Protein 3QYJ (pdb70)

InterPro domains:
  IPR000073 Alpha/beta hydrolase fold-1 [PF00561] (27-275)
  IPR000073 Alpha/beta hydrolase fold-1 [PR00111] (51-66)
  IPR000073 Alpha/beta hydrolase fold-1 [PR00111] (100-113)
  IPR000073 Alpha/beta hydrolase fold-1 [PR00111] (114-127)
  IPR000639 Epoxide hydrolase-like [PR00412] (32-50)
  IPR000639 Epoxide hydrolase-like [PR00412] (100-113)
  IPR000639 Epoxide hydrolase-like [PR00412] (114-127)
  IPR000639 Epoxide hydrolase-like [PR00412] (265-287)
  IPR029058 Alpha/Beta hydrolase fold [G3DSA:3.40.50.1820] (1-290)
  IPR029058 Alpha/Beta hydrolase fold [SSF53474] (3-289)

Nearest PDB structures (foldseek):
  3qyj-assembly1_A  TM=1.003E+00  e=6.814E-66  Nostoc sp. PCC 7120 = FACHB-418
  4nvr-assembly2_D  TM=9.927E-01  e=3.197E-40  Salmonella enterica subsp. enterica serovar Typhimurium str. LT2
  5k3a-assembly1_B  TM=9.653E-01  e=7.085E-39  Rhodopseudomonas palustris CGA009
  5k3c-assembly1_A  TM=9.679E-01  e=4.658E-38  Rhodopseudomonas palustris CGA009
  5k3f-assembly1_B  TM=9.649E-01  e=2.865E-38  Rhodopseudomonas palustris CGA009

Radius of gyration: 27.89 Å; Cα contacts (8 Å, |Δi|>4): 1186; chains: 2; bounding box: 42×76×72 Å

Foldseek 3Di:
DLVPWDWDWPDFPPKTKTKTKAADEFEEEEAEAPLAALLLLVLQQVVVRPHHTYIRIGFALHFPMPQDAADPLLVCLALLNRLVVVCRVCVVVPAQAGAYEYAHLGLQSQLVNCVVRVVRHQEYEYEADFHLLCLVVVDDPVSCVLPVCLVVLQDDDCRQLVVCLVPVLVVRVVVCVSQWDDPVLQDPVRSVSSCVTSNDSSSSRRSSSNSNSSVTVNNVVCVVPLVDAREHAYEYEYAPVGCSVVPDVRQVSNVSRHVHYDYYYDHIGRSCCRGPVVVVNVVVCCRVPPD/DLVPWDWDWPDDPPKTKTKIWAADAFAEEEAEAPLAALCLLVLQQVVCRPHHTYIRIGFALHFPMDQDDADPLLVCLALLNRLVVVCRVCVVVPANAGAYEYAHLGLQSQLVNCVVRVVRHQEYEYEADFHLLVLVVVDDPVSCVLPVCLVVLQDDPCRQLVVCLVPVLVVRVVVCPSQWDDPVLQDVVRSVSSCVTRNDSSSSNSSSSNSNNSNGVNNVVCVVCQQDAREHAYEYEHAPPDCSVVVDVRQVSNVSRHVHYDYDYDHIGRSCCRGPVPVVSVVVVVVVVD

Solvent-accessible surface area: 21939 Å² total; per-residue (Å²): 77,20,109,156,30,100,108,38,65,15,85,18,121,114,7,132,0,6,0,10,45,16,21,160,47,43,21,0,0,0,0,0,0,1,3,3,4,15,4,0,0,20,66,0,0,50,68,0,18,113,75,12,7,0,0,0,0,0,0,4,0,2,1,52,3,30,62,45,76,57,58,111,49,40,60,22,0,0,9,89,27,0,0,67,4,0,5,39,0,0,42,151,45,61,44,95,90,0,27,0,0,0,0,17,3,0,0,16,0,0,11,7,0,4,6,42,21,63,114,42,3,97,15,0,0,0,0,13,4,0,1,11,30,52,2,23,131,59,60,63,157,89,0,33,86,20,34,80,8,7,65,39,0,43,74,95,142,75,75,0,21,93,103,2,37,93,76,20,68,124,24,0,79,94,6,1,84,101,32,6,106,62,70,103,7,7,73,101,10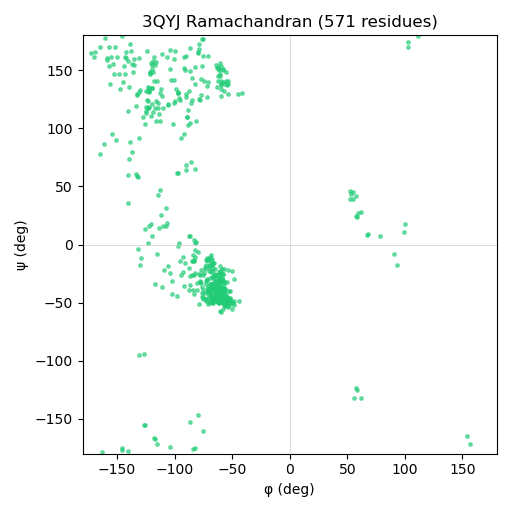7,0,16,61,45,1,30,103,3,4,45,57,107,49,3,3,37,0,1,1,4,0,3,18,0,2,26,42,2,7,11,9,20,15,30,38,23,52,111,74,74,2,67,13,39,1,14,0,0,34,0,100,91,10,35,5,31,164,56,29,95,3,25,36,11,0,136,96,12,4,126,69,23,56,26,95,42,7,78,2,0,21,0,0,0,1,23,4,37,138,64,0,43,107,11,0,62,65,22,8,56,123,135,83,21,106,120,13,22,91,4,54,0,30,11,106,114,8,126,0,4,0,5,42,15,20,186,34,42,24,0,0,0,0,0,0,2,4,3,4,10,5,0,0,21,64,0,0,48,71,1,17,120,77,11,4,0,0,0,0,0,0,4,0,2,1,47,3,35,64,39,84,50,64,104,137,44,72,22,0,0,9,87,31,0,0,71,4,0,5,42,0,0,41,42,27,60,45,96,90,0,26,1,0,0,1,15,3,0,0,14,0,0,17,8,0,4,23,44,21,82,118,43,4,101,11,0,0,0,0,9,5,0,5,11,30,59,1,28,137,62,56,62,158,84,0,32,88,23,39,82,7,8,63,38,0,44,74,97,147,80,76,0,17,84,102,2,35,96,80,22,67,122,24,0,73,92,5,1,80,96,28,7,104,64,75,100,6,10,70,106,105,0,15,61,46,0,29,105,3,4,44,60,106,50,4,2,58,3,1,0,7,0,2,19,0,2,25,64,20,5,11,112,32,23,90,159,40,40,194,104,81,6,75,19,41,1,12,0,0,32,0,103,97,19,42,2,30,164,62,22,95,2,35,47,7,0,114,94,21,1,114,69,11,53,25,91,37,4,77,2,0,18,0,0,0,1,26,3,37,111,58,0,36,82,14,0,69,86,26,6,62,181

Organism: Nostoc sp. (strain PCC 7120 / SAG 25.82 / UTEX 2576) (NCBI:txid103690)

B-factor: mean 21.87, std 7.67, range [3.48, 60.72]

Structure (mmCIF, N/CA/C/O backbone):
data_3QYJ
#
_entry.id   3QYJ
#
_cell.length_a   44.542
_cell.length_b   88.196
_cell.length_c   83.588
_cell.angle_alpha   90.00
_cell.angle_beta   93.09
_cell.angle_gamma   90.00
#
_symmetry.space_group_name_H-M   'P 1 21 1'
#
loop_
_entity.id
_entity.type
_entity.pdbx_description
1 polymer 'Alr0039 protein'
2 water water
#
loop_
_atom_site.group_PDB
_atom_site.id
_atom_site.type_symbol
_atom_site.label_atom_id
_atom_site.label_alt_id
_atom_site.label_comp_id
_atom_site.label_asym_id
_atom_site.label_entity_id
_atom_site.label_seq_id
_atom_site.pdbx_PDB_ins_code
_atom_site.Cartn_x
_atom_site.Cartn_y
_atom_site.Cartn_z
_atom_site.occupancy
_atom_site.B_iso_or_equiv
_atom_site.auth_seq_id
_atom_site.auth_comp_id
_atom_site.auth_asym_id
_atom_site.auth_atom_id
_atom_site.pdbx_PDB_model_num
ATOM 1 N N . MET A 1 1 ? 4.201 11.930 39.045 1.00 32.68 1 MET A N 1
ATOM 2 C CA . MET A 1 1 ? 4.943 10.613 39.246 1.00 31.28 1 MET A CA 1
ATOM 3 C C . MET A 1 1 ? 4.195 9.440 38.600 1.00 30.73 1 MET A C 1
ATOM 4 O O . MET A 1 1 ? 2.927 9.386 38.587 1.00 32.21 1 MET A O 1
ATOM 9 N N . PHE A 1 2 ? 4.980 8.494 38.102 1.00 29.65 2 PHE A N 1
ATOM 10 C CA . PHE A 1 2 ? 4.480 7.273 37.454 1.00 29.51 2 PHE A CA 1
ATOM 11 C C . PHE A 1 2 ? 3.471 7.566 36.323 1.00 31.50 2 PHE A C 1
ATOM 12 O O . PHE A 1 2 ? 2.420 6.898 36.160 1.00 29.07 2 PHE A O 1
ATOM 20 N N . THR A 1 3 ? 3.839 8.562 35.531 1.00 34.53 3 THR A N 1
ATOM 21 C CA . THR A 1 3 ? 3.004 8.993 34.409 1.00 36.71 3 THR A CA 1
ATOM 22 C C . THR A 1 3 ? 2.878 7.746 33.491 1.00 36.51 3 THR A C 1
ATOM 23 O O . THR A 1 3 ? 3.865 7.046 33.204 1.00 36.98 3 THR A O 1
ATOM 27 N N . ASN A 1 4 ? 1.638 7.389 33.150 1.00 36.76 4 ASN A N 1
ATOM 28 C CA . ASN A 1 4 ? 1.360 6.262 32.246 1.00 36.84 4 ASN A CA 1
ATOM 29 C C . ASN A 1 4 ? 1.466 4.872 32.879 1.00 34.66 4 ASN A C 1
ATOM 30 O O . ASN A 1 4 ? 1.381 3.837 32.188 1.00 32.75 4 ASN A O 1
ATOM 35 N N . PHE A 1 5 ? 1.649 4.851 34.198 1.00 32.32 5 PHE A N 1
ATOM 36 C CA . PHE A 1 5 ? 1.521 3.612 34.962 1.00 30.73 5 PHE A CA 1
ATOM 37 C C . PHE A 1 5 ? 0.064 3.368 35.316 1.00 31.70 5 PHE A C 1
ATOM 38 O O . PHE A 1 5 ? -0.683 4.298 35.618 1.00 31.69 5 PHE A O 1
ATOM 46 N N . GLU A 1 6 ? -0.318 2.108 35.300 1.00 32.09 6 GLU A N 1
ATOM 47 C CA . GLU A 1 6 ? -1.618 1.684 35.827 1.00 33.20 6 GLU A CA 1
ATOM 48 C C . GLU A 1 6 ? -1.515 1.381 37.336 1.00 32.80 6 GLU A C 1
ATOM 49 O O . GLU A 1 6 ? -0.608 0.665 37.762 1.00 29.79 6 GLU A O 1
ATOM 55 N N . GLN A 1 7 ? -2.448 1.923 38.118 1.00 32.57 7 GLN A N 1
ATOM 56 C CA . GLN A 1 7 ? -2.576 1.589 39.562 1.00 33.34 7 GLN A CA 1
ATOM 57 C C . GLN A 1 7 ? -3.671 0.551 39.747 1.00 32.93 7 GLN A C 1
ATOM 58 O O . GLN A 1 7 ? -4.790 0.654 39.188 1.00 30.54 7 GLN A O 1
ATOM 64 N N . THR A 1 8 ? -3.381 -0.461 40.538 1.00 31.34 8 THR A N 1
ATOM 65 C CA . THR A 1 8 ? -4.368 -1.439 40.788 1.00 32.15 8 THR A CA 1
ATOM 66 C C . THR A 1 8 ? -4.127 -2.014 42.171 1.00 30.58 8 THR A C 1
ATOM 67 O O . THR A 1 8 ? -3.034 -1.841 42.724 1.00 27.91 8 THR A O 1
ATOM 71 N N . ILE A 1 9 ? -5.156 -2.652 42.719 1.00 28.72 9 ILE A N 1
ATOM 72 C CA . ILE A 1 9 ? -5.027 -3.404 43.976 1.00 28.80 9 ILE A CA 1
ATOM 73 C C . ILE A 1 9 ? -5.334 -4.847 43.644 1.00 29.41 9 ILE A C 1
ATOM 74 O O . ILE A 1 9 ? -6.435 -5.158 43.163 1.00 30.71 9 ILE A O 1
ATOM 79 N N . VAL A 1 10 ? -4.344 -5.732 43.826 1.00 27.31 10 VAL A N 1
ATOM 80 C CA . VAL A 1 10 ? -4.517 -7.157 43.557 1.00 27.63 10 VAL A CA 1
ATOM 81 C C . VAL A 1 10 ? -4.883 -7.953 44.815 1.00 28.25 10 VAL A C 1
ATOM 82 O O . VAL A 1 10 ? -4.170 -7.934 45.806 1.00 25.17 10 VAL A O 1
ATOM 86 N N . ASP A 1 11 ? -6.009 -8.685 44.772 1.00 29.20 11 ASP A N 1
ATOM 87 C CA . ASP A 1 11 ? -6.466 -9.447 45.921 1.00 31.02 11 ASP A CA 1
ATOM 88 C C . ASP A 1 11 ? -5.809 -10.819 45.839 1.00 30.86 11 ASP A C 1
ATOM 89 O O . ASP A 1 11 ? -6.042 -11.540 44.879 1.00 34.63 11 ASP A O 1
ATOM 94 N N . THR A 1 12 ? -4.949 -11.176 46.801 1.00 29.68 12 THR A N 1
ATOM 95 C CA . THR A 1 12 ? -4.238 -12.471 46.824 1.00 28.71 12 THR A CA 1
ATOM 96 C C . THR A 1 12 ? -4.972 -13.287 47.900 1.00 29.26 12 THR A C 1
ATOM 97 O O . THR A 1 12 ? -5.984 -12.783 48.443 1.00 28.47 12 THR A O 1
ATOM 101 N N . THR A 1 13 ? -4.473 -14.478 48.224 1.00 29.28 13 THR A N 1
ATOM 102 C CA . THR A 1 13 ? -5.128 -15.389 49.164 1.00 30.72 13 THR A CA 1
ATOM 103 C C . THR A 1 13 ? -5.296 -14.739 50.549 1.00 30.85 13 THR A C 1
ATOM 104 O O . THR A 1 13 ? -6.381 -14.822 51.107 1.00 30.81 13 THR A O 1
ATOM 108 N N . GLU A 1 14 ? -4.259 -14.015 51.045 1.00 30.18 14 GLU A N 1
ATOM 109 C CA A GLU A 1 14 ? -4.240 -13.468 52.404 0.50 30.19 14 GLU A CA 1
ATOM 110 C CA B GLU A 1 14 ? -4.267 -13.474 52.413 0.50 30.43 14 GLU A CA 1
ATOM 111 C C . GLU A 1 14 ? -4.159 -11.955 52.502 1.00 30.22 14 GLU A C 1
ATOM 112 O O . GLU A 1 14 ? -4.235 -11.409 53.608 1.00 31.65 14 GLU A O 1
ATOM 123 N N . ALA A 1 15 ? -4.019 -11.259 51.368 1.00 29.02 15 ALA A N 1
ATOM 124 C CA . ALA A 1 15 ? -3.758 -9.834 51.395 1.00 27.48 15 ALA A CA 1
ATOM 125 C C . ALA A 1 15 ? -4.174 -9.152 50.133 1.00 26.90 15 ALA A C 1
ATOM 126 O O . ALA A 1 15 ? -4.218 -9.794 49.090 1.00 31.08 15 ALA A O 1
ATOM 128 N N . ARG A 1 16 ? -4.491 -7.865 50.243 1.00 24.32 16 ARG A N 1
ATOM 129 C CA . ARG A 1 16 ? -4.742 -7.000 49.103 1.00 23.41 16 ARG A CA 1
ATOM 130 C C . ARG A 1 16 ? -3.461 -6.217 48.901 1.00 21.88 16 ARG A C 1
ATOM 131 O O . ARG A 1 16 ? -3.015 -5.552 49.809 1.00 22.47 16 ARG A O 1
ATOM 139 N N . ILE A 1 17 ? -2.879 -6.295 47.710 1.00 20.72 17 ILE A N 1
ATOM 140 C CA . ILE A 1 17 ? -1.580 -5.600 47.443 1.00 18.68 17 ILE A CA 1
ATOM 141 C C . ILE A 1 17 ? -1.748 -4.493 46.396 1.00 18.78 17 ILE A C 1
ATOM 142 O O . ILE A 1 17 ? -2.092 -4.768 45.226 1.00 21.23 17 ILE A O 1
ATOM 147 N N . ASN A 1 18 ? -1.489 -3.268 46.818 1.00 18.93 18 ASN A N 1
ATOM 148 C CA . ASN A 1 18 ? -1.480 -2.123 45.985 1.00 21.08 18 ASN A CA 1
ATOM 149 C C . ASN A 1 18 ? -0.231 -2.090 45.102 1.00 21.25 18 ASN A C 1
ATOM 150 O O . ASN A 1 18 ? 0.827 -2.486 45.541 1.00 19.82 18 ASN A O 1
ATOM 155 N N . LEU A 1 19 ? -0.382 -1.670 43.827 1.00 20.55 19 LEU A N 1
ATOM 156 C CA . LEU A 1 19 ? 0.718 -1.650 42.925 1.00 20.24 19 LEU A CA 1
ATOM 157 C C . LEU A 1 19 ? 0.516 -0.631 41.794 1.00 21.95 19 LEU A C 1
ATOM 158 O O . LEU A 1 19 ? -0.623 -0.144 41.557 1.00 21.39 19 LEU A O 1
ATOM 163 N N . VAL A 1 20 ? 1.649 -0.297 41.165 1.00 21.95 20 VAL A N 1
ATOM 164 C CA . VAL A 1 20 ? 1.669 0.410 39.883 1.00 21.28 20 VAL A CA 1
ATOM 165 C C . VAL A 1 20 ? 2.419 -0.473 38.895 1.00 21.69 20 VAL A C 1
ATOM 166 O O . VAL A 1 20 ? 3.334 -1.245 39.272 1.00 20.94 20 VAL A O 1
ATOM 170 N N . LYS A 1 21 ? 2.025 -0.414 37.622 1.00 22.55 21 LYS A N 1
ATOM 171 C CA . LYS A 1 21 ? 2.623 -1.261 36.619 1.00 22.21 21 LYS A CA 1
ATOM 172 C C . LYS A 1 21 ? 2.710 -0.522 35.279 1.00 23.82 21 LYS A C 1
ATOM 173 O O . LYS A 1 21 ? 1.789 0.199 34.899 1.00 22.66 21 LYS A O 1
ATOM 179 N N . ALA A 1 22 ? 3.828 -0.711 34.596 1.00 22.01 22 ALA A N 1
ATOM 180 C CA . ALA A 1 22 ? 4.020 -0.152 33.264 1.00 23.30 22 ALA A CA 1
ATOM 181 C C . ALA A 1 22 ? 5.113 -0.932 32.505 1.00 25.18 22 ALA A C 1
ATOM 182 O O . ALA A 1 22 ? 5.950 -1.613 33.120 1.00 23.43 22 ALA A O 1
ATOM 184 N N . GLY A 1 23 ? 5.096 -0.830 31.164 1.00 24.76 23 GLY A N 1
ATOM 185 C CA . GLY A 1 23 ? 6.101 -1.464 30.379 1.00 26.55 23 GLY A CA 1
ATOM 186 C C . GLY A 1 23 ? 5.697 -2.759 29.689 1.00 28.19 23 GLY A C 1
ATOM 187 O O . GLY A 1 23 ? 4.612 -3.327 29.886 1.00 30.41 23 GLY A O 1
ATOM 188 N N . HIS A 1 24 ? 6.638 -3.234 28.889 1.00 30.67 24 HIS A N 1
ATOM 189 C CA . HIS A 1 24 ? 6.509 -4.469 28.111 1.00 33.60 24 HIS A CA 1
ATOM 190 C C . HIS A 1 24 ? 7.883 -5.090 28.215 1.00 32.47 24 HIS A C 1
ATOM 191 O O . HIS A 1 24 ? 8.892 -4.428 28.463 1.00 35.88 24 HIS A O 1
ATOM 198 N N . GLY A 1 25 ? 7.979 -6.353 28.025 1.00 31.01 25 GLY A N 1
ATOM 199 C CA . GLY A 1 25 ? 9.271 -6.936 28.261 1.00 29.73 25 GLY A CA 1
ATOM 200 C C . GLY A 1 25 ? 9.201 -7.817 29.494 1.00 27.06 25 GLY A C 1
ATOM 201 O O . GLY A 1 25 ? 8.126 -7.960 30.100 1.00 26.25 25 GLY A O 1
ATOM 202 N N . ALA A 1 26 ? 10.339 -8.419 29.793 1.00 25.97 26 ALA A N 1
ATOM 203 C CA . ALA A 1 26 ? 10.455 -9.419 30.846 1.00 24.34 26 ALA A CA 1
ATOM 204 C C . ALA A 1 26 ? 9.980 -8.765 32.169 1.00 22.54 26 ALA A C 1
ATOM 205 O O . ALA A 1 26 ? 10.139 -7.551 32.389 1.00 21.22 26 ALA A O 1
ATOM 207 N N . PRO A 1 27 ? 9.243 -9.536 32.983 1.00 21.02 27 PRO A N 1
ATOM 208 C CA . PRO A 1 27 ? 8.664 -8.999 34.211 1.00 20.47 27 PRO A CA 1
ATOM 209 C C . PRO A 1 27 ? 9.718 -8.735 35.312 1.00 19.37 27 PRO A C 1
ATOM 210 O O . PRO A 1 27 ? 10.623 -9.541 35.511 1.00 18.30 27 PRO A O 1
ATOM 214 N N . LEU A 1 28 ? 9.564 -7.566 35.966 1.00 19.84 28 LEU A N 1
ATOM 215 C CA . LEU A 1 28 ? 10.457 -7.091 37.030 1.00 18.56 28 LEU A CA 1
ATOM 216 C C . LEU A 1 28 ? 9.622 -6.584 38.182 1.00 18.65 28 LEU A C 1
ATOM 217 O O . LEU A 1 28 ? 8.862 -5.596 38.040 1.00 17.60 28 LEU A O 1
ATOM 222 N N . LEU A 1 29 ? 9.817 -7.237 39.340 1.00 17.92 29 LEU A N 1
ATOM 223 C CA . LEU A 1 29 ? 9.156 -6.867 40.584 1.00 17.43 29 LEU A CA 1
ATOM 224 C C . LEU A 1 29 ? 10.076 -5.962 41.437 1.00 16.30 29 LEU A C 1
ATOM 225 O O . LEU A 1 29 ? 11.222 -6.327 41.673 1.00 18.00 29 LEU A O 1
ATOM 230 N N . LEU A 1 30 ? 9.582 -4.797 41.836 1.00 15.99 30 LEU A N 1
ATOM 231 C CA . LEU A 1 30 ? 10.314 -3.827 42.647 1.00 15.60 30 LEU A CA 1
ATOM 232 C C . LEU A 1 30 ? 9.638 -3.795 44.038 1.00 15.23 30 LEU A C 1
ATOM 233 O O . LEU A 1 30 ? 8.468 -3.525 44.151 1.00 16.00 30 LEU A O 1
ATOM 238 N N . LEU A 1 31 ? 10.455 -3.967 45.080 1.00 15.16 31 LEU A N 1
ATOM 239 C CA . LEU A 1 31 ? 9.989 -4.055 46.474 1.00 15.27 31 LEU A CA 1
ATOM 240 C C . LEU A 1 31 ? 10.702 -3.006 47.336 1.00 16.00 31 LEU A C 1
ATOM 241 O O . LEU A 1 31 ? 11.921 -3.080 47.561 1.00 16.41 31 LEU A O 1
ATOM 246 N N . HIS A 1 32 ? 9.917 -2.057 47.834 1.00 16.08 32 HIS A N 1
ATOM 247 C CA . HIS A 1 32 ? 10.381 -0.936 48.664 1.00 16.28 32 HIS A CA 1
ATOM 248 C C . HIS A 1 32 ? 10.711 -1.368 50.113 1.00 15.76 32 HIS A C 1
ATOM 249 O O . HIS A 1 32 ? 10.502 -2.542 50.466 1.00 17.34 32 HIS A O 1
ATOM 256 N N . GLY A 1 33 ? 11.195 -0.401 50.905 1.00 14.47 33 GLY A N 1
ATOM 257 C CA . GLY A 1 33 ? 11.494 -0.626 52.309 1.00 16.13 33 GLY A CA 1
ATOM 258 C C . GLY A 1 33 ? 10.790 0.367 53.226 1.00 14.70 33 GLY A C 1
ATOM 259 O O . GLY A 1 33 ? 9.772 1.004 52.847 1.00 15.54 33 GLY A O 1
ATOM 260 N N . TYR A 1 34 ? 11.393 0.544 54.401 1.00 14.29 34 TYR A N 1
ATOM 261 C CA . TYR A 1 34 ? 10.796 1.268 55.531 1.00 15.30 34 TYR A CA 1
ATOM 262 C C . TYR A 1 34 ? 11.397 2.655 55.653 1.00 16.01 34 TYR A C 1
ATOM 263 O O . TYR A 1 34 ? 12.628 2.772 55.557 1.00 17.61 34 TYR A O 1
ATOM 272 N N . PRO A 1 35 ? 10.595 3.657 55.992 1.00 16.86 35 PRO A N 1
ATOM 273 C CA . PRO A 1 35 ? 9.145 3.710 56.134 1.00 16.23 35 PRO A CA 1
ATOM 274 C C . PRO A 1 35 ? 8.489 4.280 54.855 1.00 18.01 35 PRO A C 1
ATOM 275 O O . PRO A 1 35 ? 7.826 5.305 54.909 1.00 18.43 35 PRO A O 1
ATOM 279 N N . GLN A 1 36 ? 8.684 3.577 53.735 1.00 17.93 36 GLN A N 1
ATOM 280 C CA . GLN A 1 36 ? 8.318 4.064 52.419 1.00 18.25 36 GLN A CA 1
ATOM 281 C C . GLN A 1 36 ? 7.276 3.190 51.790 1.00 18.35 36 GLN A C 1
ATOM 282 O O . GLN A 1 36 ? 6.649 2.367 52.475 1.00 16.50 36 GLN A O 1
ATOM 288 N N . THR A 1 37 ? 7.055 3.394 50.482 1.00 17.28 37 THR A N 1
ATOM 289 C CA . THR A 1 37 ? 6.035 2.734 49.730 1.00 17.44 37 THR A CA 1
ATOM 290 C C . THR A 1 37 ? 6.610 2.523 48.318 1.00 18.08 37 THR A C 1
ATOM 291 O O . THR A 1 37 ? 7.745 2.943 48.039 1.00 18.61 37 THR A O 1
ATOM 295 N N . HIS A 1 38 ? 5.853 1.913 47.405 1.00 18.80 38 HIS A N 1
ATOM 296 C CA . HIS A 1 38 ? 6.266 1.815 46.005 1.00 18.98 38 HIS A CA 1
ATOM 297 C C . HIS A 1 38 ? 6.720 3.155 45.358 1.00 19.61 38 HIS A C 1
ATOM 298 O O . HIS A 1 38 ? 7.421 3.141 44.361 1.00 18.40 38 HIS A O 1
ATOM 305 N N . VAL A 1 39 ? 6.281 4.274 45.908 1.00 19.30 39 VAL A N 1
ATOM 306 C CA . VAL A 1 39 ? 6.617 5.617 45.376 1.00 21.17 39 VAL A CA 1
ATOM 307 C C . VAL A 1 39 ? 8.138 5.910 45.351 1.00 20.81 39 VAL A C 1
ATOM 308 O O . VAL A 1 39 ? 8.599 6.728 44.502 1.00 22.96 39 VAL A O 1
ATOM 312 N N . MET A 1 40 ? 8.936 5.237 46.204 1.00 19.16 40 MET A N 1
ATOM 313 C CA . MET A 1 40 ? 10.392 5.372 46.170 1.00 20.20 40 MET A CA 1
ATOM 314 C C . MET A 1 40 ? 11.016 5.024 44.828 1.00 19.70 40 MET A C 1
ATOM 315 O O . MET A 1 40 ? 12.186 5.393 44.588 1.00 21.58 40 MET A O 1
ATOM 320 N N . TRP A 1 41 ? 10.299 4.255 44.008 1.00 19.69 41 TRP A N 1
ATOM 321 C CA . TRP A 1 41 ? 10.821 3.840 42.699 1.00 19.10 41 TRP A CA 1
ATOM 322 C C . TRP A 1 41 ? 10.542 4.856 41.614 1.00 20.31 41 TRP A C 1
ATOM 323 O O . TRP A 1 41 ? 10.841 4.608 40.424 1.00 19.89 41 TRP A O 1
ATOM 334 N N . HIS A 1 42 ? 10.029 6.015 41.995 1.00 19.56 42 HIS A N 1
ATOM 335 C CA . HIS A 1 42 ? 9.415 6.918 40.985 1.00 21.22 42 HIS A CA 1
ATOM 336 C C . HIS A 1 42 ? 10.404 7.492 39.983 1.00 21.58 42 HIS A C 1
ATOM 337 O O . HIS A 1 42 ? 9.996 7.798 38.846 1.00 22.44 42 HIS A O 1
ATOM 344 N N . LYS A 1 43 ? 11.643 7.629 40.378 1.00 20.65 43 LYS A N 1
ATOM 345 C CA . LYS A 1 43 ? 12.669 8.140 39.459 1.00 22.48 43 LYS A CA 1
ATOM 346 C C . LYS A 1 43 ? 13.170 7.104 38.463 1.00 22.22 43 LYS A C 1
ATOM 347 O O . LYS A 1 43 ? 13.600 7.451 37.334 1.00 22.83 43 LYS A O 1
ATOM 353 N N . ILE A 1 44 ? 13.205 5.846 38.872 1.00 21.17 44 ILE A N 1
ATOM 354 C CA . ILE A 1 44 ? 13.821 4.795 38.038 1.00 20.79 44 ILE A CA 1
ATOM 355 C C . ILE A 1 44 ? 12.862 3.819 37.420 1.00 20.50 44 ILE A C 1
ATOM 356 O O . ILE A 1 44 ? 13.212 3.217 36.405 1.00 20.61 44 ILE A O 1
ATOM 361 N N . ALA A 1 45 ? 11.642 3.648 37.977 1.00 20.81 45 ALA A N 1
ATOM 362 C CA . ALA A 1 45 ? 10.668 2.727 37.387 1.00 21.05 45 ALA A CA 1
ATOM 363 C C . ALA A 1 45 ? 10.309 3.093 35.948 1.00 22.16 45 ALA A C 1
ATOM 364 O O . ALA A 1 45 ? 10.183 2.221 35.141 1.00 22.20 45 ALA A O 1
ATOM 366 N N . PRO A 1 46 ? 10.127 4.385 35.638 1.00 21.90 46 PRO A N 1
ATOM 367 C CA . PRO A 1 46 ? 9.823 4.737 34.245 1.00 21.89 46 PRO A CA 1
ATOM 368 C C . PRO A 1 46 ? 10.945 4.394 33.251 1.00 21.30 46 PRO A C 1
ATOM 369 O O . PRO A 1 46 ? 10.655 3.966 32.135 1.00 21.61 46 PRO A O 1
ATOM 373 N N . LEU A 1 47 ? 12.207 4.556 33.655 1.00 21.77 47 LEU A N 1
ATOM 374 C CA . LEU A 1 47 ? 13.366 4.114 32.850 1.00 21.40 47 LEU A CA 1
ATOM 375 C C . LEU A 1 47 ? 13.391 2.598 32.643 1.00 21.58 47 LEU A C 1
ATOM 376 O O . LEU A 1 47 ? 13.576 2.063 31.537 1.00 22.75 47 LEU A O 1
ATOM 381 N N . LEU A 1 48 ? 13.212 1.875 33.733 1.00 19.89 48 LEU A N 1
ATOM 382 C CA . LEU A 1 48 ? 13.086 0.457 33.654 1.00 19.66 48 LEU A CA 1
ATOM 383 C C . LEU A 1 48 ? 11.947 -0.028 32.763 1.00 20.09 48 LEU A C 1
ATOM 384 O O . LEU A 1 48 ? 12.134 -1.029 32.081 1.00 20.69 48 LEU A O 1
ATOM 389 N N . ALA A 1 49 ? 10.818 0.671 32.773 1.00 19.26 49 ALA A N 1
ATOM 390 C CA . ALA A 1 49 ? 9.627 0.336 31.990 1.00 20.83 49 ALA A CA 1
ATOM 391 C C . ALA A 1 49 ? 9.907 0.524 30.454 1.00 21.96 49 ALA A C 1
ATOM 392 O O . ALA A 1 49 ? 9.163 -0.009 29.674 1.00 22.03 49 ALA A O 1
ATOM 394 N N . ASN A 1 50 ? 11.015 1.172 30.093 1.00 22.31 50 ASN A N 1
ATOM 395 C CA . ASN A 1 50 ? 11.461 1.184 28.676 1.00 23.10 50 ASN A CA 1
ATOM 396 C C . ASN A 1 50 ? 11.922 -0.197 28.223 1.00 23.50 50 ASN A C 1
ATOM 397 O O . ASN A 1 50 ? 11.932 -0.510 27.010 1.00 22.13 50 ASN A O 1
ATOM 402 N N . ASN A 1 51 ? 12.335 -1.060 29.149 1.00 23.27 51 ASN A N 1
ATOM 403 C CA . ASN A 1 51 ? 12.808 -2.375 28.737 1.00 24.16 51 ASN A CA 1
ATOM 404 C C . ASN A 1 51 ? 12.237 -3.571 29.417 1.00 22.46 51 ASN A C 1
ATOM 405 O O . ASN A 1 51 ? 12.534 -4.665 28.994 1.00 23.13 51 ASN A O 1
ATOM 410 N N . PHE A 1 52 ? 11.506 -3.352 30.508 1.00 20.93 52 PHE A N 1
ATOM 411 C CA . PHE A 1 52 ? 10.924 -4.469 31.285 1.00 19.83 52 PHE A CA 1
ATOM 412 C C . PHE A 1 52 ? 9.502 -4.114 31.617 1.00 19.89 52 PHE A C 1
ATOM 413 O O . PHE A 1 52 ? 9.130 -2.921 31.613 1.00 22.28 52 PHE A O 1
ATOM 421 N N . THR A 1 53 ? 8.709 -5.143 31.925 1.00 21.13 53 THR A N 1
ATOM 422 C CA . THR A 1 53 ? 7.404 -4.943 32.534 1.00 21.18 53 THR A CA 1
ATOM 423 C C . THR A 1 53 ? 7.630 -4.734 34.043 1.00 20.61 53 THR A C 1
ATOM 424 O O . THR A 1 53 ? 7.950 -5.686 34.741 1.00 20.36 53 THR A O 1
ATOM 428 N N . VAL A 1 54 ? 7.481 -3.497 34.484 1.00 19.80 54 VAL A N 1
ATOM 429 C CA . VAL A 1 54 ? 7.745 -3.120 35.846 1.00 19.28 54 VAL A CA 1
ATOM 430 C C . VAL A 1 54 ? 6.468 -3.253 36.735 1.00 19.72 54 VAL A C 1
ATOM 431 O O . VAL A 1 54 ? 5.397 -2.695 36.398 1.00 20.64 54 VAL A O 1
ATOM 435 N N . VAL A 1 55 ? 6.608 -3.941 37.882 1.00 18.36 55 VAL A N 1
ATOM 436 C CA . VAL A 1 55 ? 5.506 -4.108 38.831 1.00 18.83 55 VAL A CA 1
ATOM 437 C C . VAL A 1 55 ? 6.097 -3.635 40.190 1.00 18.43 55 VAL A C 1
ATOM 438 O O . VAL A 1 55 ? 7.035 -4.285 40.742 1.00 18.62 55 VAL A O 1
ATOM 442 N N . ALA A 1 56 ? 5.610 -2.478 40.671 1.00 18.49 56 ALA A N 1
ATOM 443 C CA . ALA A 1 56 ? 6.075 -1.871 41.951 1.00 18.71 56 ALA A CA 1
ATOM 444 C C . ALA A 1 56 ? 4.927 -1.910 42.957 1.00 19.43 56 ALA A C 1
ATOM 445 O O . ALA A 1 56 ? 3.922 -1.161 42.838 1.00 18.63 56 ALA A O 1
ATOM 447 N N . THR A 1 57 ? 5.057 -2.815 43.934 1.00 18.01 57 THR A N 1
ATOM 448 C CA . THR A 1 57 ? 3.996 -3.070 44.905 1.00 17.88 57 THR A CA 1
ATOM 449 C C . THR A 1 57 ? 4.240 -2.336 46.258 1.00 18.56 57 THR A C 1
ATOM 450 O O . THR A 1 57 ? 5.346 -1.883 46.555 1.00 18.01 57 THR A O 1
ATOM 454 N N . ASP A 1 58 ? 3.204 -2.294 47.082 1.00 18.51 58 ASP A N 1
ATOM 455 C CA . ASP A 1 58 ? 3.381 -2.005 48.513 1.00 17.63 58 ASP A CA 1
ATOM 456 C C . ASP A 1 58 ? 3.411 -3.336 49.234 1.00 17.92 58 ASP A C 1
ATOM 457 O O . ASP A 1 58 ? 2.534 -4.220 49.033 1.00 17.72 58 ASP A O 1
ATOM 462 N N . LEU A 1 59 ? 4.408 -3.524 50.084 1.00 17.06 59 LEU A N 1
ATOM 463 C CA . LEU A 1 59 ? 4.451 -4.707 50.951 1.00 16.51 59 LEU A CA 1
ATOM 464 C C . LEU A 1 59 ? 3.227 -4.751 51.896 1.00 16.39 59 LEU A C 1
ATOM 465 O O . LEU A 1 59 ? 2.717 -3.721 52.267 1.00 14.38 59 LEU A O 1
ATOM 470 N N . ARG A 1 60 ? 2.761 -5.937 52.308 1.00 18.31 60 ARG A N 1
ATOM 471 C CA . ARG A 1 60 ? 1.748 -5.973 53.335 1.00 18.57 60 ARG A CA 1
ATOM 472 C C . ARG A 1 60 ? 2.250 -5.198 54.565 1.00 18.52 60 ARG A C 1
ATOM 473 O O . ARG A 1 60 ? 3.437 -5.302 54.935 1.00 17.35 60 ARG A O 1
ATOM 481 N N . GLY A 1 61 ? 1.344 -4.447 55.201 1.00 17.35 61 GLY A N 1
ATOM 482 C CA . GLY A 1 61 ? 1.682 -3.624 56.368 1.00 17.45 61 GLY A CA 1
ATOM 483 C C . GLY A 1 61 ? 2.040 -2.203 55.951 1.00 17.51 61 GLY A C 1
ATOM 484 O O . GLY A 1 61 ? 2.072 -1.318 56.786 1.00 17.48 61 GLY A O 1
ATOM 485 N N . TYR A 1 62 ? 2.362 -2.004 54.660 1.00 16.77 62 TYR A N 1
ATOM 486 C CA . TYR A 1 62 ? 2.911 -0.725 54.154 1.00 17.26 62 TYR A CA 1
ATOM 487 C C . TYR A 1 62 ? 2.003 -0.098 53.100 1.00 16.31 62 TYR A C 1
ATOM 488 O O . TYR A 1 62 ? 1.164 -0.747 52.486 1.00 17.46 62 TYR A O 1
ATOM 497 N N . GLY A 1 63 ? 2.151 1.186 52.926 1.00 18.61 63 GLY A N 1
ATOM 498 C CA . GLY A 1 63 ? 1.520 1.854 51.810 1.00 19.23 63 GLY A CA 1
ATOM 499 C C . GLY A 1 63 ? -0.005 1.722 51.914 1.00 18.17 63 GLY A C 1
ATOM 500 O O . GLY A 1 63 ? -0.593 1.953 52.981 1.00 18.48 63 GLY A O 1
ATOM 501 N N . ASP A 1 64 ? -0.601 1.330 50.787 1.00 18.54 64 ASP A N 1
ATOM 502 C CA . ASP A 1 64 ? -2.037 1.116 50.663 1.00 20.39 64 ASP A CA 1
ATOM 503 C C . ASP A 1 64 ? -2.413 -0.367 50.569 1.00 20.40 64 ASP A C 1
ATOM 504 O O . ASP A 1 64 ? -3.557 -0.752 50.198 1.00 21.82 64 ASP A O 1
ATOM 509 N N . SER A 1 65 ? -1.475 -1.245 50.939 1.00 18.25 65 SER A N 1
ATOM 510 C CA . SER A 1 65 ? -1.774 -2.635 51.052 1.00 18.73 65 SER A CA 1
ATOM 511 C C . SER A 1 65 ? -2.496 -3.011 52.346 1.00 19.21 65 SER A C 1
ATOM 512 O O . SER A 1 65 ? -2.598 -2.225 53.318 1.00 19.31 65 SER A O 1
ATOM 515 N N . SER A 1 66 ? -3.068 -4.214 52.355 1.00 19.63 66 SER A N 1
ATOM 516 C CA . SER A 1 66 ? -3.656 -4.730 53.584 1.00 20.57 66 SER A CA 1
ATOM 517 C C . SER A 1 66 ? -2.616 -4.813 54.744 1.00 21.21 66 SER A C 1
ATOM 518 O O . SER A 1 66 ? -1.378 -4.860 54.532 1.00 19.67 66 SER A O 1
ATOM 521 N N . ARG A 1 67 ? -3.121 -4.672 55.972 1.00 20.41 67 ARG A N 1
ATOM 522 C CA . ARG A 1 67 ? -2.239 -4.595 57.150 1.00 21.65 67 ARG A CA 1
ATOM 523 C C . ARG A 1 67 ? -2.934 -5.431 58.259 1.00 24.20 67 ARG A C 1
ATOM 524 O O . ARG A 1 67 ? -3.466 -4.874 59.230 1.00 25.34 67 ARG A O 1
ATOM 532 N N . PRO A 1 68 ? -2.911 -6.770 58.144 1.00 24.01 68 PRO A N 1
ATOM 533 C CA . PRO A 1 68 ? -3.534 -7.566 59.262 1.00 26.78 68 PRO A CA 1
ATOM 534 C C . PRO A 1 68 ? -2.963 -7.342 60.671 1.00 26.87 68 PRO A C 1
ATOM 535 O O . PRO A 1 68 ? -1.789 -7.092 60.758 1.00 25.69 68 PRO A O 1
ATOM 539 N N . ALA A 1 69 ? -3.738 -7.477 61.790 1.00 28.53 69 ALA A N 1
ATOM 540 C CA . ALA A 1 69 ? -3.117 -7.162 63.109 1.00 30.49 69 ALA A CA 1
ATOM 541 C C . ALA A 1 69 ? -2.229 -8.306 63.619 1.00 29.20 69 ALA A C 1
ATOM 542 O O . ALA A 1 69 ? -2.252 -9.392 63.020 1.00 30.09 69 ALA A O 1
ATOM 544 N N . SER A 1 70 ? -1.446 -8.015 64.669 1.00 30.16 70 SER A N 1
ATOM 545 C CA . SER A 1 70 ? -0.459 -8.940 65.139 1.00 29.17 70 SER A CA 1
ATOM 546 C C . SER A 1 70 ? -1.033 -10.341 65.482 1.00 27.80 70 SER A C 1
ATOM 547 O O . SER A 1 70 ? -2.219 -10.488 65.904 1.00 25.76 70 SER A O 1
ATOM 550 N N . VAL A 1 71 ? -0.191 -11.361 65.278 1.00 24.51 71 VAL A N 1
ATOM 551 C CA . VAL A 1 71 ? -0.465 -12.721 65.791 1.00 23.41 71 VAL A CA 1
ATOM 552 C C . VAL A 1 71 ? 0.708 -13.118 66.645 1.00 23.67 71 VAL A C 1
ATOM 553 O O . VAL A 1 71 ? 1.793 -12.513 66.573 1.00 20.79 71 VAL A O 1
ATOM 557 N N . PRO A 1 72 ? 0.556 -14.206 67.443 1.00 23.92 72 PRO A N 1
ATOM 558 C CA . PRO A 1 72 ? 1.680 -14.758 68.196 1.00 23.34 72 PRO A CA 1
ATOM 559 C C . PRO A 1 72 ? 2.891 -15.073 67.275 1.00 21.29 72 PRO A C 1
ATOM 560 O O . PRO A 1 72 ? 2.675 -15.562 66.158 1.00 20.24 72 PRO A O 1
ATOM 564 N N . HIS A 1 73 ? 4.096 -14.749 67.726 1.00 19.56 73 HIS A N 1
ATOM 565 C CA . HIS A 1 73 ? 5.364 -15.021 67.008 1.00 18.67 73 HIS A CA 1
ATOM 566 C C . HIS A 1 73 ? 5.471 -14.183 65.685 1.00 17.06 73 HIS A C 1
ATOM 567 O O . HIS A 1 73 ? 6.401 -14.412 64.888 1.00 18.75 73 HIS A O 1
ATOM 574 N N . HIS A 1 74 ? 4.550 -13.245 65.453 1.00 16.92 74 HIS A N 1
ATOM 575 C CA . HIS A 1 74 ? 4.680 -12.290 64.304 1.00 17.30 74 HIS A CA 1
ATOM 576 C C . HIS A 1 74 ? 4.673 -12.991 62.951 1.00 18.79 74 HIS A C 1
ATOM 577 O O . HIS A 1 74 ? 5.275 -12.532 61.957 1.00 18.36 74 HIS A O 1
ATOM 584 N N . ILE A 1 75 ? 4.002 -14.152 62.891 1.00 18.85 75 ILE A N 1
ATOM 585 C CA . ILE A 1 75 ? 4.175 -15.075 61.750 1.00 20.51 75 ILE A CA 1
ATOM 586 C C . ILE A 1 75 ? 3.685 -14.426 60.515 1.00 19.75 75 ILE A C 1
ATOM 587 O O . ILE A 1 75 ? 4.268 -14.621 59.449 1.00 20.20 75 ILE A O 1
ATOM 592 N N . ASN A 1 76 ? 2.671 -13.554 60.621 1.00 18.14 76 ASN A N 1
ATOM 593 C CA . A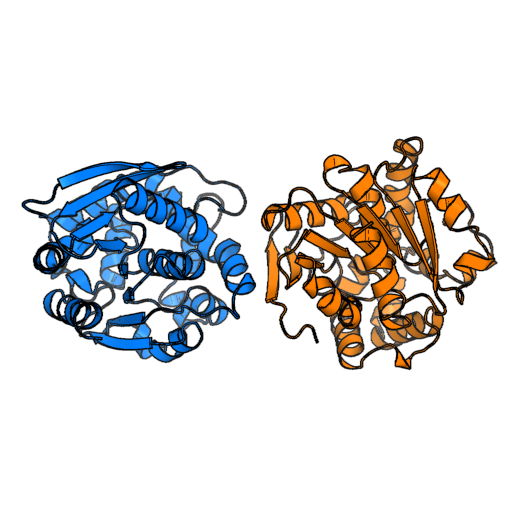SN A 1 76 ? 2.069 -12.957 59.401 1.00 19.42 76 ASN A CA 1
ATOM 594 C C . ASN A 1 76 ? 2.838 -11.724 58.837 1.00 17.64 76 ASN A C 1
ATOM 595 O O . ASN A 1 76 ? 2.415 -11.154 57.863 1.00 18.48 76 ASN A O 1
ATOM 600 N N . TYR A 1 77 ? 3.984 -11.395 59.465 1.00 17.40 77 TYR A N 1
ATOM 601 C CA . TYR A 1 77 ? 4.981 -10.425 58.918 1.00 17.24 77 TYR A CA 1
ATOM 602 C C . TYR A 1 77 ? 6.382 -11.050 58.759 1.00 17.04 77 TYR A C 1
ATOM 603 O O . TYR A 1 77 ? 7.368 -10.353 58.545 1.00 15.61 77 TYR A O 1
ATOM 612 N N . SER A 1 78 ? 6.422 -12.385 58.810 1.00 16.05 78 SER A N 1
ATOM 613 C CA . SER A 1 78 ? 7.604 -13.114 58.441 1.00 15.55 78 SER A CA 1
ATOM 614 C C . SER A 1 78 ? 7.870 -12.802 56.969 1.00 16.25 78 SER A C 1
ATOM 615 O O . SER A 1 78 ? 6.926 -12.550 56.145 1.00 14.50 78 SER A O 1
ATOM 618 N N . LYS A 1 79 ? 9.145 -12.834 56.621 1.00 15.28 79 LYS A N 1
ATOM 619 C CA . LYS A 1 79 ? 9.460 -12.611 55.203 1.00 15.65 79 LYS A CA 1
ATOM 620 C C . LYS A 1 79 ? 8.909 -13.698 54.318 1.00 15.30 79 LYS A C 1
ATOM 621 O O . LYS A 1 79 ? 8.598 -13.463 53.164 1.00 16.69 79 LYS A O 1
ATOM 627 N N . ARG A 1 80 ? 8.729 -14.901 54.855 1.00 15.39 80 ARG A N 1
ATOM 628 C CA . ARG A 1 80 ? 8.130 -15.974 54.115 1.00 16.44 80 ARG A CA 1
ATOM 629 C C . ARG A 1 80 ? 6.705 -15.587 53.658 1.00 16.77 80 ARG A C 1
ATOM 630 O O . ARG A 1 80 ? 6.406 -15.682 52.481 1.00 17.93 80 ARG A O 1
ATOM 638 N N . VAL A 1 81 ? 5.894 -15.081 54.579 1.00 15.63 81 VAL A N 1
ATOM 639 C CA . VAL A 1 81 ? 4.504 -14.688 54.277 1.00 16.98 81 VAL A CA 1
ATOM 640 C C . VAL A 1 81 ? 4.468 -13.447 53.422 1.00 16.44 81 VAL A C 1
ATOM 641 O O . VAL A 1 81 ? 3.717 -13.357 52.423 1.00 17.19 81 VAL A O 1
ATOM 645 N N . MET A 1 82 ? 5.326 -12.480 53.764 1.00 15.79 82 MET A N 1
ATOM 646 C CA . MET A 1 82 ? 5.366 -11.271 52.947 1.00 16.45 82 MET A CA 1
ATOM 647 C C . MET A 1 82 ? 5.777 -11.559 51.492 1.00 17.15 82 MET A C 1
ATOM 648 O O . MET A 1 82 ? 5.244 -10.912 50.562 1.00 19.80 82 MET A O 1
ATOM 653 N N . ALA A 1 83 ? 6.711 -12.485 51.284 1.00 16.44 83 ALA A N 1
ATOM 654 C CA . ALA A 1 83 ? 7.171 -12.870 49.967 1.00 17.83 83 ALA A CA 1
ATOM 655 C C . ALA A 1 83 ? 6.099 -13.652 49.233 1.00 17.69 83 ALA A C 1
ATOM 656 O O . ALA A 1 83 ? 5.903 -13.480 48.014 1.00 17.83 83 ALA A O 1
ATOM 658 N N . GLN A 1 84 ? 5.353 -14.470 49.971 1.00 18.00 84 GLN A N 1
ATOM 659 C CA . GLN A 1 84 ? 4.247 -15.216 49.340 1.00 17.87 84 GLN A CA 1
ATOM 660 C C . GLN A 1 84 ? 3.162 -14.331 48.739 1.00 18.53 84 GLN A C 1
ATOM 661 O O . GLN A 1 84 ? 2.678 -14.670 47.639 1.00 20.17 84 GLN A O 1
ATOM 667 N N . ASP A 1 85 ? 2.768 -13.235 49.378 1.00 17.10 85 ASP A N 1
ATOM 668 C CA . ASP A 1 85 ? 1.846 -12.284 48.778 1.00 18.98 85 ASP A CA 1
ATOM 669 C C . ASP A 1 85 ? 2.366 -11.879 47.388 1.00 18.76 85 ASP A C 1
ATOM 670 O O . AS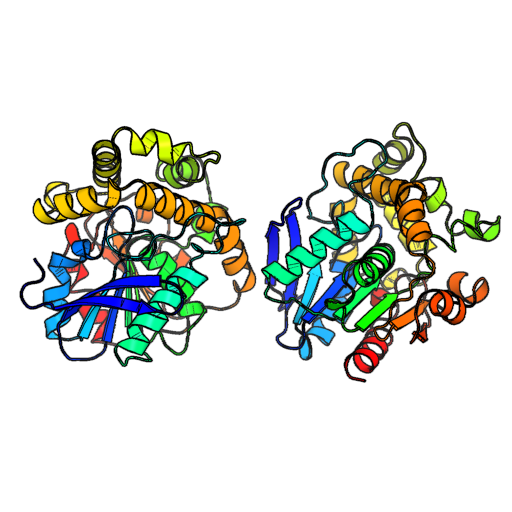P A 1 85 ? 1.616 -11.750 46.436 1.00 19.00 85 ASP A O 1
ATOM 675 N N . GLN A 1 86 ? 3.668 -11.582 47.317 1.00 18.11 86 GLN A N 1
ATOM 676 C CA . GLN A 1 86 ? 4.260 -11.020 46.088 1.00 17.98 86 GLN A CA 1
ATOM 677 C C . GLN A 1 86 ? 4.316 -12.024 44.961 1.00 17.58 86 GLN A C 1
ATOM 678 O O . GLN A 1 86 ? 4.033 -11.647 43.787 1.00 17.87 86 GLN A O 1
ATOM 684 N N . VAL A 1 87 ? 4.655 -13.269 45.288 1.00 18.87 87 VAL A N 1
ATOM 685 C CA . VAL A 1 87 ? 4.551 -14.390 44.347 1.00 19.92 87 VAL A CA 1
ATOM 686 C C . VAL A 1 87 ? 3.117 -14.456 43.776 1.00 20.29 87 VAL A C 1
ATOM 687 O O . VAL A 1 87 ? 2.905 -14.570 42.546 1.00 19.70 87 VAL A O 1
ATOM 691 N N . GLU A 1 88 ? 2.133 -14.373 44.646 1.00 19.45 88 GLU A N 1
ATOM 692 C CA . GLU A 1 88 ? 0.731 -14.450 44.160 1.00 20.58 88 GLU A CA 1
ATOM 693 C C . GLU A 1 88 ? 0.331 -13.278 43.292 1.00 21.12 88 GLU A C 1
ATOM 694 O O . GLU A 1 88 ? -0.385 -13.445 42.280 1.00 21.94 88 GLU A O 1
ATOM 700 N N . VAL A 1 89 ? 0.794 -12.075 43.619 1.00 20.03 89 VAL A N 1
ATOM 701 C CA . VAL A 1 89 ? 0.580 -10.941 42.740 1.00 19.36 89 VAL A CA 1
ATOM 702 C C . VAL A 1 89 ? 1.131 -11.222 41.346 1.00 19.63 89 VAL A C 1
ATOM 703 O O . VAL A 1 89 ? 0.428 -11.010 40.322 1.00 19.94 89 VAL A O 1
ATOM 707 N N . MET A 1 90 ? 2.397 -11.645 41.267 1.00 19.34 90 MET A N 1
ATOM 708 C CA . MET A 1 90 ? 3.014 -11.816 39.967 1.00 21.03 90 MET A CA 1
ATOM 709 C C . MET A 1 90 ? 2.247 -12.930 39.216 1.00 21.71 90 MET A C 1
ATOM 710 O O . MET A 1 90 ? 1.976 -12.773 38.019 1.00 22.43 90 MET A O 1
ATOM 715 N N . SER A 1 91 ? 1.846 -13.980 39.915 1.00 22.49 91 SER A N 1
ATOM 716 C CA . SER A 1 91 ? 1.019 -15.067 39.248 1.00 23.14 91 SER A CA 1
ATOM 717 C C . SER A 1 91 ? -0.282 -14.514 38.669 1.00 24.89 91 SER A C 1
ATOM 718 O O . SER A 1 91 ? -0.653 -14.846 37.510 1.00 24.26 91 SER A O 1
ATOM 721 N N . LYS A 1 92 ? -1.000 -13.720 39.471 1.00 24.98 92 LYS A N 1
ATOM 722 C CA . LYS A 1 92 ? -2.258 -13.098 39.026 1.00 27.73 92 LYS A CA 1
ATOM 723 C C . LYS A 1 92 ? -2.061 -12.239 37.755 1.00 27.84 92 LYS A C 1
ATOM 724 O O . LYS A 1 92 ? -2.972 -12.135 36.919 1.00 27.22 92 LYS A O 1
ATOM 730 N N . LEU A 1 93 ? -0.887 -11.613 37.649 1.00 25.55 93 LEU A N 1
ATOM 731 C CA . LEU A 1 93 ? -0.496 -10.812 36.512 1.00 26.25 93 LEU A CA 1
ATOM 732 C C . LEU A 1 93 ? 0.063 -11.593 35.310 1.00 26.34 93 LEU A C 1
ATOM 733 O O . LEU A 1 93 ? 0.406 -10.973 34.292 1.00 26.84 93 LEU A O 1
ATOM 738 N N . GLY A 1 94 ? 0.234 -12.907 35.461 1.00 26.90 94 GLY A N 1
ATOM 739 C CA . GLY A 1 94 ? 0.604 -13.826 34.396 1.00 27.93 94 GLY A CA 1
ATOM 740 C C . GLY A 1 94 ? 2.061 -14.198 34.376 1.00 27.44 94 GLY A C 1
ATOM 741 O O . GLY A 1 94 ? 2.560 -14.641 33.368 1.00 27.25 94 GLY A O 1
ATOM 742 N N . TYR A 1 95 ? 2.766 -13.972 35.489 1.00 24.57 95 TYR A N 1
ATOM 743 C CA . TYR A 1 95 ? 4.201 -14.197 35.547 1.00 24.47 95 TYR A CA 1
ATOM 744 C C . TYR A 1 95 ? 4.576 -15.208 36.605 1.00 24.34 95 TYR A C 1
ATOM 745 O O . TYR A 1 95 ? 4.497 -14.902 37.841 1.00 24.22 95 TYR A O 1
ATOM 754 N N . GLU A 1 96 ? 5.020 -16.370 36.142 1.00 23.79 96 GLU A N 1
ATOM 755 C CA . GLU A 1 96 ? 5.454 -17.448 37.019 1.00 24.53 96 GLU A CA 1
ATOM 756 C C . GLU A 1 96 ? 6.940 -17.442 37.306 1.00 24.50 96 GLU A C 1
ATOM 757 O O . GLU A 1 96 ? 7.392 -18.185 38.176 1.00 23.59 96 GLU A O 1
ATOM 763 N N . GLN A 1 97 ? 7.678 -16.606 36.566 1.00 24.53 97 GLN A N 1
ATOM 764 C CA . GLN A 1 97 ? 9.114 -16.369 36.749 1.00 24.77 97 GLN A CA 1
ATOM 765 C C . GLN A 1 97 ? 9.314 -14.851 36.464 1.00 23.54 97 GLN A C 1
ATOM 766 O O . GLN A 1 97 ? 8.581 -14.233 35.634 1.00 22.42 97 GLN A O 1
ATOM 772 N N . PHE A 1 98 ? 10.268 -14.249 37.176 1.00 22.51 98 PHE A N 1
ATOM 773 C CA . PHE A 1 98 ? 10.485 -12.835 37.062 1.00 20.94 98 PHE A CA 1
ATOM 774 C C . PHE A 1 98 ? 11.789 -12.454 37.773 1.00 19.91 98 PHE A C 1
ATOM 775 O O . PHE A 1 98 ? 12.402 -13.262 38.475 1.00 19.12 98 PHE A O 1
ATOM 783 N N . TYR A 1 99 ? 12.224 -11.237 37.470 1.00 19.27 99 TYR A N 1
ATOM 784 C CA . TYR A 1 99 ? 13.338 -10.584 38.120 1.00 19.08 99 TYR A CA 1
ATOM 785 C C . TYR A 1 99 ? 12.771 -9.876 39.370 1.00 18.42 99 TYR A C 1
ATOM 786 O O . TYR A 1 99 ? 11.622 -9.384 39.371 1.00 18.07 99 TYR A O 1
ATOM 795 N N . VAL A 1 100 ? 13.595 -9.778 40.399 1.00 17.62 100 VAL A N 1
ATOM 796 C CA . VAL A 1 100 ? 13.226 -9.030 41.620 1.00 17.83 100 VAL A CA 1
ATOM 797 C C . VAL A 1 100 ? 14.339 -8.039 42.021 1.00 17.80 100 VAL A C 1
ATOM 798 O O . VAL A 1 100 ? 15.512 -8.420 42.107 1.00 17.37 100 VAL A O 1
ATOM 802 N N . VAL A 1 101 ? 13.941 -6.802 42.325 1.00 16.77 101 VAL A N 1
ATOM 803 C CA . VAL A 1 101 ? 14.840 -5.844 42.943 1.00 16.57 101 VAL A CA 1
ATOM 804 C C . VAL A 1 101 ? 14.168 -5.376 44.224 1.00 16.62 101 VAL A C 1
ATOM 805 O O . VAL A 1 101 ? 13.016 -4.908 44.232 1.00 17.39 101 VAL A O 1
ATOM 809 N N . GLY A 1 102 ? 14.874 -5.523 45.315 1.00 17.07 102 GLY A N 1
ATOM 810 C CA . GLY A 1 102 ? 14.400 -5.042 46.610 1.00 17.50 102 GLY A CA 1
ATOM 811 C C . GLY A 1 102 ? 15.364 -4.042 47.247 1.00 16.19 102 GLY A C 1
ATOM 812 O O . GLY A 1 102 ? 16.593 -4.112 47.060 1.00 15.16 102 GLY A O 1
ATOM 813 N N . HIS A 1 103 ? 14.787 -3.106 48.001 1.00 16.08 103 HIS A N 1
ATOM 814 C CA . HIS A 1 103 ? 15.504 -2.121 48.806 1.00 15.92 103 HIS A CA 1
ATOM 815 C C . HIS A 1 103 ? 15.071 -2.247 50.276 1.00 16.12 103 HIS A C 1
ATOM 816 O O . HIS A 1 103 ? 13.870 -2.282 50.567 1.00 14.74 103 HIS A O 1
ATOM 823 N N . ASP A 1 104 ? 16.052 -2.309 51.184 1.00 16.21 104 ASP A N 1
ATOM 824 C CA . ASP A 1 104 ? 15.767 -2.274 52.650 1.00 15.81 104 ASP A CA 1
ATOM 825 C C . ASP A 1 104 ? 14.807 -3.432 52.996 1.00 15.26 104 ASP A C 1
ATOM 826 O O . ASP A 1 104 ? 15.097 -4.565 52.627 1.00 15.98 104 ASP A O 1
ATOM 831 N N . ARG A 1 105 ? 13.633 -3.195 53.593 1.00 14.67 105 ARG A N 1
ATOM 832 C CA . ARG A 1 105 ? 12.774 -4.352 53.965 1.00 15.56 105 ARG A CA 1
ATOM 833 C C . ARG A 1 105 ? 12.462 -5.224 52.757 1.00 15.84 105 ARG A C 1
ATOM 834 O O . ARG A 1 105 ? 12.354 -6.430 52.869 1.00 14.61 105 ARG A O 1
ATOM 842 N N . GLY A 1 106 ? 12.246 -4.586 51.610 1.00 15.10 106 GLY A N 1
ATOM 843 C CA . GLY A 1 106 ? 11.976 -5.251 50.358 1.00 15.06 106 GLY A CA 1
ATOM 844 C C . GLY A 1 106 ? 13.023 -6.196 49.900 1.00 14.57 106 GLY A C 1
ATOM 845 O O . GLY A 1 106 ? 12.703 -7.247 49.274 1.00 14.85 106 GLY A O 1
ATOM 846 N N . ALA A 1 107 ? 14.275 -5.832 50.145 1.00 14.39 107 ALA A N 1
ATOM 847 C CA . ALA A 1 107 ? 15.377 -6.724 49.932 1.00 13.59 107 ALA A CA 1
ATOM 848 C C . ALA A 1 107 ? 15.351 -7.950 50.833 1.00 14.84 107 ALA A C 1
ATOM 849 O O . ALA A 1 107 ? 15.775 -9.029 50.390 1.00 15.10 107 ALA A O 1
ATOM 851 N N . ARG A 1 108 ? 14.914 -7.757 52.082 1.00 13.86 108 ARG A N 1
ATOM 852 C CA . ARG A 1 108 ? 14.814 -8.866 53.030 1.00 15.35 108 ARG A CA 1
ATOM 853 C C . ARG A 1 108 ? 13.692 -9.823 52.594 1.00 14.56 108 ARG A C 1
ATOM 854 O O . ARG A 1 108 ? 13.862 -11.060 52.669 1.00 13.86 108 ARG A O 1
ATOM 862 N N . VAL A 1 109 ? 12.567 -9.227 52.146 1.00 14.17 109 VAL A N 1
ATOM 863 C CA . VAL A 1 109 ? 11.480 -9.988 51.520 1.00 15.82 109 VAL A CA 1
ATOM 864 C C . VAL A 1 109 ? 12.013 -10.748 50.317 1.00 16.61 109 VAL A C 1
ATOM 865 O O . VAL A 1 109 ? 11.826 -11.949 50.178 1.00 14.69 109 VAL A O 1
ATOM 869 N N . ALA A 1 110 ? 12.744 -10.044 49.455 1.00 15.09 110 ALA A N 1
ATOM 870 C CA . ALA A 1 110 ? 13.302 -10.641 48.228 1.00 16.20 110 ALA A CA 1
ATOM 871 C C . ALA A 1 110 ? 14.242 -11.804 48.430 1.00 15.15 110 ALA A C 1
ATOM 872 O O . ALA A 1 110 ? 14.197 -12.778 47.664 1.00 15.38 110 ALA A O 1
ATOM 874 N N . HIS A 1 111 ? 15.132 -11.689 49.426 1.00 14.55 111 HIS A N 1
ATOM 875 C CA . HIS A 1 111 ? 16.028 -12.750 49.818 1.00 14.09 111 HIS A CA 1
ATOM 876 C C . HIS A 1 111 ? 15.265 -14.029 50.158 1.00 16.13 111 HIS A C 1
ATOM 877 O O . HIS A 1 111 ? 15.531 -15.098 49.555 1.00 14.44 111 HIS A O 1
ATOM 884 N N . ARG A 1 112 ? 14.253 -13.913 51.017 1.00 16.18 112 ARG A N 1
ATOM 885 C CA . ARG A 1 112 ? 13.446 -15.102 51.405 1.00 16.35 112 ARG A CA 1
ATOM 886 C C . ARG A 1 112 ? 12.617 -15.597 50.185 1.00 16.94 112 ARG A C 1
ATOM 887 O O . ARG A 1 112 ? 12.463 -16.826 49.974 1.00 17.83 112 ARG A O 1
ATOM 895 N N . LEU A 1 113 ? 12.121 -14.669 49.366 1.00 16.41 113 LEU A N 1
ATOM 896 C CA . LEU A 1 113 ? 11.379 -14.994 48.158 1.00 16.70 113 LEU A CA 1
ATOM 897 C C . LEU A 1 113 ? 12.210 -15.911 47.277 1.00 16.61 113 LEU A C 1
ATOM 898 O O . LEU A 1 113 ? 11.749 -16.994 46.819 1.00 18.29 113 LEU A O 1
ATOM 903 N N . ALA A 1 114 ? 13.458 -15.503 47.016 1.00 16.89 114 ALA A N 1
ATOM 904 C CA . ALA A 1 114 ? 14.393 -16.310 46.232 1.00 17.91 114 ALA A CA 1
ATOM 905 C C . ALA A 1 114 ? 14.695 -17.703 46.840 1.00 18.99 114 ALA A C 1
ATOM 906 O O . ALA A 1 114 ? 14.804 -18.673 46.110 1.00 20.27 114 ALA A O 1
ATOM 908 N N . LEU A 1 115 ? 14.797 -17.788 48.163 1.00 18.40 115 LEU A N 1
ATOM 909 C CA . LEU A 1 115 ? 15.018 -19.086 48.807 1.00 18.27 115 LEU A CA 1
ATOM 910 C C . LEU A 1 115 ? 13.798 -19.980 48.770 1.00 19.13 115 LEU A C 1
ATOM 911 O O . LEU A 1 115 ? 13.922 -21.191 48.597 1.00 20.22 115 LEU A O 1
ATOM 916 N N . ASP A 1 116 ? 12.642 -19.388 48.997 1.00 19.82 116 ASP A N 1
ATOM 917 C CA . ASP A 1 116 ? 11.397 -20.161 49.018 1.00 19.19 116 ASP A CA 1
ATOM 918 C C . ASP A 1 116 ? 10.860 -20.502 47.628 1.00 19.95 116 ASP A C 1
ATOM 919 O O . ASP A 1 116 ? 10.041 -21.448 47.480 1.00 18.76 116 ASP A O 1
ATOM 924 N N . HIS A 1 117 ? 11.204 -19.692 46.615 1.00 19.57 117 HIS A N 1
ATOM 925 C CA . HIS A 1 117 ? 10.654 -19.875 45.231 1.00 19.59 117 HIS A CA 1
ATOM 926 C C . HIS A 1 117 ? 11.809 -19.837 44.205 1.00 19.36 117 HIS A C 1
ATOM 927 O O . HIS A 1 117 ? 11.867 -18.936 43.354 1.00 20.01 117 HIS A O 1
ATOM 934 N N . PRO A 1 118 ? 12.802 -20.732 44.338 1.00 21.34 118 PRO A N 1
ATOM 935 C CA . PRO A 1 118 ? 14.043 -20.594 43.552 1.00 23.25 118 PRO A CA 1
ATOM 936 C C . PRO A 1 118 ? 13.810 -20.693 42.009 1.00 24.86 118 PRO A C 1
ATOM 937 O O . PRO A 1 118 ? 14.587 -20.141 41.212 1.00 24.47 118 PRO A O 1
ATOM 941 N N . HIS A 1 119 ? 12.741 -21.387 41.633 1.00 24.84 119 HIS A N 1
ATOM 942 C CA A HIS A 1 119 ? 12.318 -21.548 40.240 0.50 25.20 119 HIS A CA 1
ATOM 943 C CA B HIS A 1 119 ? 12.474 -21.495 40.199 0.50 26.17 119 HIS A CA 1
ATOM 944 C C . HIS A 1 119 ? 11.718 -20.279 39.650 1.00 25.81 119 HIS A C 1
ATOM 945 O O . HIS A 1 119 ? 11.644 -20.115 38.429 1.00 27.41 119 HIS A O 1
ATOM 958 N N . ARG A 1 120 ? 11.216 -19.387 40.506 1.00 23.15 120 ARG A N 1
ATOM 959 C CA . ARG A 1 120 ? 10.531 -18.218 40.045 1.00 21.86 120 ARG A CA 1
ATOM 960 C C . ARG A 1 120 ? 11.481 -17.025 39.889 1.00 22.39 120 ARG A C 1
ATOM 961 O O . ARG A 1 120 ? 11.253 -16.167 39.045 1.00 23.80 120 ARG A O 1
ATOM 969 N N . VAL A 1 121 ? 12.472 -16.917 40.768 1.00 21.76 121 VAL A N 1
ATOM 970 C CA . VAL A 1 121 ? 13.352 -15.740 40.753 1.00 19.21 121 VAL A CA 1
ATOM 971 C C . VAL A 1 121 ? 14.495 -15.951 39.782 1.00 19.79 121 VAL A C 1
ATOM 972 O O . VAL A 1 121 ? 15.429 -16.712 40.060 1.00 20.05 121 VAL A O 1
ATOM 976 N N . LYS A 1 122 ? 14.417 -15.292 38.622 1.00 20.16 122 LYS A N 1
ATOM 977 C CA . LYS A 1 122 ? 15.481 -15.462 37.614 1.00 20.64 122 LYS A CA 1
ATOM 978 C C . LYS A 1 122 ? 16.747 -14.648 37.831 1.00 19.43 122 LYS A C 1
ATOM 979 O O . LYS A 1 122 ? 17.847 -15.123 37.515 1.00 18.06 122 LYS A O 1
ATOM 985 N N . LYS A 1 123 ? 16.593 -13.452 38.396 1.00 18.37 123 LYS A N 1
ATOM 986 C CA . LYS A 1 123 ? 17.712 -12.568 38.791 1.00 18.35 123 LYS A CA 1
ATOM 987 C C . LYS A 1 123 ? 17.248 -11.791 40.011 1.00 17.11 123 LYS A C 1
ATOM 988 O O . LYS A 1 123 ? 16.034 -11.494 40.158 1.00 16.30 123 LYS A O 1
ATOM 994 N N . LEU A 1 124 ? 18.191 -11.503 40.904 1.00 16.80 124 LEU A N 1
ATOM 995 C CA . LEU A 1 124 ? 17.886 -10.825 42.163 1.00 16.48 124 LEU A CA 1
ATOM 996 C C . LEU A 1 124 ? 18.856 -9.698 42.417 1.00 16.46 124 LEU A C 1
ATOM 997 O O . LEU A 1 124 ? 20.060 -9.950 42.448 1.00 16.40 124 LEU A O 1
ATOM 1002 N N . ALA A 1 125 ? 18.311 -8.522 42.701 1.00 16.34 125 ALA A N 1
ATOM 1003 C CA . ALA A 1 125 ? 19.123 -7.338 43.117 1.00 16.59 125 ALA A CA 1
ATOM 1004 C C . ALA A 1 125 ? 18.657 -6.917 44.510 1.00 15.69 125 ALA A C 1
ATOM 1005 O O . ALA A 1 125 ? 17.454 -6.812 44.776 1.00 15.79 125 ALA A O 1
ATOM 1007 N N . LEU A 1 126 ? 19.635 -6.659 45.388 1.00 16.04 126 LEU A N 1
ATOM 1008 C CA . LEU A 1 126 ? 19.431 -6.305 46.790 1.00 15.32 126 LEU A CA 1
ATOM 1009 C C . LEU A 1 126 ? 20.125 -4.968 47.023 1.00 16.34 126 LEU A C 1
ATOM 1010 O O . LEU A 1 126 ? 21.372 -4.881 46.846 1.00 16.20 126 LEU A O 1
ATOM 1015 N N . LEU A 1 127 ? 19.338 -3.963 47.389 1.00 16.65 127 LEU A N 1
ATOM 1016 C CA . LEU A 1 127 ? 19.850 -2.615 47.581 1.00 16.59 127 LEU A CA 1
ATOM 1017 C C . LEU A 1 127 ? 19.968 -2.215 49.071 1.00 17.30 127 LEU A C 1
ATOM 1018 O O . LEU A 1 127 ? 18.946 -2.187 49.826 1.00 17.16 127 LEU A O 1
ATOM 1023 N N . ASP A 1 128 ? 21.208 -1.905 49.449 1.00 16.59 128 ASP A N 1
ATOM 1024 C CA . ASP A 1 128 ? 21.609 -1.367 50.746 1.00 17.21 128 ASP A CA 1
ATOM 1025 C C . ASP A 1 128 ? 21.249 -2.193 51.932 1.00 17.74 128 ASP A C 1
ATOM 1026 O O . ASP A 1 128 ? 20.841 -1.625 52.949 1.00 17.99 128 ASP A O 1
ATOM 1031 N N . ILE A 1 129 ? 21.429 -3.512 51.801 1.00 15.22 129 ILE A N 1
ATOM 1032 C CA . ILE A 1 129 ? 21.309 -4.395 52.950 1.00 15.99 129 ILE A CA 1
ATOM 1033 C C . ILE A 1 129 ? 22.445 -5.410 52.971 1.00 16.50 129 ILE A C 1
ATOM 1034 O O . ILE A 1 129 ? 22.960 -5.815 51.908 1.00 16.62 129 ILE A O 1
ATOM 1039 N N . ALA A 1 130 ? 22.708 -5.865 54.199 1.00 15.80 130 ALA A N 1
ATOM 1040 C CA . ALA A 1 130 ? 23.345 -7.128 54.558 1.00 15.53 130 ALA A CA 1
ATOM 1041 C C . ALA A 1 130 ? 22.251 -8.078 55.114 1.00 15.00 130 ALA A C 1
ATOM 1042 O O . ALA A 1 130 ? 21.165 -7.647 55.508 1.00 15.61 130 ALA A O 1
ATOM 1044 N N . PRO A 1 131 ? 22.543 -9.372 55.136 1.00 16.02 131 PRO A N 1
ATOM 1045 C CA . PRO A 1 131 ? 21.482 -10.272 55.540 1.00 15.39 131 PRO A CA 1
ATOM 1046 C C . PRO A 1 131 ? 21.010 -10.034 56.968 1.00 15.04 131 PRO A C 1
ATOM 1047 O O . PRO A 1 131 ? 21.788 -9.695 57.836 1.00 13.64 131 PRO A O 1
ATOM 1051 N N . THR A 1 132 ? 19.718 -10.210 57.226 1.00 14.64 132 THR A N 1
ATOM 1052 C CA . THR A 1 132 ? 19.171 -9.973 58.563 1.00 15.06 132 THR A CA 1
ATOM 1053 C C . THR A 1 132 ? 19.921 -10.791 59.649 1.00 15.23 132 THR A C 1
ATOM 1054 O O . THR A 1 132 ? 20.272 -10.275 60.707 1.00 13.93 132 THR A O 1
ATOM 1058 N N . HIS A 1 133 ? 20.155 -12.077 59.367 1.00 15.18 133 HIS A N 1
ATOM 1059 C CA . HIS A 1 133 ? 20.754 -12.981 60.315 1.00 15.96 133 HIS A CA 1
ATOM 1060 C C . HIS A 1 133 ? 22.167 -12.533 60.675 1.00 16.28 133 HIS A C 1
ATOM 1061 O O . HIS A 1 133 ? 22.516 -12.447 61.868 1.00 16.85 133 HIS A O 1
ATOM 1068 N N . LYS A 1 134 ? 22.945 -12.128 59.682 1.00 15.87 134 LYS A N 1
ATOM 1069 C CA . LYS A 1 134 ? 24.309 -11.615 59.910 1.00 16.77 134 LYS A CA 1
ATOM 1070 C C . LYS A 1 134 ? 24.278 -10.340 60.764 1.00 16.55 134 LYS A C 1
ATOM 1071 O O . LYS A 1 134 ? 25.073 -10.163 61.734 1.00 17.40 134 LYS A O 1
ATOM 1077 N N . MET A 1 135 ? 23.345 -9.457 60.419 1.00 15.95 135 MET A N 1
ATOM 1078 C CA . MET A 1 135 ? 23.244 -8.187 61.142 1.00 17.51 135 MET A CA 1
ATOM 1079 C C . MET A 1 135 ? 22.929 -8.407 62.621 1.00 15.59 135 MET A C 1
ATOM 1080 O O . MET A 1 135 ? 23.588 -7.848 63.485 1.00 16.16 135 MET A O 1
ATOM 1085 N N . TYR A 1 136 ? 21.921 -9.198 62.955 1.00 15.20 136 TYR A N 1
ATOM 1086 C CA . TYR A 1 136 ? 21.628 -9.442 64.372 1.00 15.43 136 TYR A CA 1
ATOM 1087 C C . TYR A 1 136 ? 22.715 -10.231 65.036 1.00 15.85 136 TYR A C 1
ATOM 1088 O O . TYR A 1 136 ? 23.062 -9.923 66.166 1.00 16.53 136 TYR A O 1
ATOM 1097 N N . ARG A 1 137 ? 23.186 -11.290 64.394 1.00 16.80 137 ARG A N 1
ATOM 1098 C CA . ARG A 1 137 ? 24.175 -12.178 65.015 1.00 19.50 137 ARG A CA 1
ATOM 1099 C C . ARG A 1 137 ? 25.529 -11.520 65.255 1.00 18.69 137 ARG A C 1
ATOM 1100 O O . ARG A 1 137 ? 26.277 -12.021 66.124 1.00 19.25 137 ARG A O 1
ATOM 1108 N N . THR A 1 138 ? 25.785 -10.395 64.619 1.00 18.23 138 THR A N 1
ATOM 1109 C CA . THR A 1 138 ? 27.047 -9.673 64.779 1.00 18.00 138 THR A CA 1
ATOM 1110 C C . THR A 1 138 ? 26.868 -8.317 65.469 1.00 19.02 138 THR A C 1
ATOM 1111 O O . THR A 1 138 ? 27.773 -7.471 65.456 1.00 17.45 138 THR A O 1
ATOM 1115 N N . THR A 1 139 ? 25.680 -8.137 66.077 1.00 17.95 139 THR A N 1
ATOM 1116 C CA . THR A 1 139 ? 25.362 -6.942 66.899 1.00 18.81 139 THR A CA 1
ATOM 1117 C C . THR A 1 139 ? 26.551 -6.554 67.779 1.00 18.28 139 THR A C 1
ATOM 1118 O O . THR A 1 139 ? 27.082 -7.392 68.478 1.00 19.51 139 THR A O 1
ATOM 1122 N N . ASP A 1 140 ? 26.903 -5.280 67.739 1.00 18.18 140 ASP A N 1
ATOM 1123 C CA . ASP A 1 140 ? 27.822 -4.696 68.703 1.00 19.41 140 ASP A CA 1
ATOM 1124 C C . ASP A 1 140 ? 27.390 -3.247 68.966 1.00 18.14 140 ASP A C 1
ATOM 1125 O O . ASP A 1 140 ? 26.301 -2.820 68.521 1.00 18.25 140 ASP A O 1
ATOM 1130 N N . GLN A 1 141 ? 28.166 -2.530 69.778 1.00 17.36 141 GLN A N 1
ATOM 1131 C CA . GLN A 1 141 ? 27.764 -1.169 70.138 1.00 16.54 141 GLN A CA 1
ATOM 1132 C C . GLN A 1 141 ? 27.480 -0.296 68.904 1.00 17.69 141 GLN A C 1
ATOM 1133 O O . GLN A 1 141 ? 26.448 0.469 68.864 1.00 16.62 141 GLN A O 1
ATOM 1139 N N . GLU A 1 142 ? 28.398 -0.335 67.909 1.00 18.00 142 GLU A N 1
ATOM 1140 C CA . GLU A 1 142 ? 28.284 0.545 66.741 1.00 19.38 142 GLU A CA 1
ATOM 1141 C C . GLU A 1 142 ? 27.034 0.182 65.939 1.00 17.73 142 GLU A C 1
ATOM 1142 O O . GLU A 1 142 ? 26.311 1.065 65.553 1.00 16.05 142 GLU A O 1
ATOM 1148 N N . PHE A 1 143 ? 26.752 -1.117 65.746 1.00 17.29 143 PHE A N 1
ATOM 1149 C CA . PHE A 1 143 ? 25.569 -1.505 65.024 1.00 17.86 143 PHE A CA 1
ATOM 1150 C C . PHE A 1 143 ? 24.298 -1.110 65.746 1.00 18.79 143 PHE A C 1
ATOM 1151 O O . PHE A 1 143 ? 23.380 -0.527 65.136 1.00 17.40 143 PHE A O 1
ATOM 1159 N N . ALA A 1 144 ? 24.234 -1.409 67.045 1.00 17.31 144 ALA A N 1
ATOM 1160 C CA . ALA A 1 144 ? 23.048 -1.112 67.806 1.00 17.50 144 ALA A CA 1
ATOM 1161 C C . ALA A 1 144 ? 22.791 0.409 67.903 1.00 17.93 144 ALA A C 1
ATOM 1162 O O . ALA A 1 144 ? 21.652 0.843 68.065 1.00 16.51 144 ALA A O 1
ATOM 1164 N N . THR A 1 145 ? 23.842 1.196 67.776 1.00 16.49 145 THR A N 1
ATOM 1165 C CA . THR A 1 145 ? 23.687 2.637 67.787 1.00 17.19 145 THR A CA 1
ATOM 1166 C C . THR A 1 145 ? 23.187 3.126 66.431 1.00 16.75 145 THR A C 1
ATOM 1167 O O . THR A 1 145 ? 22.215 3.894 66.323 1.00 15.91 145 THR A O 1
ATOM 1171 N N . ALA A 1 146 ? 23.870 2.697 65.379 1.00 16.03 146 ALA A N 1
ATOM 1172 C CA . ALA A 1 146 ? 23.534 3.153 64.023 1.00 16.42 146 ALA A CA 1
ATOM 1173 C C . ALA A 1 146 ? 22.158 2.616 63.553 1.00 16.01 146 ALA A C 1
ATOM 1174 O O . ALA A 1 146 ? 21.470 3.255 62.789 1.00 17.78 146 ALA A O 1
ATOM 1176 N N . TYR A 1 147 ? 21.831 1.416 63.977 1.00 16.24 147 TYR A N 1
ATOM 1177 C CA . TYR A 1 147 ? 20.602 0.714 63.625 1.00 16.43 147 TYR A CA 1
ATOM 1178 C C . TYR A 1 147 ? 19.738 0.542 64.889 1.00 16.06 147 TYR A C 1
ATOM 1179 O O . TYR A 1 147 ? 19.180 -0.531 65.125 1.00 14.68 147 TYR A O 1
ATOM 1188 N N . TYR A 1 148 ? 19.649 1.602 65.727 1.00 14.88 148 TYR A N 1
ATOM 1189 C CA . TYR A 1 148 ? 19.011 1.433 67.016 1.00 13.31 148 TYR A CA 1
ATOM 1190 C C . TYR A 1 148 ? 17.555 1.004 66.840 1.00 13.63 148 TYR A C 1
ATOM 1191 O O . TYR A 1 148 ? 16.954 0.423 67.753 1.00 14.80 148 TYR A O 1
ATOM 1200 N N . HIS A 1 149 ? 16.965 1.290 65.688 1.00 14.85 149 HIS A N 1
ATOM 1201 C CA . HIS A 1 149 ? 15.543 0.947 65.444 1.00 14.05 149 HIS A CA 1
ATOM 1202 C C . HIS A 1 149 ? 15.277 -0.546 65.352 1.00 12.62 149 HIS A C 1
ATOM 1203 O O . HIS A 1 149 ? 14.167 -0.984 65.545 1.00 14.97 149 HIS A O 1
ATOM 1210 N N . TRP A 1 150 ? 16.334 -1.322 65.140 1.00 13.75 150 TRP A N 1
ATOM 1211 C CA . TRP A 1 150 ? 16.257 -2.789 65.164 1.00 12.90 150 TRP A CA 1
ATOM 1212 C C . TRP A 1 150 ? 16.056 -3.306 66.618 1.00 13.88 150 TRP A C 1
ATOM 1213 O O . TRP A 1 150 ? 15.735 -4.498 66.809 1.00 12.26 150 TRP A O 1
ATOM 1224 N N . PHE A 1 151 ? 16.231 -2.404 67.590 1.00 13.65 151 PHE A N 1
ATOM 1225 C CA . PHE A 1 151 ? 15.986 -2.687 69.013 1.00 12.85 151 PHE A CA 1
ATOM 1226 C C . PHE A 1 151 ? 14.769 -1.945 69.575 1.00 14.18 151 PHE A C 1
ATOM 1227 O O . PHE A 1 151 ? 14.110 -2.471 70.502 1.00 16.07 151 PHE A O 1
ATOM 1235 N N . PHE A 1 152 ? 14.564 -0.727 69.117 1.00 14.09 152 PHE A N 1
ATOM 1236 C CA . PHE A 1 152 ? 13.430 0.110 69.502 1.00 13.68 152 PHE A CA 1
ATOM 1237 C C . PHE A 1 152 ? 12.118 -0.391 68.932 1.00 13.79 152 PHE A C 1
ATOM 1238 O O . PHE A 1 152 ? 11.114 -0.505 69.662 1.00 13.96 152 PHE A O 1
ATOM 1246 N N . LEU A 1 153 ? 12.088 -0.630 67.613 1.00 14.23 153 LEU A N 1
ATOM 1247 C CA . LEU A 1 153 ? 10.842 -1.004 66.947 1.00 13.46 153 LEU A CA 1
ATOM 1248 C C . LEU A 1 153 ? 10.337 -2.370 67.349 1.00 14.84 153 LEU A C 1
ATOM 1249 O O . LEU A 1 153 ? 9.130 -2.650 67.138 1.00 16.69 153 LEU A O 1
ATOM 1254 N N . ILE A 1 154 ? 11.186 -3.195 67.967 1.00 14.69 154 ILE A N 1
ATOM 1255 C CA . ILE A 1 154 ? 10.783 -4.540 68.403 1.00 14.18 154 ILE A CA 1
ATOM 1256 C C . ILE A 1 154 ? 10.376 -4.591 69.862 1.00 13.70 154 ILE A C 1
ATOM 1257 O O . ILE A 1 154 ? 9.999 -5.658 70.386 1.00 15.83 154 ILE A O 1
ATOM 1262 N N . GLN A 1 155 ? 10.409 -3.451 70.549 1.00 13.86 155 GLN A N 1
ATOM 1263 C CA . GLN A 1 155 ? 9.962 -3.427 71.964 1.00 14.63 155 GLN A CA 1
ATOM 1264 C C . GLN A 1 155 ? 8.474 -3.845 72.100 1.00 17.08 155 GLN A C 1
ATOM 1265 O O . GLN A 1 155 ? 7.661 -3.552 71.200 1.00 16.27 155 GLN A O 1
ATOM 1271 N N . PRO A 1 156 ? 8.149 -4.533 73.187 1.00 17.58 156 PRO A N 1
ATOM 1272 C CA . PRO A 1 156 ? 6.764 -5.021 73.339 1.00 19.53 156 PRO A CA 1
ATOM 1273 C C . PRO A 1 156 ? 5.796 -3.979 73.919 1.00 20.92 156 PRO A C 1
ATOM 1274 O O . PRO A 1 156 ? 6.109 -2.784 74.171 1.00 20.67 156 PRO A O 1
ATOM 1278 N N . ASP A 1 157 ? 4.571 -4.461 74.128 1.00 20.35 157 ASP A N 1
ATOM 1279 C CA . ASP A 1 157 ? 3.524 -3.666 74.730 1.00 21.00 157 ASP A CA 1
ATOM 1280 C C . ASP A 1 157 ? 3.229 -2.333 74.058 1.00 19.70 157 ASP A C 1
ATOM 1281 O O . ASP A 1 157 ? 2.981 -1.344 74.722 1.00 19.99 157 ASP A O 1
ATOM 1286 N N . ASN A 1 158 ? 3.262 -2.302 72.735 1.00 19.93 158 ASN A N 1
ATOM 1287 C CA . ASN A 1 158 ? 2.975 -1.097 71.990 1.00 20.06 158 ASN A CA 1
ATOM 1288 C C . ASN A 1 158 ? 3.826 0.119 72.261 1.00 18.21 158 ASN A C 1
ATOM 1289 O O . ASN A 1 158 ? 3.450 1.241 71.934 1.00 17.38 158 ASN A O 1
ATOM 1294 N N . LEU A 1 159 ? 5.051 -0.098 72.763 1.00 16.88 159 LEU A N 1
ATOM 1295 C CA . LEU A 1 159 ? 5.931 1.043 73.034 1.00 16.69 159 LEU A CA 1
ATOM 1296 C C . LEU A 1 159 ? 6.231 1.893 71.745 1.00 15.83 159 LEU A C 1
ATOM 1297 O O . LEU A 1 159 ? 6.000 3.116 71.708 1.00 16.07 159 LEU A O 1
ATOM 1302 N N . PRO A 1 160 ? 6.806 1.279 70.688 1.00 14.66 160 PRO A N 1
ATOM 1303 C CA . PRO A 1 160 ? 7.073 2.086 69.508 1.00 14.71 160 PRO A CA 1
ATOM 1304 C C . PRO A 1 160 ? 5.815 2.637 68.840 1.00 15.16 160 PRO A C 1
ATOM 1305 O O . PRO A 1 160 ? 5.877 3.770 68.375 1.00 15.37 160 PRO A O 1
ATOM 1309 N N . GLU A 1 161 ? 4.730 1.854 68.805 1.00 15.29 161 GLU A N 1
ATOM 1310 C CA . GLU A 1 161 ? 3.489 2.317 68.228 1.00 16.44 161 GLU A CA 1
ATOM 1311 C C . GLU A 1 161 ? 3.077 3.624 68.921 1.00 16.33 161 GLU A C 1
ATOM 1312 O O . GLU A 1 161 ? 2.719 4.563 68.231 1.00 16.40 161 GLU A O 1
ATOM 1318 N N . THR A 1 162 ? 3.212 3.698 70.250 1.00 16.27 162 THR A N 1
ATOM 1319 C CA . THR A 1 162 ? 2.775 4.895 70.986 1.00 16.88 162 THR A CA 1
ATOM 1320 C C . THR A 1 162 ? 3.714 6.041 70.744 1.00 16.53 162 THR A C 1
ATOM 1321 O O . THR A 1 162 ? 3.280 7.158 70.492 1.00 16.88 162 THR A O 1
ATOM 1325 N N . LEU A 1 163 ? 5.039 5.809 70.848 1.00 15.87 163 LEU A N 1
ATOM 1326 C CA . LEU A 1 163 ? 5.962 6.927 70.655 1.00 16.67 163 LEU A CA 1
ATOM 1327 C C . LEU A 1 163 ? 5.961 7.501 69.255 1.00 15.91 163 LEU A C 1
ATOM 1328 O O . LEU A 1 163 ? 6.079 8.687 69.079 1.00 16.57 163 LEU A O 1
ATOM 1333 N N . ILE A 1 164 ? 5.863 6.624 68.240 1.00 14.97 164 ILE A N 1
ATOM 1334 C CA . ILE A 1 164 ? 5.820 7.036 66.851 1.00 16.28 164 ILE A CA 1
ATOM 1335 C C . ILE A 1 164 ? 4.504 7.714 66.575 1.00 17.22 164 ILE A C 1
ATOM 1336 O O . ILE A 1 164 ? 4.463 8.799 65.951 1.00 18.39 164 ILE A O 1
ATOM 1341 N N . GLY A 1 165 ? 3.432 7.083 67.063 1.00 18.12 165 GLY A N 1
ATOM 1342 C CA . GLY A 1 165 ? 2.050 7.545 66.839 1.00 19.42 165 GLY A CA 1
ATOM 1343 C C . GLY A 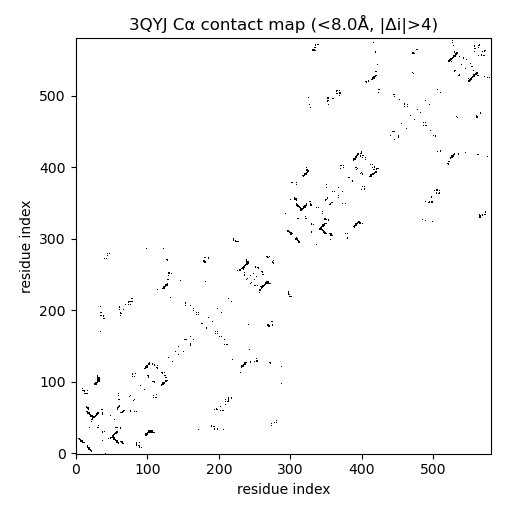1 165 ? 1.723 8.939 67.350 1.00 19.34 165 GLY A C 1
ATOM 1344 O O . GLY A 1 165 ? 0.861 9.637 66.748 1.00 19.57 165 GLY A O 1
ATOM 1345 N N . ALA A 1 166 ? 2.456 9.404 68.365 1.00 21.11 166 ALA A N 1
ATOM 1346 C CA . ALA A 1 166 ? 2.385 10.793 68.821 1.00 21.52 166 ALA A CA 1
ATOM 1347 C C . ALA A 1 166 ? 2.703 11.814 67.746 1.00 21.14 166 ALA A C 1
ATOM 1348 O O . ALA A 1 166 ? 2.109 12.913 67.742 1.00 20.81 166 ALA A O 1
ATOM 1350 N N . ASN A 1 167 ? 3.591 11.473 66.809 1.00 20.02 167 ASN A N 1
ATOM 1351 C CA . ASN A 1 167 ? 3.993 12.368 65.723 1.00 20.70 167 ASN A CA 1
ATOM 1352 C C . ASN A 1 167 ? 4.712 11.561 64.647 1.00 19.29 167 ASN A C 1
ATOM 1353 O O . ASN A 1 167 ? 5.948 11.567 64.571 1.00 18.36 167 ASN A O 1
ATOM 1358 N N . PRO A 1 168 ? 3.936 10.843 63.829 1.00 19.80 168 PRO A N 1
ATOM 1359 C CA . PRO A 1 168 ? 4.566 9.921 62.824 1.00 20.13 168 PRO A CA 1
ATOM 1360 C C . PRO A 1 168 ? 5.420 10.639 61.834 1.00 20.18 168 PRO A C 1
ATOM 1361 O O . PRO A 1 168 ? 6.470 10.121 61.471 1.00 18.79 168 PRO A O 1
ATOM 1365 N N . GLU A 1 169 ? 5.037 11.876 61.438 1.00 18.94 169 GLU A N 1
ATOM 1366 C CA . GLU A 1 169 ? 5.807 12.569 60.417 1.00 19.31 169 GLU A CA 1
ATOM 1367 C C . GLU A 1 169 ? 7.197 12.947 61.014 1.00 18.82 169 GLU A C 1
ATOM 1368 O O . GLU A 1 169 ? 8.225 12.828 60.347 1.00 20.19 169 GLU A O 1
ATOM 1374 N N . TYR A 1 170 ? 7.228 13.384 62.279 1.00 18.11 170 TYR A N 1
ATOM 1375 C CA . TYR A 1 170 ? 8.490 13.737 62.875 1.00 19.08 170 TYR A CA 1
ATOM 1376 C C . TYR A 1 170 ? 9.485 12.536 62.796 1.00 18.82 170 TYR A C 1
ATOM 1377 O O . TYR A 1 170 ? 10.712 12.672 62.490 1.00 18.71 170 TYR A O 1
ATOM 1386 N N . TYR A 1 171 ? 8.948 11.374 63.162 1.00 19.16 171 TYR A N 1
ATOM 1387 C CA . TYR A 1 171 ? 9.759 10.137 63.277 1.00 18.51 171 TYR A CA 1
ATOM 1388 C C . TYR A 1 171 ? 10.250 9.742 61.886 1.00 17.72 171 TYR A C 1
ATOM 1389 O O . TYR A 1 171 ? 11.406 9.417 61.686 1.00 18.14 171 TYR A O 1
ATOM 1398 N N . LEU A 1 172 ? 9.318 9.735 60.931 1.00 18.51 172 LEU A N 1
ATOM 1399 C CA . LEU A 1 172 ? 9.660 9.390 59.545 1.00 18.94 172 LEU A CA 1
ATOM 1400 C C . LEU A 1 172 ? 10.791 10.276 59.019 1.00 20.21 172 LEU A C 1
ATOM 1401 O O . LEU A 1 172 ? 11.768 9.825 58.417 1.00 18.20 172 LEU A O 1
ATOM 1406 N N . ARG A 1 173 ? 10.612 11.573 59.213 1.00 20.37 173 ARG A N 1
ATOM 1407 C CA . ARG A 1 173 ? 11.627 12.513 58.757 1.00 20.46 173 ARG A CA 1
ATOM 1408 C C . ARG A 1 173 ? 12.981 12.246 59.408 1.00 20.26 173 ARG A C 1
ATOM 1409 O O . ARG A 1 173 ? 13.996 12.290 58.723 1.00 19.69 173 ARG A O 1
ATOM 1417 N N . LYS A 1 174 ? 13.014 11.946 60.720 1.00 21.77 174 LYS A N 1
ATOM 1418 C CA . LYS A 1 174 ? 14.261 11.646 61.421 1.00 21.09 174 LYS A CA 1
ATOM 1419 C C . LYS A 1 174 ? 14.949 10.434 60.844 1.00 20.68 174 LYS A C 1
ATOM 1420 O O . LYS A 1 174 ? 16.195 10.376 60.760 1.00 20.50 174 LYS A O 1
ATOM 1426 N N . CYS A 1 175 ? 14.158 9.431 60.501 1.00 22.12 175 CYS A N 1
ATOM 1427 C CA . CYS A 1 175 ? 14.715 8.224 59.842 1.00 21.27 175 CYS A CA 1
ATOM 1428 C C . CYS A 1 175 ? 15.362 8.574 58.509 1.00 21.10 175 CYS A C 1
ATOM 1429 O O . CYS A 1 175 ? 16.507 8.169 58.207 1.00 19.64 175 CYS A O 1
ATOM 1432 N N . LEU A 1 176 ? 14.625 9.325 57.692 1.00 19.02 176 LEU A N 1
ATOM 1433 C CA . LEU A 1 176 ? 15.137 9.670 56.341 1.00 20.83 176 LEU A CA 1
ATOM 1434 C C . LEU A 1 176 ? 16.400 10.531 56.441 1.00 21.00 176 LEU A C 1
ATOM 1435 O O . LEU A 1 176 ? 17.379 10.371 55.675 1.00 19.76 176 LEU A O 1
ATOM 1440 N N . GLU A 1 177 ? 16.372 11.472 57.382 1.00 21.37 177 GLU A N 1
ATOM 1441 C CA . GLU A 1 177 ? 17.545 12.291 57.643 1.00 22.24 177 GLU A CA 1
ATOM 1442 C C . GLU A 1 177 ? 18.723 11.495 58.086 1.00 22.11 177 GLU A C 1
ATOM 1443 O O . GLU A 1 177 ? 19.852 11.789 57.675 1.00 22.20 177 GLU A O 1
ATOM 1449 N N . LYS A 1 178 ? 18.523 10.529 58.996 1.00 21.10 178 LYS A N 1
ATOM 1450 C CA . LYS A 1 178 ? 19.640 9.803 59.522 1.00 21.57 178 LYS A CA 1
ATOM 1451 C C . LYS A 1 178 ? 20.266 8.906 58.445 1.00 21.10 178 LYS A C 1
ATOM 1452 O O . LYS A 1 178 ? 21.488 8.871 58.298 1.00 18.92 178 LYS A O 1
ATOM 1458 N N . TRP A 1 179 ? 19.433 8.177 57.700 1.00 18.59 179 TRP A N 1
ATOM 1459 C CA . TRP A 1 179 ? 19.984 7.143 56.837 1.00 18.58 179 TRP A CA 1
ATOM 1460 C C . TRP A 1 179 ? 20.414 7.614 55.475 1.00 18.53 179 TRP A C 1
ATOM 1461 O O . TRP A 1 179 ? 21.280 6.996 54.845 1.00 18.91 179 TRP A O 1
ATOM 1472 N N . GLY A 1 180 ? 19.786 8.680 55.012 1.00 19.97 180 GLY A N 1
ATOM 1473 C CA . GLY A 1 180 ? 20.082 9.297 53.726 1.00 20.84 180 GLY A CA 1
ATOM 1474 C C . GLY A 1 180 ? 21.167 10.372 53.902 1.00 22.78 180 GLY A C 1
ATOM 1475 O O . GLY A 1 180 ? 21.432 10.870 55.032 1.00 21.64 180 GLY A O 1
ATOM 1476 N N . LYS A 1 181 ? 21.772 10.736 52.780 1.00 23.45 181 LYS A N 1
ATOM 1477 C CA . LYS A 1 181 ? 22.803 11.780 52.797 1.00 25.30 181 LYS A CA 1
ATOM 1478 C C . LYS A 1 181 ? 22.522 12.917 51.832 1.00 26.40 181 LYS A C 1
ATOM 1479 O O . LYS A 1 181 ? 23.442 13.733 51.537 1.00 26.21 181 LYS A O 1
ATOM 1485 N N . ASP A 1 182 ? 21.305 12.973 51.323 1.00 26.07 182 ASP A N 1
ATOM 1486 C CA . ASP A 1 182 ? 20.853 14.099 50.513 1.00 27.59 182 ASP A CA 1
ATOM 1487 C C . ASP A 1 182 ? 19.366 14.279 50.649 1.00 26.80 182 ASP A C 1
ATOM 1488 O O . ASP A 1 182 ? 18.617 13.718 49.852 1.00 25.34 182 ASP A O 1
ATOM 1493 N N . PHE A 1 183 ? 18.898 15.076 51.625 1.00 27.03 183 PHE A N 1
ATOM 1494 C CA . PHE A 1 183 ? 17.444 15.184 51.839 1.00 27.31 183 PHE A CA 1
ATOM 1495 C C . PHE A 1 183 ? 16.730 15.774 50.577 1.00 27.80 183 PHE A C 1
ATOM 1496 O O . PHE A 1 183 ? 15.582 15.452 50.339 1.00 25.62 183 PHE A O 1
ATOM 1504 N N . SER A 1 184 ? 17.429 16.615 49.783 1.00 29.16 184 SER A N 1
ATOM 1505 C CA . SER A 1 184 ? 16.918 17.068 48.463 1.00 31.98 184 SER A CA 1
ATOM 1506 C C . SER A 1 184 ? 16.401 15.968 47.585 1.00 32.34 184 SER A C 1
ATOM 1507 O O . SER A 1 184 ? 15.517 16.206 46.742 1.00 33.51 184 SER A O 1
ATOM 1510 N N . ALA A 1 185 ? 16.981 14.769 47.751 1.00 31.89 185 ALA A N 1
ATOM 1511 C CA . ALA A 1 185 ? 16.621 13.602 46.940 1.00 31.28 185 ALA A CA 1
ATOM 1512 C C . ALA A 1 185 ? 15.159 13.241 47.017 1.00 30.10 185 ALA A C 1
ATOM 1513 O O . ALA A 1 185 ? 14.642 12.537 46.138 1.00 32.08 185 ALA A O 1
ATOM 1515 N N . PHE A 1 186 ? 14.503 13.610 48.108 1.00 27.81 186 PHE A N 1
ATOM 1516 C CA . PHE A 1 186 ? 13.133 13.223 48.298 1.00 26.96 186 PHE A CA 1
ATOM 1517 C C . PHE A 1 186 ? 12.222 14.250 47.688 1.00 27.91 186 PHE A C 1
ATOM 1518 O O . PHE A 1 186 ? 12.087 15.375 48.224 1.00 28.13 186 PHE A O 1
ATOM 1526 N N . HIS A 1 187 ? 11.590 13.849 46.588 1.00 27.87 187 HIS A N 1
ATOM 1527 C CA . HIS A 1 187 ? 10.575 14.667 45.927 1.00 29.02 187 HIS A CA 1
ATOM 1528 C C . HIS A 1 187 ? 9.469 15.001 46.900 1.00 29.02 187 HIS A C 1
ATOM 1529 O O . HIS A 1 187 ? 8.942 14.108 47.586 1.00 27.74 187 HIS A O 1
ATOM 1536 N N . PRO A 1 188 ? 9.075 16.289 46.970 1.00 28.13 188 PRO A N 1
ATOM 1537 C CA . PRO A 1 188 ? 7.997 16.624 47.906 1.00 28.29 188 PRO A CA 1
ATOM 1538 C C . PRO A 1 188 ? 6.751 15.782 47.789 1.00 25.61 188 PRO A C 1
ATOM 1539 O O . PRO A 1 188 ? 6.155 15.485 48.823 1.00 25.83 188 PRO A O 1
ATOM 1543 N N . GLN A 1 189 ? 6.301 15.430 46.581 1.00 25.40 189 GLN A N 1
ATOM 1544 C CA . GLN A 1 189 ? 5.119 14.566 46.436 1.00 24.60 189 GLN A CA 1
ATOM 1545 C C . GLN A 1 189 ? 5.388 13.124 46.990 1.00 24.03 189 GLN A C 1
ATOM 1546 O O . GLN A 1 189 ? 4.454 12.418 47.464 1.00 22.91 189 GLN A O 1
ATOM 1552 N N . ALA A 1 190 ? 6.625 12.683 46.855 1.00 23.41 190 ALA A N 1
ATOM 1553 C CA . ALA A 1 190 ? 7.023 11.339 47.378 1.00 23.08 190 ALA A CA 1
ATOM 1554 C C . ALA A 1 190 ? 6.979 11.367 48.920 1.00 22.38 190 ALA A C 1
ATOM 1555 O O . ALA A 1 190 ? 6.384 10.457 49.546 1.00 23.26 190 ALA A O 1
ATOM 1557 N N . LEU A 1 191 ? 7.557 12.409 49.517 1.00 21.25 191 LEU A N 1
ATOM 1558 C CA . LEU A 1 191 ? 7.521 12.625 50.979 1.00 22.50 191 LEU A CA 1
ATOM 1559 C C . LEU A 1 191 ? 6.069 12.668 51.467 1.00 22.19 191 LEU A C 1
ATOM 1560 O O . LEU A 1 191 ? 5.735 12.040 52.480 1.00 20.39 191 LEU A O 1
ATOM 1565 N N . ALA A 1 192 ? 5.187 13.380 50.746 1.00 21.72 192 ALA A N 1
ATOM 1566 C CA . ALA A 1 192 ? 3.785 13.451 51.136 1.00 21.52 192 ALA A CA 1
ATOM 1567 C C . ALA A 1 192 ? 3.146 12.077 51.178 1.00 21.92 192 ALA A C 1
ATOM 1568 O O . ALA A 1 192 ? 2.355 11.785 52.085 1.00 23.24 192 ALA A O 1
ATOM 1570 N N . GLU A 1 193 ? 3.456 11.225 50.193 1.00 20.83 193 GLU A N 1
ATOM 1571 C CA . GLU A 1 193 ? 2.899 9.892 50.101 1.00 20.22 193 GLU A CA 1
ATOM 1572 C C . GLU A 1 193 ? 3.424 9.036 51.283 1.00 19.48 193 GLU A C 1
ATOM 1573 O O . GLU A 1 193 ? 2.648 8.330 51.926 1.00 20.08 193 GLU A O 1
ATOM 1579 N N . TYR A 1 194 ? 4.725 9.049 51.478 1.00 19.86 194 TYR A N 1
ATOM 1580 C CA . TYR A 1 194 ? 5.287 8.290 52.660 1.00 19.39 194 TYR A CA 1
ATOM 1581 C C . TYR A 1 194 ? 4.568 8.688 53.980 1.00 18.90 194 TYR A C 1
ATOM 1582 O O . TYR A 1 194 ? 4.172 7.817 54.775 1.00 17.78 194 TYR A O 1
ATOM 1591 N N . ILE A 1 195 ? 4.412 9.995 54.202 1.00 19.30 195 ILE A N 1
ATOM 1592 C CA . ILE A 1 195 ? 3.764 10.544 55.391 1.00 18.62 195 ILE A CA 1
ATOM 1593 C C . ILE A 1 195 ? 2.315 10.146 55.474 1.00 19.09 195 ILE A C 1
ATOM 1594 O O . ILE A 1 195 ? 1.828 9.747 56.546 1.00 19.07 195 ILE A O 1
ATOM 1599 N N . ARG A 1 196 ? 1.606 10.210 54.348 1.00 20.28 196 ARG A N 1
ATOM 1600 C CA . ARG A 1 196 ? 0.196 9.777 54.324 1.00 19.74 196 ARG A CA 1
ATOM 1601 C C . ARG A 1 196 ? 0.006 8.345 54.793 1.00 19.81 196 ARG A C 1
ATOM 1602 O O . ARG A 1 196 ? -0.821 8.075 55.655 1.00 20.23 196 ARG A O 1
ATOM 1610 N N . CYS A 1 197 ? 0.795 7.439 54.265 1.00 19.63 197 CYS A N 1
ATOM 1611 C CA . CYS A 1 197 ? 0.627 6.034 54.622 1.00 19.57 197 CYS A CA 1
ATOM 1612 C C . CYS A 1 197 ? 1.152 5.740 56.023 1.00 19.89 197 CYS A C 1
ATOM 1613 O O . CYS A 1 197 ? 0.478 5.043 56.769 1.00 17.82 197 CYS A O 1
ATOM 1616 N N . PHE A 1 198 ? 2.320 6.313 56.380 1.00 18.70 198 PHE A N 1
ATOM 1617 C CA . PHE A 1 198 ? 2.964 5.968 57.707 1.00 19.53 198 PHE A CA 1
ATOM 1618 C C . PHE A 1 198 ? 2.218 6.616 58.882 1.00 21.09 198 PHE A C 1
ATOM 1619 O O . PHE A 1 198 ? 2.328 6.189 60.045 1.00 20.23 198 PHE A O 1
ATOM 1627 N N . SER A 1 199 ? 1.444 7.679 58.585 1.00 21.19 199 SER A N 1
ATOM 1628 C CA . SER A 1 199 ? 0.648 8.308 59.640 1.00 21.68 199 SER A CA 1
ATOM 1629 C C . SER A 1 199 ? -0.549 7.437 60.117 1.00 22.48 199 SER A C 1
ATOM 1630 O O . SER A 1 199 ? -1.115 7.661 61.170 1.00 24.98 199 SER A O 1
ATOM 1633 N N . GLN A 1 200 ? -0.897 6.398 59.379 1.00 21.69 200 GLN A N 1
ATOM 1634 C CA . GLN A 1 200 ? -2.021 5.551 59.765 1.00 22.26 200 GLN A CA 1
ATOM 1635 C C . GLN A 1 200 ? -1.573 4.584 60.866 1.00 22.11 200 GLN A C 1
ATOM 1636 O O . GLN A 1 200 ? -0.583 3.829 60.656 1.00 21.14 200 GLN A O 1
ATOM 1642 N N . PRO A 1 201 ? -2.286 4.567 62.015 1.00 19.84 201 PRO A N 1
ATOM 1643 C CA . PRO A 1 201 ? -1.827 3.647 63.096 1.00 20.47 201 PRO A CA 1
ATOM 1644 C C . PRO A 1 201 ? -1.725 2.137 62.714 1.00 20.58 201 PRO A C 1
ATOM 1645 O O . PRO A 1 201 ? -0.803 1.453 63.220 1.00 20.40 201 PRO A O 1
ATOM 1649 N N . ALA A 1 202 ? -2.582 1.634 61.826 1.00 18.56 202 ALA A N 1
ATOM 1650 C CA . ALA A 1 202 ? -2.457 0.229 61.387 1.00 18.57 202 ALA A CA 1
ATOM 1651 C C . ALA A 1 202 ? -1.109 0.011 60.691 1.00 17.00 202 ALA A C 1
ATOM 1652 O O . ALA A 1 202 ? -0.590 -1.093 60.755 1.00 16.71 202 ALA A O 1
ATOM 1654 N N . VAL A 1 203 ? -0.543 1.025 60.045 1.00 16.78 203 VAL A N 1
ATOM 1655 C CA . VAL A 1 203 ? 0.730 0.858 59.279 1.00 17.85 203 VAL A CA 1
ATOM 1656 C C . VAL A 1 203 ? 1.865 0.965 60.288 1.00 15.87 203 VAL A C 1
ATOM 1657 O O . VAL A 1 203 ? 2.806 0.196 60.243 1.00 16.85 203 VAL A O 1
ATOM 1661 N N . ILE A 1 204 ? 1.773 1.905 61.212 1.00 16.75 204 ILE A N 1
ATOM 1662 C CA . ILE A 1 204 ? 2.780 1.995 62.302 1.00 17.51 204 ILE A CA 1
ATOM 1663 C C . ILE A 1 204 ? 2.894 0.632 62.992 1.00 16.63 204 ILE A C 1
ATOM 1664 O O . ILE A 1 204 ? 3.967 0.075 63.139 1.00 16.29 204 ILE A O 1
ATOM 1669 N N . HIS A 1 205 ? 1.768 0.039 63.381 1.00 16.87 205 HIS A N 1
ATOM 1670 C CA . HIS A 1 205 ? 1.779 -1.286 64.009 1.00 17.10 205 HIS A CA 1
ATOM 1671 C C . HIS A 1 205 ? 2.332 -2.413 63.134 1.00 16.74 205 HIS A C 1
ATOM 1672 O O . HIS A 1 205 ? 3.201 -3.214 63.571 1.00 17.27 205 HIS A O 1
ATOM 1679 N N . ALA A 1 206 ? 1.850 -2.517 61.892 1.00 16.47 206 ALA A N 1
ATOM 1680 C CA . ALA A 1 206 ? 2.260 -3.551 61.013 1.00 15.73 206 ALA A CA 1
ATOM 1681 C C . ALA A 1 206 ? 3.768 -3.489 60.670 1.00 14.68 206 ALA A C 1
ATOM 1682 O O . ALA A 1 206 ? 4.469 -4.498 60.631 1.00 15.72 206 ALA A O 1
ATOM 1684 N N . THR A 1 207 ? 4.277 -2.288 60.480 1.00 14.86 207 THR A N 1
ATOM 1685 C CA . THR A 1 207 ? 5.703 -2.128 60.168 1.00 15.33 207 THR A CA 1
ATOM 1686 C C . THR A 1 207 ? 6.517 -2.479 61.414 1.00 15.84 207 THR A C 1
ATOM 1687 O O . THR A 1 207 ? 7.552 -3.121 61.269 1.00 16.23 207 THR A O 1
ATOM 1691 N N . CYS A 1 208 ? 6.064 -2.144 62.648 1.00 15.20 208 CYS A N 1
ATOM 1692 C CA . CYS A 1 208 ? 6.770 -2.652 63.817 1.00 15.97 208 CYS A CA 1
ATOM 1693 C C . CYS A 1 208 ? 6.761 -4.224 63.832 1.00 15.19 208 CYS A C 1
ATOM 1694 O O . CYS A 1 208 ? 7.713 -4.849 64.223 1.00 14.92 208 CYS A O 1
ATOM 1697 N N . GLU A 1 209 ? 5.632 -4.809 63.430 1.00 14.89 209 GLU A N 1
ATOM 1698 C CA . GLU A 1 209 ? 5.537 -6.266 63.348 1.00 14.66 209 GLU A CA 1
ATOM 1699 C C . GLU A 1 209 ? 6.557 -6.890 62.398 1.00 14.43 209 GLU A C 1
ATOM 1700 O O . GLU A 1 209 ? 7.117 -7.954 62.672 1.00 15.52 209 GLU A O 1
ATOM 1706 N N . ASP A 1 210 ? 6.786 -6.253 61.247 1.00 14.21 210 ASP A N 1
ATOM 1707 C CA . ASP A 1 210 ? 7.842 -6.674 60.342 1.00 14.71 210 ASP A CA 1
ATOM 1708 C C . ASP A 1 210 ? 9.191 -6.745 61.081 1.00 14.11 210 ASP A C 1
ATOM 1709 O O . ASP A 1 210 ? 9.877 -7.767 61.065 1.00 14.35 210 ASP A O 1
ATOM 1714 N N . TYR A 1 211 ? 9.554 -5.658 61.748 1.00 15.35 211 TYR A N 1
ATOM 1715 C CA . TYR A 1 211 ? 10.781 -5.635 62.558 1.00 14.30 211 TYR A CA 1
ATOM 1716 C C . TYR A 1 211 ? 10.761 -6.721 63.649 1.00 14.46 211 TYR A C 1
ATOM 1717 O O . TYR A 1 211 ? 11.749 -7.408 63.857 1.00 14.67 211 TYR A O 1
ATOM 1726 N N . ARG A 1 212 ? 9.626 -6.909 64.306 1.00 13.03 212 ARG A N 1
ATOM 1727 C CA . ARG A 1 212 ? 9.512 -7.953 65.334 1.00 14.42 212 ARG A CA 1
ATOM 1728 C C . ARG A 1 212 ? 9.752 -9.347 64.811 1.00 14.09 212 ARG A C 1
ATOM 1729 O O . ARG A 1 212 ? 10.491 -10.115 65.416 1.00 13.70 212 ARG A O 1
ATOM 1737 N N . ALA A 1 213 ? 9.175 -9.629 63.647 1.00 14.61 213 ALA A N 1
ATOM 1738 C CA . ALA A 1 213 ? 9.360 -10.892 62.928 1.00 14.02 213 ALA A CA 1
ATOM 1739 C C . ALA A 1 213 ? 10.828 -11.073 62.541 1.00 14.95 213 ALA A C 1
ATOM 1740 O O . ALA A 1 213 ? 11.374 -12.169 62.641 1.00 14.74 213 ALA A O 1
ATOM 1742 N N . ALA A 1 214 ? 11.483 -10.000 62.079 1.00 14.55 214 ALA A N 1
ATOM 1743 C CA . ALA A 1 214 ? 12.902 -10.086 61.702 1.00 14.25 214 ALA A CA 1
ATOM 1744 C C . ALA A 1 214 ? 13.861 -10.472 62.815 1.00 14.70 214 ALA A C 1
ATOM 1745 O O . ALA A 1 214 ? 14.912 -11.026 62.540 1.00 16.57 214 ALA A O 1
ATOM 1747 N N . ALA A 1 215 ? 13.522 -10.133 64.059 1.00 14.08 215 ALA A N 1
ATOM 1748 C CA . ALA A 1 215 ? 14.291 -10.512 65.238 1.00 13.74 215 ALA A CA 1
ATOM 1749 C C . ALA A 1 215 ? 13.996 -11.894 65.791 1.00 14.62 215 ALA A C 1
ATOM 1750 O O . ALA A 1 215 ? 14.669 -12.323 66.729 1.00 15.59 215 ALA A O 1
ATOM 1752 N N . THR A 1 216 ? 12.934 -12.552 65.273 1.00 15.25 216 THR A N 1
ATOM 1753 C CA . THR A 1 216 ? 12.398 -13.782 65.847 1.00 15.05 216 THR A CA 1
ATOM 1754 C C . THR A 1 216 ? 12.207 -14.856 64.775 1.00 13.34 216 THR A C 1
ATOM 1755 O O . THR A 1 216 ? 13.155 -15.578 64.387 1.00 13.24 216 THR A O 1
ATOM 1759 N N . ILE A 1 217 ? 10.979 -14.934 64.245 1.00 15.60 217 ILE A N 1
ATOM 1760 C CA . ILE A 1 217 ? 10.609 -15.971 63.283 1.00 14.87 217 ILE A CA 1
ATOM 1761 C C . ILE A 1 217 ? 11.466 -15.981 62.026 1.00 14.66 217 ILE A C 1
ATOM 1762 O O . ILE A 1 217 ? 11.857 -17.040 61.535 1.00 14.31 217 ILE A O 1
ATOM 1767 N N . ASP A 1 218 ? 11.832 -14.795 61.515 1.00 13.30 218 ASP A N 1
ATOM 1768 C CA . ASP A 1 218 ? 12.705 -14.774 60.344 1.00 14.67 218 ASP A CA 1
ATOM 1769 C C . ASP A 1 218 ? 14.043 -15.470 60.582 1.00 14.61 218 ASP A C 1
ATOM 1770 O O . ASP A 1 218 ? 14.625 -16.081 59.646 1.00 15.36 218 ASP A O 1
ATOM 1775 N N . LEU A 1 219 ? 14.599 -15.329 61.790 1.00 15.10 219 LEU A N 1
ATOM 1776 C CA . LEU A 1 219 ? 15.888 -15.893 62.111 1.00 14.76 219 LEU A CA 1
ATOM 1777 C C . LEU A 1 219 ? 15.795 -17.426 62.247 1.00 14.32 219 LEU A C 1
ATOM 1778 O O . LEU A 1 219 ? 16.702 -18.158 61.849 1.00 16.35 219 LEU A O 1
ATOM 1783 N N . GLU A 1 220 ? 14.664 -17.900 62.747 1.00 15.21 220 GLU A N 1
ATOM 1784 C CA . GLU A 1 220 ? 14.338 -19.353 62.703 1.00 15.28 220 GLU A CA 1
ATOM 1785 C C . GLU A 1 220 ? 14.334 -19.865 61.273 1.00 15.20 220 GLU A C 1
ATOM 1786 O O . GLU A 1 220 ? 14.993 -20.885 60.943 1.00 16.81 220 GLU A O 1
ATOM 1792 N N . HIS A 1 221 ? 13.617 -19.156 60.402 1.00 15.34 221 HIS A N 1
ATOM 1793 C CA . HIS A 1 221 ? 13.545 -19.544 59.011 1.00 15.43 221 HIS A CA 1
ATOM 1794 C C . HIS A 1 221 ? 14.932 -19.568 58.360 1.00 15.29 221 HIS A C 1
ATOM 1795 O O . HIS A 1 221 ? 15.280 -20.494 57.632 1.00 17.14 221 HIS A O 1
ATOM 1802 N N . ASP A 1 222 ? 15.701 -18.505 58.572 1.00 14.83 222 ASP A N 1
ATOM 1803 C CA . ASP A 1 222 ? 17.033 -18.410 57.986 1.00 14.42 222 ASP A CA 1
ATOM 1804 C C . ASP A 1 222 ? 17.960 -19.518 58.487 1.00 17.21 222 ASP A C 1
ATOM 1805 O O . ASP A 1 222 ? 18.762 -20.051 57.712 1.00 16.73 222 ASP A O 1
ATOM 1810 N N . GLU A 1 223 ? 17.880 -19.851 59.789 1.00 16.53 223 GLU A N 1
ATOM 1811 C CA . GLU A 1 223 ? 18.708 -20.890 60.325 1.00 16.53 223 GLU A CA 1
ATOM 1812 C C . GLU A 1 223 ? 18.305 -22.265 59.795 1.00 16.82 223 GLU A C 1
ATOM 1813 O O . GLU A 1 223 ? 19.166 -23.102 59.585 1.00 18.10 223 GLU A O 1
ATOM 1819 N N . LEU A 1 224 ? 17.030 -22.436 59.468 1.00 16.43 224 LEU A N 1
ATOM 1820 C CA . LEU A 1 224 ? 16.516 -23.732 59.014 1.00 17.66 224 LEU A CA 1
ATOM 1821 C C . LEU A 1 224 ? 16.829 -24.005 57.548 1.00 18.93 224 LEU A C 1
ATOM 1822 O O . LEU A 1 224 ? 16.576 -25.100 57.046 1.00 18.44 224 LEU A O 1
ATOM 1827 N N . ASP A 1 225 ? 17.390 -23.038 56.828 1.00 18.55 225 ASP A N 1
ATOM 1828 C CA . ASP A 1 225 ? 17.936 -23.326 55.476 1.00 19.09 225 ASP A CA 1
ATOM 1829 C C . ASP A 1 225 ? 19.265 -22.602 55.180 1.00 19.49 225 ASP A C 1
ATOM 1830 O O . ASP A 1 225 ? 19.566 -22.311 54.019 1.00 20.95 225 ASP A O 1
ATOM 1835 N N . MET A 1 226 ? 20.101 -22.470 56.199 1.00 19.90 226 MET A N 1
ATOM 1836 C CA . MET A 1 226 ? 21.388 -21.754 56.094 1.00 21.53 226 MET A CA 1
ATOM 1837 C C . MET A 1 226 ? 22.317 -22.429 55.047 1.00 22.36 226 MET A C 1
ATOM 1838 O O . MET A 1 226 ? 23.091 -21.732 54.375 1.00 22.17 226 MET A O 1
ATOM 1843 N N . LYS A 1 227 ? 22.223 -23.758 54.874 1.00 21.96 227 LYS A N 1
ATOM 1844 C CA . LYS A 1 227 ? 22.969 -24.466 53.856 1.00 23.00 227 LYS A CA 1
ATOM 1845 C C . LYS A 1 227 ? 22.539 -24.229 52.423 1.00 23.56 227 LYS A C 1
ATOM 1846 O O . LYS A 1 227 ? 23.340 -24.481 51.518 1.00 24.99 227 LYS A O 1
ATOM 1852 N N . GLN A 1 228 ? 21.304 -23.745 52.183 1.00 21.84 228 GLN A N 1
ATOM 1853 C CA . GLN A 1 228 ? 20.756 -23.478 50.883 1.00 23.57 228 GLN A CA 1
ATOM 1854 C C . GLN A 1 228 ? 21.304 -22.091 50.495 1.00 24.66 228 GLN A C 1
ATOM 1855 O O . GLN A 1 228 ? 21.413 -21.149 51.342 1.00 25.45 228 GLN A O 1
ATOM 1861 N N . LYS A 1 229 ? 21.697 -21.969 49.237 1.00 23.69 229 LYS A N 1
ATOM 1862 C CA . LYS A 1 229 ? 22.158 -20.655 48.741 1.00 24.05 229 LYS A CA 1
ATOM 1863 C C . LYS A 1 229 ? 21.266 -20.214 47.635 1.00 23.59 229 LYS A C 1
ATOM 1864 O O . LYS A 1 229 ? 20.777 -21.056 46.834 1.00 21.71 229 LYS A O 1
ATOM 1870 N N . ILE A 1 230 ? 21.100 -18.883 47.519 1.00 23.08 230 ILE A N 1
ATOM 1871 C CA . ILE A 1 230 ? 20.430 -18.294 46.371 1.00 21.89 230 ILE A CA 1
ATOM 1872 C C . ILE A 1 230 ? 21.168 -18.844 45.146 1.00 23.08 230 ILE A C 1
ATOM 1873 O O . ILE A 1 230 ? 22.405 -18.740 45.055 1.00 22.49 230 ILE A O 1
ATOM 1878 N N . SER A 1 231 ? 20.391 -19.384 44.197 1.00 24.97 231 SER A N 1
ATOM 1879 C CA . SER A 1 231 ? 20.923 -20.059 42.991 1.00 27.31 231 SER A CA 1
ATOM 1880 C C . SER A 1 231 ? 21.045 -19.147 41.749 1.00 26.68 231 SER A C 1
ATOM 1881 O O . SER A 1 231 ? 21.873 -19.427 40.864 1.00 28.30 231 SER A O 1
ATOM 1884 N N . CYS A 1 232 ? 20.233 -18.083 41.665 1.00 22.81 232 CYS A N 1
ATOM 1885 C CA . CYS A 1 232 ? 20.245 -17.210 40.490 1.00 22.02 232 CYS A CA 1
ATOM 1886 C C . CYS A 1 232 ? 21.308 -16.131 40.661 1.00 20.50 232 CYS A C 1
ATOM 1887 O O . CYS A 1 232 ? 21.774 -15.908 41.760 1.00 19.71 232 CYS A O 1
ATOM 1890 N N . PRO A 1 233 ? 21.614 -15.389 39.583 1.00 20.15 233 PRO A N 1
ATOM 1891 C CA . PRO A 1 233 ? 22.557 -14.303 39.764 1.00 20.12 233 PRO A CA 1
ATOM 1892 C C . PRO A 1 233 ? 22.001 -13.262 40.749 1.00 17.94 233 PRO A C 1
ATOM 1893 O O . PRO A 1 233 ? 20.788 -12.915 40.721 1.00 17.29 233 PRO A O 1
ATOM 1897 N N . VAL A 1 234 ? 22.895 -12.751 41.576 1.00 18.66 234 VAL A N 1
ATOM 1898 C CA . VAL A 1 234 ? 22.561 -11.751 42.597 1.00 17.82 234 VAL A CA 1
ATOM 1899 C C . VAL A 1 234 ? 23.453 -10.538 42.407 1.00 17.88 234 VAL A C 1
ATOM 1900 O O . VAL A 1 234 ? 24.702 -10.657 42.238 1.00 19.32 234 VAL A O 1
ATOM 1904 N N . LEU A 1 235 ? 22.809 -9.370 42.416 1.00 16.58 235 LEU A N 1
ATOM 1905 C CA . LEU A 1 235 ? 23.525 -8.070 42.403 1.00 16.92 235 LEU A CA 1
ATOM 1906 C C . LEU A 1 235 ? 23.290 -7.435 43.739 1.00 17.84 235 LEU A C 1
ATOM 1907 O O . LEU A 1 235 ? 22.152 -7.367 44.168 1.00 17.46 235 LEU A O 1
ATOM 1912 N N . VAL A 1 236 ? 24.338 -6.910 44.356 1.00 16.74 236 VAL A N 1
ATOM 1913 C CA . VAL A 1 236 ? 24.211 -6.194 45.634 1.00 16.64 236 VAL A CA 1
ATOM 1914 C C . VAL A 1 236 ? 24.771 -4.792 45.427 1.00 16.84 236 VAL A C 1
ATOM 1915 O O . VAL A 1 236 ? 25.949 -4.660 45.038 1.00 16.54 236 VAL A O 1
ATOM 1919 N N . LEU A 1 237 ? 23.923 -3.791 45.607 1.00 15.69 237 LEU A N 1
ATOM 1920 C CA . LEU A 1 237 ? 24.347 -2.380 45.532 1.00 17.02 237 LEU A CA 1
ATOM 1921 C C . LEU A 1 237 ? 24.175 -1.713 46.897 1.00 18.76 237 LEU A C 1
ATOM 1922 O O . LEU A 1 237 ? 23.153 -1.972 47.587 1.00 19.60 237 LEU A O 1
ATOM 1927 N N . TRP A 1 238 ? 25.128 -0.862 47.279 1.00 17.50 238 TRP A N 1
ATOM 1928 C CA . TRP A 1 238 ? 24.978 -0.179 48.546 1.00 19.01 238 TRP A CA 1
ATOM 1929 C C . TRP A 1 238 ? 25.472 1.231 48.463 1.00 20.01 238 TRP A C 1
ATOM 1930 O O . TRP A 1 238 ? 26.199 1.574 47.534 1.00 20.86 238 TRP A O 1
ATOM 1941 N N . GLY A 1 239 ? 25.109 2.026 49.456 1.00 20.28 239 GLY A N 1
ATOM 1942 C CA . GLY A 1 239 ? 25.504 3.412 49.507 1.00 20.74 239 GLY A CA 1
ATOM 1943 C C . GLY A 1 239 ? 26.869 3.559 50.143 1.00 21.48 239 GLY A C 1
ATOM 1944 O O . GLY A 1 239 ? 27.107 3.147 51.262 1.00 20.17 239 GLY A O 1
ATOM 1945 N N . GLU A 1 240 ? 27.808 4.148 49.404 1.00 23.93 240 GLU A N 1
ATOM 1946 C CA . GLU A 1 240 ? 29.181 4.344 49.919 1.00 25.65 240 GLU A CA 1
ATOM 1947 C C . GLU A 1 240 ? 29.256 5.296 51.121 1.00 25.28 240 GLU A C 1
ATOM 1948 O O . GLU A 1 240 ? 30.172 5.152 51.962 1.00 26.21 240 GLU A O 1
ATOM 1954 N N . LYS A 1 241 ? 28.357 6.274 51.164 1.00 26.21 241 LYS A N 1
ATOM 1955 C CA . LYS A 1 241 ? 28.375 7.350 52.191 1.00 27.32 241 LYS A CA 1
ATOM 1956 C C . LYS A 1 241 ? 27.850 6.873 53.537 1.00 29.04 241 LYS A C 1
ATOM 1957 O O . LYS A 1 241 ? 28.149 7.464 54.581 1.00 30.64 241 LYS A O 1
ATOM 1963 N N . GLY A 1 242 ? 27.056 5.803 53.512 1.00 30.06 242 GLY A N 1
ATOM 1964 C CA . GLY A 1 242 ? 26.535 5.197 54.722 1.00 30.77 242 GLY A CA 1
ATOM 1965 C C . GLY A 1 242 ? 27.506 4.318 55.472 1.00 31.09 242 GLY A C 1
ATOM 1966 O O . GLY A 1 242 ? 28.650 3.999 55.035 1.00 31.05 242 GLY A O 1
ATOM 1967 N N . ILE A 1 243 ? 27.060 3.912 56.652 1.00 31.54 243 ILE A N 1
ATOM 1968 C CA . ILE A 1 243 ? 27.889 3.113 57.546 1.00 31.31 243 ILE A CA 1
ATOM 1969 C C . ILE A 1 243 ? 28.044 1.659 56.983 1.00 29.48 243 ILE A C 1
ATOM 1970 O O . ILE A 1 243 ? 29.073 0.973 57.172 1.00 27.62 243 ILE A O 1
ATOM 1975 N N . ILE A 1 244 ? 27.026 1.221 56.266 1.00 28.60 244 ILE A N 1
ATOM 1976 C CA . ILE A 1 244 ? 26.978 -0.199 55.829 1.00 28.08 244 ILE A CA 1
ATOM 1977 C C . ILE A 1 244 ? 28.281 -0.696 55.203 1.00 28.14 244 ILE A C 1
ATOM 1978 O O . ILE A 1 244 ? 28.791 -1.726 55.598 1.00 26.52 244 ILE A O 1
ATOM 1983 N N . GLY A 1 245 ? 28.844 0.063 54.263 1.00 28.49 245 GLY A N 1
ATOM 1984 C CA . GLY A 1 245 ? 30.051 -0.343 53.538 1.00 30.67 245 GLY A CA 1
ATOM 1985 C C . GLY A 1 245 ? 31.363 -0.051 54.266 1.00 31.39 245 GLY A C 1
ATOM 1986 O O . GLY A 1 245 ? 32.438 -0.549 53.876 1.00 32.30 245 GLY A O 1
ATOM 1987 N N . ARG A 1 246 ? 31.277 0.771 55.313 1.00 31.91 246 ARG A N 1
ATOM 1988 C CA . ARG A 1 246 ? 32.435 1.095 56.169 1.00 33.07 246 ARG A CA 1
ATOM 1989 C C . ARG A 1 246 ? 32.573 -0.018 57.212 1.00 32.41 246 ARG A C 1
ATOM 1990 O O . ARG A 1 246 ? 33.689 -0.476 57.564 1.00 33.44 246 ARG A O 1
ATOM 1998 N N . LYS A 1 247 ? 31.432 -0.487 57.709 1.00 30.84 247 LYS A N 1
ATOM 1999 C CA . LYS A 1 247 ? 31.444 -1.450 58.786 1.00 29.85 247 LYS A CA 1
ATOM 2000 C C . LYS A 1 247 ? 31.544 -2.865 58.296 1.00 28.73 247 LYS A C 1
ATOM 2001 O O . LYS A 1 247 ? 32.170 -3.717 58.950 1.00 28.70 247 LYS A O 1
ATOM 2007 N N . TYR A 1 248 ? 30.924 -3.137 57.139 1.00 27.16 248 TYR A N 1
ATOM 2008 C CA . TYR A 1 248 ? 30.801 -4.489 56.661 1.00 26.30 248 TYR A CA 1
ATOM 2009 C C . TYR A 1 248 ? 31.472 -4.640 55.272 1.00 24.96 248 TYR A C 1
ATOM 2010 O O . TYR A 1 248 ? 31.580 -3.668 54.494 1.00 24.60 248 TYR A O 1
ATOM 2019 N N . ASP A 1 249 ? 31.851 -5.877 54.985 1.00 22.22 249 ASP A N 1
ATOM 2020 C CA . ASP A 1 249 ? 32.287 -6.284 53.635 1.00 23.13 249 ASP A CA 1
ATOM 2021 C C . ASP A 1 249 ? 31.024 -6.840 53.016 1.00 20.97 249 ASP A C 1
ATOM 2022 O O . ASP A 1 249 ? 30.727 -8.047 53.141 1.00 19.79 249 ASP A O 1
ATOM 2027 N N . VAL A 1 250 ? 30.315 -5.936 52.343 1.00 22.48 250 VAL A N 1
ATOM 2028 C CA . VAL A 1 250 ? 28.923 -6.231 51.842 1.00 21.45 250 VAL A CA 1
ATOM 2029 C C . VAL A 1 250 ? 28.902 -7.451 50.934 1.00 22.03 250 VAL A C 1
ATOM 2030 O O . VAL A 1 250 ? 28.140 -8.410 51.170 1.00 20.32 250 VAL A O 1
ATOM 2034 N N . LEU A 1 251 ? 29.757 -7.495 49.914 1.00 22.30 251 LEU A N 1
ATOM 2035 C CA . LEU A 1 251 ? 29.699 -8.644 49.052 1.00 23.38 251 LEU A CA 1
ATOM 2036 C C . LEU A 1 251 ? 30.096 -9.958 49.748 1.00 25.01 251 LEU A C 1
ATOM 2037 O O . LEU A 1 251 ? 29.520 -11.031 49.426 1.00 24.27 251 LEU A O 1
ATOM 2042 N N . ALA A 1 252 ? 31.100 -9.906 50.651 1.00 24.71 252 ALA A N 1
ATOM 2043 C CA . ALA A 1 252 ? 31.450 -11.083 51.432 1.00 24.83 252 ALA A CA 1
ATOM 2044 C C . ALA A 1 252 ? 30.255 -11.615 52.236 1.00 23.15 252 ALA A C 1
ATOM 2045 O O . ALA A 1 252 ? 30.077 -12.833 52.263 1.00 24.99 252 ALA A O 1
ATOM 2047 N N . THR A 1 253 ? 29.451 -10.740 52.820 1.00 22.70 253 THR A N 1
ATOM 2048 C CA . THR A 1 253 ? 28.260 -11.172 53.572 1.00 23.48 253 THR A CA 1
ATOM 2049 C C . THR A 1 253 ? 27.325 -11.949 52.623 1.00 23.19 253 THR A C 1
ATOM 2050 O O . THR A 1 253 ? 26.706 -12.973 53.027 1.00 25.53 253 THR A O 1
ATOM 2054 N N . TRP A 1 254 ? 27.200 -11.500 51.389 1.00 20.39 254 TRP A N 1
ATOM 2055 C CA . TRP A 1 254 ? 26.242 -12.159 50.480 1.00 19.35 254 TRP A CA 1
ATOM 2056 C C . TRP A 1 254 ? 26.819 -13.425 49.844 1.00 20.05 254 TRP A C 1
ATOM 2057 O O . TRP A 1 254 ? 26.095 -14.366 49.506 1.00 20.76 254 TRP A O 1
ATOM 2068 N N . ARG A 1 255 ? 28.147 -13.512 49.751 1.00 21.40 255 ARG A N 1
ATOM 2069 C CA . ARG A 1 255 ? 28.716 -14.712 49.167 1.00 22.93 255 ARG A CA 1
ATOM 2070 C C . ARG A 1 255 ? 28.514 -15.911 50.115 1.00 23.37 255 ARG A C 1
ATOM 2071 O O . ARG A 1 255 ? 28.571 -17.029 49.645 1.00 24.24 255 ARG A O 1
ATOM 2079 N N . GLU A 1 256 ? 28.318 -15.660 51.413 1.00 24.75 256 GLU A N 1
ATOM 2080 C CA . GLU A 1 256 ? 27.955 -16.712 52.399 1.00 25.91 256 GLU A CA 1
ATOM 2081 C C . GLU A 1 256 ? 26.535 -17.288 52.153 1.00 24.55 256 GLU A C 1
ATOM 2082 O O . GLU A 1 256 ? 26.174 -18.378 52.655 1.00 25.74 256 GLU A O 1
ATOM 2088 N N . ARG A 1 257 ? 25.732 -16.545 51.381 1.00 22.14 257 ARG A N 1
ATOM 2089 C CA A ARG A 1 257 ? 24.287 -16.849 51.208 0.50 21.39 257 ARG A CA 1
ATOM 2090 C CA B ARG A 1 257 ? 24.280 -16.784 51.174 0.50 21.38 257 ARG A CA 1
ATOM 2091 C C . ARG A 1 257 ? 23.871 -17.057 49.744 1.00 21.10 257 ARG A C 1
ATOM 2092 O O . ARG A 1 257 ? 22.691 -17.399 49.434 1.00 20.14 257 ARG A O 1
ATOM 2107 N N . ALA A 1 258 ? 24.812 -16.895 48.822 1.00 21.86 258 ALA A N 1
ATOM 2108 C CA . ALA A 1 258 ? 24.525 -16.956 47.389 1.00 21.92 258 ALA A CA 1
ATOM 2109 C C . ALA A 1 258 ? 25.764 -17.420 46.611 1.00 23.98 258 ALA A C 1
ATOM 2110 O O . ALA A 1 258 ? 26.896 -17.041 46.998 1.00 23.97 258 ALA A O 1
ATOM 2112 N N . ILE A 1 259 ? 25.528 -18.161 45.519 1.00 24.60 259 ILE A N 1
ATOM 2113 C CA . ILE A 1 259 ? 26.616 -18.773 44.735 1.00 27.54 259 ILE A CA 1
ATOM 2114 C C . ILE A 1 259 ? 27.179 -17.840 43.660 1.00 27.54 259 ILE A C 1
ATOM 2115 O O . ILE A 1 259 ? 28.302 -18.041 43.223 1.00 28.75 259 ILE A O 1
ATOM 2120 N N . ASP A 1 260 ? 26.435 -16.818 43.262 1.00 26.45 260 ASP A N 1
ATOM 2121 C CA . ASP A 1 260 ? 26.797 -15.973 42.096 1.00 25.48 260 ASP A CA 1
ATOM 2122 C C . ASP A 1 260 ? 26.500 -14.496 42.453 1.00 24.23 260 ASP A C 1
ATOM 2123 O O . ASP A 1 260 ? 25.404 -14.025 42.239 1.00 24.67 260 ASP A O 1
ATOM 2128 N N . VAL A 1 261 ? 27.472 -13.806 43.059 1.00 22.69 261 VAL A N 1
ATOM 2129 C CA . VAL A 1 261 ? 27.244 -12.464 43.601 1.00 22.44 261 VAL A CA 1
ATOM 2130 C C . VAL A 1 261 ? 28.148 -11.486 42.918 1.00 22.33 261 VAL A C 1
ATOM 2131 O O . VAL A 1 261 ? 29.383 -11.774 42.787 1.00 20.96 261 VAL A O 1
ATOM 2135 N N . SER A 1 262 ? 27.574 -10.349 42.524 1.00 21.14 262 SER A N 1
ATOM 2136 C CA . SER A 1 262 ? 28.394 -9.225 42.085 1.00 22.18 262 SER A CA 1
ATOM 2137 C C . SER A 1 262 ? 27.795 -7.960 42.644 1.00 21.82 262 SER A C 1
ATOM 2138 O O . SER A 1 262 ? 26.708 -7.961 43.198 1.00 19.74 262 SER A O 1
ATOM 2141 N N . GLY A 1 263 ? 28.502 -6.857 42.468 1.00 21.78 263 GLY A N 1
ATOM 2142 C CA . GLY A 1 263 ? 27.897 -5.570 42.818 1.00 21.33 263 GLY A CA 1
ATOM 2143 C C . GLY A 1 263 ? 28.950 -4.553 43.166 1.00 21.86 263 GLY A C 1
ATOM 2144 O O . GLY A 1 263 ? 30.137 -4.797 42.975 1.00 19.45 263 GLY A O 1
ATOM 2145 N N . GLN A 1 264 ? 28.506 -3.457 43.791 1.00 21.22 264 GLN A N 1
ATOM 2146 C CA . GLN A 1 264 ? 29.380 -2.294 44.000 1.00 21.29 264 GLN A CA 1
ATOM 2147 C C . GLN A 1 264 ? 28.691 -1.254 44.885 1.00 20.52 264 GLN A C 1
ATOM 2148 O O . GLN A 1 264 ? 27.431 -1.188 44.994 1.00 19.92 264 GLN A O 1
ATOM 2154 N N . SER A 1 265 ? 29.492 -0.342 45.383 1.00 20.86 265 SER A N 1
ATOM 2155 C CA . SER A 1 265 ? 28.939 0.825 46.051 1.00 21.22 265 SER A CA 1
ATOM 2156 C C . SER A 1 265 ? 28.531 1.883 45.026 1.00 21.83 265 SER A C 1
ATOM 2157 O O . SER A 1 265 ? 29.105 1.982 43.885 1.00 20.71 265 SER A O 1
ATOM 2160 N N . LEU A 1 266 ? 27.552 2.682 45.436 1.00 21.77 266 LEU A N 1
ATOM 2161 C CA . LEU A 1 266 ? 27.139 3.903 44.764 1.00 21.75 266 LEU A CA 1
ATOM 2162 C C . LEU A 1 266 ? 27.360 5.149 45.616 1.00 22.76 266 LEU A C 1
ATOM 2163 O O . LEU A 1 266 ? 27.371 5.075 46.845 1.00 20.86 266 LEU A O 1
ATOM 2168 N N . PRO A 1 267 ? 27.472 6.332 44.962 1.00 24.53 267 PRO A N 1
ATOM 2169 C CA . PRO A 1 267 ? 27.898 7.493 45.718 1.00 25.63 267 PRO A CA 1
ATOM 2170 C C . PRO A 1 267 ? 26.718 8.193 46.418 1.00 25.73 267 PRO A C 1
ATOM 2171 O O . PRO A 1 267 ? 26.261 9.274 45.986 1.00 27.43 267 PRO A O 1
ATOM 2175 N N . CYS A 1 268 ? 26.173 7.535 47.460 1.00 23.29 268 CYS A N 1
ATOM 2176 C CA . CYS A 1 268 ? 25.049 8.087 48.184 1.00 21.74 268 CYS A CA 1
ATOM 2177 C C . CYS A 1 268 ? 24.953 7.334 49.518 1.00 20.91 268 CYS A C 1
ATOM 2178 O O . CYS A 1 268 ? 25.775 6.454 49.832 1.00 21.80 268 CYS A O 1
ATOM 2181 N N . GLY A 1 269 ? 23.952 7.724 50.268 1.00 21.24 269 GLY A N 1
ATOM 2182 C CA . GLY A 1 269 ? 23.537 7.056 51.477 1.00 19.85 269 GLY A CA 1
ATOM 2183 C C . GLY A 1 269 ? 22.542 5.926 51.180 1.00 19.84 269 GLY A C 1
ATOM 2184 O O . GLY A 1 269 ? 22.584 5.258 50.122 1.00 19.29 269 GLY A O 1
ATOM 2185 N N . HIS A 1 270 ? 21.702 5.658 52.165 1.00 18.51 270 HIS A N 1
ATOM 2186 C CA . HIS A 1 270 ? 20.795 4.461 52.098 1.00 18.78 270 HIS A CA 1
ATOM 2187 C C . HIS A 1 270 ? 19.848 4.403 50.931 1.00 18.76 270 HIS A C 1
ATOM 2188 O O . HIS A 1 270 ? 19.545 3.291 50.430 1.00 16.36 270 HIS A O 1
ATOM 2195 N N . PHE A 1 271 ? 19.288 5.566 50.526 1.00 18.22 271 PHE A N 1
ATOM 2196 C CA . PHE A 1 271 ? 18.139 5.563 49.619 1.00 18.30 271 PHE A CA 1
ATOM 2197 C C . PHE A 1 271 ? 18.555 5.611 48.122 1.00 17.70 271 PHE A C 1
ATOM 2198 O O . PHE A 1 271 ? 18.300 6.588 47.401 1.00 18.76 271 PHE A O 1
ATOM 2206 N N . LEU A 1 272 ? 19.150 4.522 47.665 1.00 17.73 272 LEU A N 1
ATOM 2207 C CA . LEU A 1 272 ? 19.816 4.478 46.377 1.00 18.65 272 LEU A CA 1
ATOM 2208 C C . LEU A 1 272 ? 18.956 5.007 45.247 1.00 19.87 272 LEU A C 1
ATOM 2209 O O . LEU A 1 272 ? 19.443 5.872 44.504 1.00 19.14 272 LEU A O 1
ATOM 2214 N N . PRO A 1 273 ? 17.691 4.534 45.121 1.00 19.15 273 PRO A N 1
ATOM 2215 C CA . PRO A 1 273 ? 16.929 4.921 43.906 1.00 19.34 273 PRO A CA 1
ATOM 2216 C C . PRO A 1 273 ? 16.464 6.383 43.867 1.00 20.07 273 PRO A C 1
ATOM 2217 O O . PRO A 1 273 ? 16.077 6.855 42.788 1.00 20.43 273 PRO A O 1
ATOM 2221 N N . GLU A 1 274 ? 16.547 7.052 45.019 1.00 19.91 274 GLU A N 1
ATOM 2222 C CA . GLU A 1 274 ? 16.190 8.443 45.177 1.00 20.74 274 GLU A CA 1
ATOM 2223 C C . GLU A 1 274 ? 17.417 9.320 45.216 1.00 20.06 274 GLU A C 1
ATOM 2224 O O . GLU A 1 274 ? 17.450 10.362 44.558 1.00 21.04 274 GLU A O 1
ATOM 2230 N N . GLU A 1 275 ? 18.433 8.896 45.930 1.00 18.68 275 GLU A N 1
ATOM 2231 C CA . GLU A 1 275 ? 19.674 9.694 46.043 1.00 19.72 275 GLU A CA 1
ATOM 2232 C C . GLU A 1 275 ? 20.579 9.599 44.800 1.00 21.20 275 GLU A C 1
ATOM 2233 O O . GLU A 1 275 ? 21.337 10.562 44.477 1.00 22.17 275 GLU A O 1
ATOM 2239 N N . ALA A 1 276 ? 20.575 8.443 44.141 1.00 21.29 276 ALA A N 1
ATOM 2240 C CA . ALA A 1 276 ? 21.486 8.196 43.014 1.00 22.22 276 ALA A CA 1
ATOM 2241 C C . ALA A 1 276 ? 20.757 7.438 41.926 1.00 21.50 276 ALA A C 1
ATOM 2242 O O . ALA A 1 276 ? 21.108 6.292 41.596 1.00 21.03 276 ALA A O 1
ATOM 2244 N N . PRO A 1 277 ? 19.670 8.040 41.392 1.00 22.67 277 PRO A N 1
ATOM 2245 C CA . PRO A 1 277 ? 18.759 7.331 40.468 1.00 22.08 277 PRO A CA 1
ATOM 2246 C C . PRO A 1 277 ? 19.456 6.862 39.185 1.00 22.67 277 PRO A C 1
ATOM 2247 O O . PRO A 1 277 ? 19.317 5.692 38.791 1.00 19.12 277 PRO A O 1
ATOM 2251 N N . GLU A 1 278 ? 20.272 7.737 38.585 1.00 22.95 278 GLU A N 1
ATOM 2252 C CA . GLU A 1 278 ? 20.910 7.371 37.305 1.00 25.32 278 GLU A CA 1
ATOM 2253 C C . GLU A 1 278 ? 21.882 6.175 37.465 1.00 22.72 278 GLU A C 1
ATOM 2254 O O . GLU A 1 278 ? 21.897 5.241 36.622 1.00 23.41 278 GLU A O 1
ATOM 2260 N N . GLU A 1 279 ? 22.683 6.188 38.536 1.00 22.00 279 GLU A N 1
ATOM 2261 C CA . GLU A 1 279 ? 23.679 5.174 38.781 1.00 22.72 279 GLU A CA 1
ATOM 2262 C C . GLU A 1 279 ? 22.993 3.871 39.163 1.00 21.24 279 GLU A C 1
ATOM 2263 O O . GLU A 1 279 ? 23.450 2.776 38.794 1.00 21.01 279 GLU A O 1
ATOM 2269 N N . THR A 1 280 ? 21.926 4.004 39.945 1.00 21.72 280 THR A N 1
ATOM 2270 C CA . THR A 1 280 ? 21.147 2.812 40.342 1.00 20.85 280 THR A CA 1
ATOM 2271 C C . THR A 1 280 ? 20.485 2.171 39.114 1.00 20.26 280 THR A C 1
ATOM 2272 O O . THR A 1 280 ? 20.542 0.940 38.927 1.00 20.11 280 T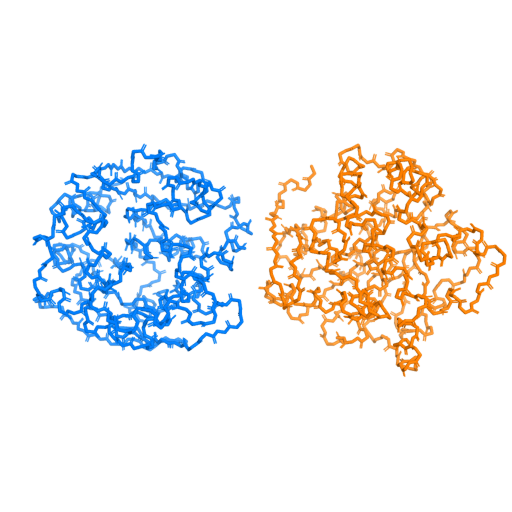HR A O 1
ATOM 2276 N N . TYR A 1 281 ? 19.828 2.984 38.286 1.00 20.53 281 TYR A N 1
ATOM 2277 C CA . TYR A 1 281 ? 19.216 2.483 37.066 1.00 20.52 281 TYR A CA 1
ATOM 2278 C C . TYR A 1 281 ? 20.254 1.772 36.160 1.00 20.19 281 TYR A C 1
ATOM 2279 O O . TYR A 1 281 ? 20.012 0.610 35.688 1.00 18.09 281 TYR A O 1
ATOM 2288 N N . GLN A 1 282 ? 21.407 2.427 35.920 1.00 19.33 282 GLN A N 1
ATOM 2289 C CA A GLN A 1 282 ? 22.482 1.864 35.064 0.50 18.84 282 GLN A CA 1
ATOM 2290 C CA B GLN A 1 282 ? 22.400 1.831 35.014 0.50 19.25 282 GLN A CA 1
ATOM 2291 C C . GLN A 1 282 ? 22.902 0.480 35.535 1.00 20.03 282 GLN A C 1
ATOM 2292 O O . GLN A 1 282 ? 22.998 -0.496 34.767 1.00 18.09 282 GLN A O 1
ATOM 2303 N N . ALA A 1 283 ? 23.173 0.395 36.836 1.00 19.18 283 ALA A N 1
ATOM 2304 C CA . ALA A 1 283 ? 23.582 -0.877 37.411 1.00 17.76 283 ALA A CA 1
ATOM 2305 C C . ALA A 1 283 ? 22.566 -1.960 37.283 1.00 16.40 283 ALA A C 1
ATOM 2306 O O . ALA A 1 283 ? 22.953 -3.125 36.924 1.00 18.94 283 ALA A O 1
ATOM 2308 N N . ILE A 1 284 ? 21.297 -1.654 37.548 1.00 17.37 284 ILE A N 1
ATOM 2309 C CA . ILE A 1 284 ? 20.231 -2.623 37.442 1.00 17.08 284 ILE A CA 1
ATOM 2310 C C . ILE A 1 284 ? 20.032 -3.013 35.963 1.00 16.69 284 ILE A C 1
ATOM 2311 O O . ILE A 1 284 ? 19.954 -4.163 35.608 1.00 15.36 284 ILE A O 1
ATOM 2316 N N . TYR A 1 285 ? 20.015 -2.025 35.096 1.00 16.94 285 TYR A N 1
ATOM 2317 C CA . TYR A 1 285 ? 19.879 -2.283 33.673 1.00 17.31 285 TYR A CA 1
ATOM 2318 C C . TYR A 1 285 ? 20.937 -3.265 33.144 1.00 16.01 285 TYR A C 1
ATOM 2319 O O . TYR A 1 285 ? 20.628 -4.254 32.501 1.00 17.46 285 TYR A O 1
ATOM 2328 N N . ASN A 1 286 ? 22.214 -3.003 33.457 1.00 18.16 286 ASN A N 1
ATOM 2329 C CA . ASN A 1 286 ? 23.270 -3.854 33.003 1.00 18.54 286 ASN A CA 1
ATOM 2330 C C . ASN A 1 286 ? 23.138 -5.241 33.560 1.00 18.56 286 ASN A C 1
ATOM 2331 O O . ASN A 1 286 ? 23.428 -6.223 32.875 1.00 17.97 286 ASN A O 1
ATOM 2336 N N . PHE A 1 287 ? 22.779 -5.309 34.829 1.00 17.21 287 PHE A N 1
ATOM 2337 C CA . PHE A 1 287 ? 22.657 -6.660 35.478 1.00 18.28 287 PHE A CA 1
ATOM 2338 C C . PHE A 1 287 ? 21.565 -7.531 34.862 1.00 18.00 287 PHE A C 1
ATOM 2339 O O . PHE A 1 287 ? 21.755 -8.742 34.613 1.00 19.78 287 PHE A O 1
ATOM 2347 N N . LEU A 1 288 ? 20.430 -6.925 34.604 1.00 19.40 288 LEU A N 1
ATOM 2348 C CA . LEU A 1 288 ? 19.300 -7.595 33.987 1.00 19.23 288 LEU A CA 1
ATOM 2349 C C . LEU A 1 288 ? 19.485 -7.841 32.466 1.00 21.32 288 LEU A C 1
ATOM 2350 O O . LEU A 1 288 ? 18.891 -8.773 31.902 1.00 22.56 288 LEU A O 1
ATOM 2355 N N . THR A 1 289 ? 20.295 -7.005 31.822 1.00 21.13 289 THR A N 1
ATOM 2356 C CA . THR A 1 289 ? 20.365 -7.014 30.345 1.00 20.58 289 THR A CA 1
ATOM 2357 C C . THR A 1 289 ? 21.589 -7.735 29.828 1.00 22.10 289 THR A C 1
ATOM 2358 O O . THR A 1 289 ? 21.537 -8.306 28.735 1.00 24.14 289 THR A O 1
ATOM 2362 N N . HIS A 1 290 ? 22.686 -7.704 30.569 1.00 21.99 290 HIS A N 1
ATOM 2363 C CA . HIS A 1 290 ? 23.964 -8.201 30.107 1.00 25.38 290 HIS A CA 1
ATOM 2364 C C . HIS A 1 290 ? 24.495 -9.241 31.135 1.00 29.83 290 HIS A C 1
ATOM 2365 O O . HIS A 1 290 ? 24.920 -8.886 32.195 1.00 30.85 290 HIS A O 1
ATOM 2372 N N . CYS A 1 291 ? 24.393 -10.525 30.794 1.00 35.63 291 CYS A N 1
ATOM 2373 C CA . CYS A 1 291 ? 24.775 -11.663 31.702 1.00 40.74 291 CYS A CA 1
ATOM 2374 C C . CYS A 1 291 ? 25.087 -12.960 30.934 1.00 41.52 291 CYS A C 1
ATOM 2375 O O . CYS A 1 291 ? 25.755 -12.915 29.891 1.00 44.23 291 CYS A O 1
ATOM 2378 N N . MET B 1 1 ? 29.310 -34.581 63.482 1.00 25.04 1 MET B N 1
ATOM 2379 C CA . MET B 1 1 ? 27.941 -35.078 63.845 1.00 22.62 1 MET B CA 1
ATOM 2380 C C . MET B 1 1 ? 26.876 -34.260 63.107 1.00 23.12 1 MET B C 1
ATOM 2381 O O . MET B 1 1 ? 26.992 -33.002 62.883 1.00 22.31 1 MET B O 1
ATOM 2386 N N . PHE B 1 2 ? 25.793 -34.944 62.732 1.00 20.81 2 PHE B N 1
ATOM 2387 C CA . PHE B 1 2 ? 24.647 -34.287 62.055 1.00 20.24 2 PHE B CA 1
ATOM 2388 C C . PHE B 1 2 ? 25.029 -33.447 60.823 1.00 21.47 2 PHE B C 1
ATOM 2389 O O . PHE B 1 2 ? 24.615 -32.280 60.682 1.00 19.65 2 PHE B O 1
ATOM 2397 N N . THR B 1 3 ? 25.880 -34.049 59.986 1.00 23.11 3 THR B N 1
ATOM 2398 C CA . THR B 1 3 ? 26.479 -33.365 58.851 1.00 25.17 3 THR B CA 1
ATOM 2399 C C . THR B 1 3 ? 25.518 -32.483 57.994 1.00 25.55 3 THR B C 1
ATOM 2400 O O . THR B 1 3 ? 25.794 -31.307 57.712 1.00 28.27 3 THR B O 1
ATOM 2404 N N . ASN B 1 4 ? 24.394 -33.016 57.611 1.00 26.16 4 ASN B N 1
ATOM 2405 C CA . ASN B 1 4 ? 23.620 -32.244 56.692 1.00 26.32 4 ASN B CA 1
ATOM 2406 C C . ASN B 1 4 ? 22.331 -31.736 57.354 1.00 23.32 4 ASN B C 1
ATOM 2407 O O . ASN B 1 4 ? 21.346 -31.426 56.678 1.00 25.01 4 ASN B O 1
ATOM 2412 N N . PHE B 1 5 ? 22.379 -31.603 58.683 1.00 20.01 5 PHE B N 1
ATOM 2413 C CA . PHE B 1 5 ? 21.251 -31.051 59.461 1.00 18.28 5 PHE B CA 1
ATOM 2414 C C . PHE B 1 5 ? 21.425 -29.542 59.626 1.00 18.57 5 PHE B C 1
ATOM 2415 O O . PHE B 1 5 ? 22.580 -29.018 59.698 1.00 20.54 5 PHE B O 1
ATOM 2423 N N . GLU B 1 6 ? 20.304 -28.863 59.752 1.00 16.78 6 GLU B N 1
ATOM 2424 C CA . GLU B 1 6 ? 20.240 -27.451 60.122 1.00 16.71 6 GLU B CA 1
ATOM 2425 C C . GLU B 1 6 ? 19.897 -27.405 61.614 1.00 17.50 6 GLU B C 1
ATOM 2426 O O . GLU B 1 6 ? 19.383 -28.412 62.176 1.00 18.79 6 GLU B O 1
ATOM 2432 N N . GLN B 1 7 ? 20.181 -26.287 62.251 1.00 16.89 7 GLN B N 1
ATOM 2433 C CA . GLN B 1 7 ? 20.033 -26.142 63.725 1.00 17.04 7 GLN B CA 1
ATOM 2434 C C . GLN B 1 7 ? 19.454 -24.758 64.005 1.00 18.22 7 GLN B C 1
ATOM 2435 O O . GLN B 1 7 ? 19.800 -23.765 63.341 1.00 16.36 7 GLN B O 1
ATOM 2441 N N . THR B 1 8 ? 18.475 -24.719 64.903 1.00 16.13 8 THR B N 1
ATOM 2442 C CA . THR B 1 8 ? 17.867 -23.449 65.280 1.00 17.40 8 THR B CA 1
ATOM 2443 C C . THR B 1 8 ? 17.243 -23.633 66.678 1.00 16.95 8 THR B C 1
ATOM 2444 O O . THR B 1 8 ? 17.226 -24.727 67.231 1.00 16.98 8 THR B O 1
ATOM 2448 N N . ILE B 1 9 ? 16.833 -22.509 67.238 1.00 16.50 9 ILE B N 1
ATOM 2449 C CA . ILE B 1 9 ? 16.054 -22.455 68.489 1.00 18.25 9 ILE B CA 1
ATOM 2450 C C . ILE B 1 9 ? 14.705 -21.898 68.111 1.00 18.51 9 ILE B C 1
ATOM 2451 O O . ILE B 1 9 ? 14.621 -20.804 67.553 1.00 18.26 9 ILE B O 1
ATOM 2456 N N . VAL B 1 10 ? 13.650 -22.657 68.398 1.00 15.97 10 VAL B N 1
ATOM 2457 C CA . VAL B 1 10 ? 12.273 -22.290 68.081 1.00 16.37 10 VAL B CA 1
ATOM 2458 C C . VAL B 1 10 ? 11.562 -21.742 69.297 1.00 17.06 10 VAL B C 1
ATOM 2459 O O . VAL B 1 10 ? 11.469 -22.405 70.337 1.00 16.39 10 VAL B O 1
ATOM 2463 N N . ASP B 1 11 ? 11.082 -20.510 69.179 1.00 16.84 11 ASP B N 1
ATOM 2464 C CA . ASP B 1 11 ? 10.257 -19.864 70.237 1.00 17.94 11 ASP B CA 1
ATOM 2465 C C . ASP B 1 11 ? 8.880 -20.534 70.234 1.00 17.31 11 ASP B C 1
ATOM 2466 O O . ASP B 1 11 ? 8.222 -20.630 69.199 1.00 17.89 11 ASP B O 1
ATOM 2471 N N . THR B 1 12 ? 8.464 -20.997 71.402 1.00 16.46 12 THR B N 1
ATOM 2472 C CA . THR B 1 12 ? 7.077 -21.381 71.610 1.00 16.79 12 THR B CA 1
ATOM 2473 C C . THR B 1 12 ? 6.430 -20.468 72.652 1.00 17.81 12 THR B C 1
ATOM 2474 O O . THR B 1 12 ? 6.987 -19.444 73.031 1.00 18.32 12 THR B O 1
ATOM 2478 N N . THR B 1 13 ? 5.207 -20.815 73.066 1.00 18.55 13 THR B N 1
ATOM 2479 C CA . THR B 1 13 ? 4.479 -19.951 73.970 1.00 19.92 13 THR B CA 1
ATOM 2480 C C . THR B 1 13 ? 5.227 -19.704 75.285 1.00 19.52 13 THR B C 1
ATOM 2481 O O . THR B 1 13 ? 5.311 -18.542 75.790 1.00 19.20 13 THR B O 1
ATOM 2485 N N . GLU B 1 14 ? 5.817 -20.762 75.814 1.00 18.06 14 GLU B N 1
ATOM 2486 C CA . GLU B 1 14 ? 6.401 -20.761 77.131 1.00 19.67 14 GLU B CA 1
ATOM 2487 C C . GLU B 1 14 ? 7.853 -21.153 77.134 1.00 20.26 14 GLU B C 1
ATOM 2488 O O . GLU B 1 14 ? 8.461 -21.165 78.217 1.00 20.23 14 GLU B O 1
ATOM 2494 N N . ALA B 1 15 ? 8.457 -21.435 75.948 1.00 18.98 15 ALA B N 1
ATOM 2495 C CA . ALA B 1 15 ? 9.794 -21.966 75.980 1.00 18.26 15 ALA B CA 1
ATOM 2496 C C . ALA B 1 15 ? 10.537 -21.593 74.721 1.00 18.99 15 ALA B C 1
ATOM 2497 O O . ALA B 1 15 ? 9.965 -21.020 73.786 1.00 21.39 15 ALA B O 1
ATOM 2499 N N . ARG B 1 16 ? 11.832 -21.854 74.738 1.00 16.78 16 ARG B N 1
ATOM 2500 C CA . ARG B 1 16 ? 12.659 -21.745 73.516 1.00 18.03 16 ARG B CA 1
ATOM 2501 C C . ARG B 1 16 ? 13.313 -23.092 73.387 1.00 16.96 16 ARG B C 1
ATOM 2502 O O . ARG B 1 16 ? 14.045 -23.545 74.317 1.00 17.53 16 ARG B O 1
ATOM 2510 N N . ILE B 1 17 ? 13.024 -23.767 72.290 1.00 15.80 17 ILE B N 1
ATOM 2511 C CA . ILE B 1 17 ? 13.421 -25.176 72.100 1.00 13.99 17 ILE B CA 1
ATOM 2512 C C . ILE B 1 17 ? 14.533 -25.305 71.007 1.00 14.04 17 ILE B C 1
ATOM 2513 O O . ILE B 1 17 ? 14.329 -25.030 69.827 1.00 15.72 17 ILE B O 1
ATOM 2518 N N . ASN B 1 18 ? 15.668 -25.776 71.416 1.00 13.76 18 ASN B N 1
ATOM 2519 C CA . ASN B 1 18 ? 16.780 -25.998 70.544 1.00 15.02 18 ASN B CA 1
ATOM 2520 C C . ASN B 1 18 ? 16.533 -27.273 69.758 1.00 14.96 18 ASN B C 1
ATOM 2521 O O . ASN B 1 18 ? 16.069 -28.280 70.315 1.00 15.86 18 ASN B O 1
ATOM 2526 N N . LEU B 1 19 ? 16.915 -27.296 68.487 1.00 14.17 19 LEU B N 1
ATOM 2527 C CA . LEU B 1 19 ? 16.678 -28.519 67.670 1.00 14.00 19 LEU B CA 1
ATOM 2528 C C . LEU B 1 19 ? 17.607 -28.576 66.474 1.00 15.36 19 LEU B C 1
ATOM 2529 O O . LEU B 1 19 ? 18.211 -27.574 66.056 1.00 13.87 19 LEU B O 1
ATOM 2534 N N . VAL B 1 20 ? 17.745 -29.767 65.964 1.00 14.03 20 VAL B N 1
ATOM 2535 C CA . VAL B 1 20 ? 18.356 -30.006 64.637 1.00 15.14 20 VAL B CA 1
ATOM 2536 C C . VAL B 1 20 ? 17.283 -30.700 63.731 1.00 14.37 20 VAL B C 1
ATOM 2537 O O . VAL B 1 20 ? 16.380 -31.414 64.203 1.00 15.64 20 VAL B O 1
ATOM 2541 N N . LYS B 1 21 ? 17.377 -30.475 62.432 1.00 15.31 21 LYS B N 1
ATOM 2542 C CA . LYS B 1 21 ? 16.409 -30.901 61.465 1.00 15.20 21 LYS B CA 1
ATOM 2543 C C . LYS B 1 21 ? 17.079 -31.250 60.113 1.00 16.60 21 LYS B C 1
ATOM 2544 O O . LYS B 1 21 ? 17.979 -30.550 59.617 1.00 16.72 21 LYS B O 1
ATOM 2550 N N . ALA B 1 22 ? 16.676 -32.385 59.561 1.00 15.00 22 ALA B N 1
ATOM 2551 C CA . ALA B 1 22 ? 17.041 -32.793 58.218 1.00 16.68 22 ALA B CA 1
ATOM 2552 C C . ALA B 1 22 ? 16.014 -33.709 57.604 1.00 18.14 22 ALA B C 1
ATOM 2553 O O . ALA B 1 22 ? 15.285 -34.387 58.335 1.00 18.52 22 ALA B O 1
ATOM 2555 N N . GLY B 1 23 ? 15.958 -33.750 56.257 1.00 17.92 23 GLY B N 1
ATOM 2556 C CA . GLY B 1 23 ? 15.102 -34.647 55.526 1.00 19.14 23 GLY B CA 1
ATOM 2557 C C . GLY B 1 23 ? 13.855 -34.012 54.964 1.00 19.95 23 GLY B C 1
ATOM 2558 O O . GLY B 1 23 ? 13.523 -32.852 55.256 1.00 19.65 23 GLY B O 1
ATOM 2559 N N . HIS B 1 24 ? 13.159 -34.755 54.117 1.00 23.07 24 HIS B N 1
ATOM 2560 C CA . HIS B 1 24 ? 11.965 -34.217 53.467 1.00 25.74 24 HIS B CA 1
ATOM 2561 C C . HIS B 1 24 ? 10.743 -35.125 53.529 1.00 25.99 24 HIS B C 1
ATOM 2562 O O . HIS B 1 24 ? 9.703 -34.712 53.012 1.00 27.77 24 HIS B O 1
ATOM 2569 N N . GLY B 1 25 ? 10.860 -36.329 54.072 1.00 24.03 25 GLY B N 1
ATOM 2570 C CA . GLY B 1 25 ? 9.680 -37.201 54.218 1.00 23.62 25 GLY B CA 1
ATOM 2571 C C . GLY B 1 25 ? 8.685 -36.853 55.342 1.00 21.13 25 GLY B C 1
ATOM 2572 O O . GLY B 1 25 ? 8.600 -35.691 55.803 1.00 21.36 25 GLY B O 1
ATOM 2573 N N . ALA B 1 26 ? 7.881 -37.845 55.716 1.00 20.37 26 ALA B N 1
ATOM 2574 C CA . ALA B 1 26 ? 6.921 -37.694 56.807 1.00 20.20 26 ALA B CA 1
ATOM 2575 C C . ALA B 1 26 ? 7.640 -37.208 58.047 1.00 19.36 26 ALA B C 1
ATOM 2576 O O . ALA B 1 26 ? 8.790 -37.673 58.301 1.00 19.25 26 ALA B O 1
ATOM 2578 N N . PRO B 1 27 ? 7.000 -36.286 58.817 1.00 17.56 27 PRO B N 1
ATOM 2579 C CA . PRO B 1 27 ? 7.675 -35.721 60.015 1.00 16.32 27 PRO B CA 1
ATOM 2580 C C . PRO B 1 27 ? 7.820 -36.734 61.185 1.00 16.05 27 PRO B C 1
ATOM 2581 O O . PRO B 1 27 ? 6.918 -37.514 61.496 1.00 16.47 27 PRO B O 1
ATOM 2585 N N . LEU B 1 28 ? 8.985 -36.653 61.811 1.00 15.98 28 LEU B N 1
ATOM 2586 C CA . LEU B 1 28 ? 9.422 -37.579 62.849 1.00 15.74 28 LEU B CA 1
ATOM 2587 C C . LEU B 1 28 ? 10.133 -36.769 63.929 1.00 15.87 28 LEU B C 1
ATOM 2588 O O . LEU B 1 28 ? 11.219 -36.144 63.694 1.00 15.80 28 LEU B O 1
ATOM 2593 N N . LEU B 1 29 ? 9.508 -36.770 65.112 1.00 14.49 29 LEU B N 1
ATOM 2594 C CA . LEU B 1 29 ? 10.082 -36.112 66.277 1.00 14.74 29 LEU B CA 1
ATOM 2595 C C . LEU B 1 29 ? 10.840 -37.138 67.159 1.00 14.81 29 LEU B C 1
ATOM 2596 O O . LEU B 1 29 ? 10.285 -38.187 67.536 1.00 15.82 29 LEU B O 1
ATOM 2601 N N . LEU B 1 30 ? 12.064 -36.772 67.512 1.00 13.64 30 LEU B N 1
ATOM 2602 C CA . LEU B 1 30 ? 12.938 -37.583 68.360 1.00 13.96 30 LEU B CA 1
ATOM 2603 C C . LEU B 1 30 ? 13.205 -36.832 69.667 1.00 13.75 30 LEU B C 1
ATOM 2604 O O . LEU B 1 30 ? 13.645 -35.678 69.661 1.00 15.36 30 LEU B O 1
ATOM 2609 N N . LEU B 1 31 ? 12.880 -37.489 70.774 1.00 12.81 31 LEU B N 1
ATOM 2610 C CA . LEU B 1 31 ? 12.960 -36.918 72.130 1.00 12.82 31 LEU B CA 1
ATOM 2611 C C . LEU B 1 31 ? 13.943 -37.720 73.002 1.00 13.07 31 LEU B C 1
ATOM 2612 O O . LEU B 1 31 ? 13.710 -38.878 73.334 1.00 14.17 31 LEU B O 1
ATOM 2617 N N . HIS B 1 32 ? 15.045 -37.077 73.392 1.00 12.95 32 HIS B N 1
ATOM 2618 C CA . HIS B 1 32 ? 16.112 -37.674 74.222 1.00 13.02 32 HIS B CA 1
ATOM 2619 C C . HIS B 1 32 ? 15.686 -37.763 75.685 1.00 12.95 32 HIS B C 1
ATOM 2620 O O . HIS B 1 32 ? 14.628 -37.271 76.058 1.00 13.79 32 HIS B O 1
ATOM 2627 N N . GLY B 1 33 ? 16.574 -38.353 76.478 1.00 12.60 33 GLY B N 1
ATOM 2628 C CA . GLY B 1 33 ? 16.429 -38.432 77.916 1.00 12.40 33 GLY B CA 1
ATOM 2629 C C . GLY B 1 33 ? 17.603 -37.932 78.723 1.00 12.94 33 GLY B C 1
ATOM 2630 O O . GLY B 1 33 ? 18.373 -37.030 78.288 1.00 12.73 33 GLY B O 1
ATOM 2631 N N . TYR B 1 34 ? 17.699 -38.468 79.953 1.00 13.49 34 TYR B N 1
ATOM 2632 C CA . TYR B 1 34 ? 18.616 -37.916 80.972 1.00 13.93 34 TYR B CA 1
ATOM 2633 C C . TYR B 1 34 ? 19.896 -38.718 81.104 1.00 14.29 34 TYR B C 1
ATOM 2634 O O . TYR B 1 34 ? 19.831 -39.961 81.143 1.00 15.68 34 TYR B O 1
ATOM 2643 N N . PRO B 1 35 ? 21.045 -38.061 81.307 1.00 14.41 35 PRO B N 1
ATOM 2644 C CA . PRO B 1 35 ? 21.360 -36.670 81.326 1.00 14.85 35 PRO B CA 1
ATOM 2645 C C . PRO B 1 35 ? 21.933 -36.262 79.959 1.00 14.20 35 PRO B C 1
ATOM 2646 O O . PRO B 1 35 ? 23.077 -35.778 79.845 1.00 15.02 35 PRO B O 1
ATOM 2650 N N . GLN B 1 36 ? 21.142 -36.418 78.924 1.00 14.94 36 GLN B N 1
ATOM 2651 C CA . GLN B 1 36 ? 21.641 -36.270 77.534 1.00 14.10 36 GLN B CA 1
ATOM 2652 C C . GLN B 1 36 ? 20.914 -35.107 76.849 1.00 15.71 36 GLN B C 1
ATOM 2653 O O . GLN B 1 36 ? 20.277 -34.254 77.514 1.00 15.54 36 GLN B O 1
ATOM 2659 N N . THR B 1 37 ? 21.063 -35.037 75.533 1.00 14.53 37 THR B N 1
ATOM 2660 C CA . THR B 1 37 ? 20.501 -33.994 74.710 1.00 13.99 37 THR B CA 1
ATOM 2661 C C . THR B 1 37 ? 20.115 -34.631 73.357 1.00 13.81 37 THR B C 1
ATOM 2662 O O . THR B 1 37 ? 20.339 -35.845 73.149 1.00 12.66 37 THR B O 1
ATOM 2666 N N . HIS B 1 38 ? 19.657 -33.821 72.379 1.00 13.71 38 HIS B N 1
ATOM 2667 C CA . HIS B 1 38 ? 19.380 -34.327 71.028 1.00 13.17 38 HIS B CA 1
ATOM 2668 C C . HIS B 1 38 ? 20.533 -35.085 70.359 1.00 13.63 38 HIS B C 1
ATOM 2669 O O . HIS B 1 38 ? 20.298 -35.835 69.407 1.00 14.26 38 HIS B O 1
ATOM 2676 N N . VAL B 1 39 ? 21.769 -34.825 70.826 1.00 13.51 39 VAL B N 1
ATOM 2677 C CA . VAL B 1 39 ? 22.965 -35.397 70.258 1.00 15.09 39 VAL B CA 1
ATOM 2678 C C . VAL B 1 39 ? 22.947 -36.923 70.377 1.00 13.87 39 VAL B C 1
ATOM 2679 O O . VAL B 1 39 ? 23.536 -37.559 69.535 1.00 13.32 39 VAL B O 1
ATOM 2683 N N . MET B 1 40 ? 22.210 -37.506 71.307 1.00 14.52 40 MET B N 1
ATOM 2684 C CA . MET B 1 40 ? 22.141 -38.968 71.432 1.00 15.03 40 MET B CA 1
ATOM 2685 C C . MET B 1 40 ? 21.641 -39.640 70.166 1.00 16.06 40 MET B C 1
ATOM 2686 O O . MET B 1 40 ? 21.831 -40.791 70.010 1.00 15.87 40 MET B O 1
ATOM 2691 N N . TRP B 1 41 ? 20.951 -38.873 69.318 1.00 16.32 41 TRP B N 1
ATOM 2692 C CA . TRP B 1 41 ? 20.389 -39.388 68.074 1.00 14.99 41 TRP B CA 1
ATOM 2693 C C . TRP B 1 41 ? 21.389 -39.327 66.887 1.00 16.00 41 TRP B C 1
ATOM 2694 O O . TRP B 1 41 ? 21.030 -39.681 65.775 1.00 16.08 41 TRP B O 1
ATOM 2705 N N . HIS B 1 42 ? 22.646 -38.976 67.167 1.00 14.91 42 HIS B N 1
ATOM 2706 C CA . HIS B 1 42 ? 23.567 -38.699 66.106 1.00 14.68 42 HIS B CA 1
ATOM 2707 C C . HIS B 1 42 ? 23.812 -39.873 65.191 1.00 14.15 42 HIS B C 1
ATOM 2708 O O . HIS B 1 42 ? 24.098 -39.651 64.003 1.00 14.39 42 HIS B O 1
ATOM 2715 N N . LYS B 1 43 ? 23.756 -41.104 65.712 1.00 14.38 43 LYS B N 1
ATOM 2716 C CA . LYS B 1 43 ? 24.024 -42.267 64.865 1.00 15.48 43 LYS B CA 1
ATOM 2717 C C . LYS B 1 43 ? 22.904 -42.628 63.917 1.00 17.10 43 LYS B C 1
ATOM 2718 O O . LYS B 1 43 ? 23.148 -43.056 62.787 1.00 18.45 43 LYS B O 1
ATOM 2724 N N . ILE B 1 44 ? 21.674 -42.515 64.385 1.00 16.91 44 ILE B N 1
ATOM 2725 C CA . ILE B 1 44 ? 20.529 -42.969 63.610 1.00 16.14 44 ILE B CA 1
ATOM 2726 C C . ILE B 1 44 ? 19.713 -41.871 62.959 1.00 15.96 44 ILE B C 1
ATOM 2727 O O . ILE B 1 44 ? 19.044 -42.097 61.961 1.00 17.15 44 ILE B O 1
ATOM 2732 N N . ALA B 1 45 ? 19.753 -40.659 63.487 1.00 15.05 45 ALA B N 1
ATOM 2733 C CA . ALA B 1 45 ? 19.057 -39.551 62.848 1.00 15.56 45 ALA B CA 1
ATOM 2734 C C . ALA B 1 45 ? 19.408 -39.329 61.376 1.00 16.01 45 ALA B C 1
ATOM 2735 O O . ALA B 1 45 ? 18.502 -39.091 60.580 1.00 16.00 45 ALA B O 1
ATOM 2737 N N . PRO B 1 46 ? 20.703 -39.335 61.011 1.00 16.67 46 PRO B N 1
ATOM 2738 C CA . PRO B 1 46 ? 21.001 -39.130 59.595 1.00 18.20 46 PRO B CA 1
ATOM 2739 C C . PRO B 1 46 ? 20.413 -40.259 58.722 1.00 17.15 46 PRO B C 1
ATOM 2740 O O . PRO B 1 46 ? 20.032 -40.000 57.589 1.00 19.56 46 PRO B O 1
ATOM 2744 N N . LEU B 1 47 ? 20.353 -41.465 59.234 1.00 17.54 47 LEU B N 1
ATOM 2745 C CA . LEU B 1 47 ? 19.828 -42.621 58.488 1.00 17.18 47 LEU B CA 1
ATOM 2746 C C . LEU B 1 47 ? 18.342 -42.410 58.251 1.00 17.58 47 LEU B C 1
ATOM 2747 O O . LEU B 1 47 ? 17.822 -42.482 57.146 1.00 19.06 47 LEU B O 1
ATOM 2752 N N . LEU B 1 48 ? 17.642 -42.056 59.321 1.00 17.60 48 LEU B N 1
ATOM 2753 C CA . LEU B 1 48 ? 16.212 -41.764 59.275 1.00 16.95 48 LEU B CA 1
ATOM 2754 C C . LEU B 1 48 ? 15.887 -40.598 58.349 1.00 15.79 48 LEU B C 1
ATOM 2755 O O . LEU B 1 48 ? 14.825 -40.619 57.653 1.00 15.51 48 LEU B O 1
ATOM 2760 N N . ALA B 1 49 ? 16.788 -39.622 58.289 1.00 15.76 49 ALA B N 1
ATOM 2761 C CA . ALA B 1 49 ? 16.552 -38.412 57.475 1.00 15.12 49 ALA B CA 1
ATOM 2762 C C . ALA B 1 49 ? 16.562 -38.756 55.954 1.00 15.65 49 ALA B C 1
ATOM 2763 O O . ALA B 1 49 ? 16.115 -37.925 55.105 1.00 16.61 49 ALA B O 1
ATOM 2765 N N . ASN B 1 50 ? 17.038 -39.966 55.601 1.00 17.31 50 ASN B N 1
ATOM 2766 C CA . ASN B 1 50 ? 16.946 -40.431 54.203 1.00 18.98 50 ASN B CA 1
ATOM 2767 C C . ASN B 1 50 ? 15.496 -40.662 53.782 1.00 19.71 50 ASN B C 1
ATOM 2768 O O . ASN B 1 50 ? 15.187 -40.733 52.579 1.00 20.80 50 ASN B O 1
ATOM 2773 N N . ASN B 1 51 ? 14.599 -40.832 54.757 1.00 19.81 51 ASN B N 1
ATOM 2774 C CA . ASN B 1 51 ? 13.207 -41.134 54.471 1.00 18.99 51 ASN B CA 1
ATOM 2775 C C . ASN B 1 51 ? 12.131 -40.282 55.163 1.00 19.54 51 ASN B C 1
ATOM 2776 O O . ASN B 1 51 ? 10.950 -40.335 54.777 1.00 20.62 51 ASN B O 1
ATOM 2781 N N . PHE B 1 52 ? 12.519 -39.593 56.215 1.00 18.46 52 PHE B N 1
ATOM 2782 C CA . PHE B 1 52 ? 11.607 -38.820 57.065 1.00 17.13 52 PHE B CA 1
ATOM 2783 C C . PHE B 1 52 ? 12.189 -37.443 57.265 1.00 16.46 52 PHE B C 1
ATOM 2784 O O . PHE B 1 52 ? 13.427 -37.261 57.143 1.00 16.89 52 PHE B O 1
ATOM 2792 N N . THR B 1 53 ? 11.329 -36.494 57.650 1.00 16.21 53 THR B N 1
ATOM 2793 C CA . THR B 1 53 ? 11.780 -35.180 58.081 1.00 15.84 53 THR B CA 1
ATOM 2794 C C . THR B 1 53 ? 12.023 -35.312 59.587 1.00 15.74 53 THR B C 1
ATOM 2795 O O . THR B 1 53 ? 11.086 -35.386 60.350 1.00 17.16 53 THR B O 1
ATOM 2799 N N . VAL B 1 54 ? 13.279 -35.422 59.965 1.00 14.98 54 VAL B N 1
ATOM 2800 C CA . VAL B 1 54 ? 13.696 -35.684 61.348 1.00 14.76 54 VAL B CA 1
ATOM 2801 C C . VAL B 1 54 ? 13.887 -34.374 62.097 1.00 14.84 54 VAL B C 1
ATOM 2802 O O . VAL B 1 54 ? 14.598 -33.478 61.629 1.00 16.02 54 VAL B O 1
ATOM 2806 N N . VAL B 1 55 ? 13.229 -34.229 63.253 1.00 14.40 55 VAL B N 1
ATOM 2807 C CA . VAL B 1 55 ? 13.358 -33.054 64.090 1.00 13.77 55 VAL B CA 1
ATOM 2808 C C . VAL B 1 55 ? 13.778 -33.627 65.464 1.00 15.47 55 VAL B C 1
ATOM 2809 O O . VAL B 1 55 ? 13.021 -34.403 66.108 1.00 14.60 55 VAL B O 1
ATOM 2813 N N . ALA B 1 56 ? 14.997 -33.340 65.888 1.00 13.66 56 ALA B N 1
ATOM 2814 C CA . ALA B 1 56 ? 15.540 -33.828 67.172 1.00 14.46 56 ALA B CA 1
ATOM 2815 C C . ALA B 1 56 ? 15.737 -32.633 68.069 1.00 14.64 56 ALA B C 1
ATOM 2816 O O . ALA B 1 56 ? 16.622 -31.779 67.796 1.00 15.11 56 ALA B O 1
ATOM 2818 N N . THR B 1 57 ? 14.944 -32.538 69.140 1.00 14.25 57 THR B N 1
ATOM 2819 C CA . THR B 1 57 ? 14.911 -31.381 69.997 1.00 13.21 57 THR B CA 1
ATOM 2820 C C . THR B 1 57 ? 15.649 -31.636 71.310 1.00 13.24 57 THR B C 1
ATOM 2821 O O . THR B 1 57 ? 15.935 -32.790 71.665 1.00 13.55 57 THR B O 1
ATOM 2825 N N . ASP B 1 58 ? 15.889 -30.550 72.021 1.00 13.38 58 ASP B N 1
ATOM 2826 C CA . ASP B 1 58 ? 16.199 -30.600 73.466 1.00 13.58 58 ASP B CA 1
ATOM 2827 C C . ASP B 1 58 ? 14.906 -30.324 74.276 1.00 13.57 58 ASP B C 1
ATOM 2828 O O . ASP B 1 58 ? 14.202 -29.312 74.039 1.00 13.72 58 ASP B O 1
ATOM 2833 N N . LEU B 1 59 ? 14.626 -31.171 75.276 1.00 14.60 59 LEU B N 1
ATOM 2834 C CA . LEU B 1 59 ? 13.507 -31.001 76.142 1.00 14.27 59 LEU B CA 1
ATOM 2835 C C . LEU B 1 59 ? 13.716 -29.708 76.925 1.00 15.65 59 LEU B C 1
ATOM 2836 O O . LEU B 1 59 ? 14.855 -29.283 77.194 1.00 12.73 59 LEU B O 1
ATOM 2841 N N . ARG B 1 60 ? 12.636 -29.095 77.368 1.00 15.22 60 ARG B N 1
ATOM 2842 C CA . ARG B 1 60 ? 12.850 -27.973 78.308 1.00 14.99 60 ARG B CA 1
ATOM 2843 C C . ARG B 1 60 ? 13.595 -28.480 79.571 1.00 13.97 60 ARG B C 1
ATOM 2844 O O . ARG B 1 60 ? 13.380 -29.607 80.069 1.00 15.59 60 ARG B O 1
ATOM 2852 N N . GLY B 1 61 ? 14.540 -27.687 80.001 1.00 15.04 61 GLY B N 1
ATOM 2853 C CA . GLY B 1 61 ? 15.408 -27.921 81.113 1.00 14.57 61 GLY B CA 1
ATOM 2854 C C . GLY B 1 61 ? 16.690 -28.631 80.725 1.00 15.62 61 GLY B C 1
ATOM 2855 O O . GLY B 1 61 ? 17.602 -28.717 81.565 1.00 15.66 61 GLY B O 1
ATOM 2856 N N . TYR B 1 62 ? 16.796 -29.098 79.460 1.00 14.89 62 TYR B N 1
ATOM 2857 C CA . TYR B 1 62 ? 17.891 -29.902 78.989 1.00 14.08 62 TYR B CA 1
ATOM 2858 C C . TYR B 1 62 ? 18.667 -29.198 77.866 1.00 14.13 62 TYR B C 1
ATOM 2859 O O . TYR B 1 62 ? 18.122 -28.316 77.193 1.00 15.16 62 TYR B O 1
ATOM 2868 N N . GLY B 1 63 ? 19.890 -29.632 77.613 1.00 14.42 63 GLY B N 1
ATOM 2869 C CA . GLY B 1 63 ? 20.593 -29.196 76.451 1.00 14.03 63 GLY B CA 1
ATOM 2870 C C . GLY B 1 63 ? 20.694 -27.690 76.377 1.00 13.19 63 GLY B C 1
ATOM 2871 O O . GLY B 1 63 ? 21.071 -27.043 77.374 1.00 14.35 63 GLY B O 1
ATOM 2872 N N . ASP B 1 64 ? 20.364 -27.141 75.204 1.00 15.14 64 ASP B N 1
ATOM 2873 C CA . ASP B 1 64 ? 20.366 -25.684 74.998 1.00 15.75 64 ASP B CA 1
ATOM 2874 C C . ASP B 1 64 ? 18.959 -25.105 74.919 1.00 15.92 64 ASP B C 1
ATOM 2875 O O . ASP B 1 64 ? 18.790 -23.998 74.442 1.00 17.06 64 ASP B O 1
ATOM 2880 N N . SER B 1 65 ? 17.957 -25.840 75.394 1.00 15.53 65 SER B N 1
ATOM 2881 C CA . SER B 1 65 ? 16.645 -25.282 75.487 1.00 17.12 65 SER B CA 1
ATOM 2882 C C . SER B 1 65 ? 16.536 -24.376 76.755 1.00 17.65 65 SER B C 1
ATOM 2883 O O . SER B 1 65 ? 17.413 -24.373 77.650 1.00 16.74 65 SER B O 1
ATOM 2886 N N . SER B 1 66 ? 15.467 -23.584 76.781 1.00 18.00 66 SER B N 1
ATOM 2887 C CA . SER B 1 66 ? 15.121 -22.778 77.935 1.00 17.83 66 SER B CA 1
ATOM 2888 C C . SER B 1 66 ? 14.901 -23.711 79.144 1.00 18.36 66 SER B C 1
ATOM 2889 O O . SER B 1 66 ? 14.549 -24.888 78.987 1.00 17.89 66 SER B O 1
ATOM 2892 N N . ARG B 1 67 ? 15.115 -23.155 80.333 1.00 19.33 67 ARG B N 1
ATOM 2893 C CA . ARG B 1 67 ? 15.004 -23.903 81.604 1.00 21.64 67 ARG B CA 1
ATOM 2894 C C . ARG B 1 67 ? 14.249 -22.923 82.526 1.00 23.91 67 ARG B C 1
ATOM 2895 O O . ARG B 1 67 ? 14.832 -22.160 83.270 1.00 24.58 67 ARG B O 1
ATOM 2903 N N . PRO B 1 68 ? 12.933 -22.846 82.384 1.00 23.92 68 PRO B N 1
ATOM 2904 C CA . PRO B 1 68 ? 12.211 -21.905 83.220 1.00 26.53 68 PRO B CA 1
ATOM 2905 C C . PRO B 1 68 ? 12.349 -22.173 84.666 1.00 26.13 68 PRO B C 1
ATOM 2906 O O . PRO B 1 68 ? 12.600 -23.346 85.156 1.00 23.89 68 PRO B O 1
ATOM 2910 N N . ALA B 1 69 ? 12.137 -21.065 85.385 1.00 28.17 69 ALA B N 1
ATOM 2911 C CA . ALA B 1 69 ? 12.292 -21.055 86.814 1.00 28.42 69 ALA B CA 1
ATOM 2912 C C . ALA B 1 69 ? 11.316 -22.075 87.431 1.00 27.02 69 ALA B C 1
ATOM 2913 O O . ALA B 1 69 ? 10.168 -22.117 87.009 1.00 29.54 69 ALA B O 1
ATOM 2915 N N . SER B 1 70 ? 11.807 -22.830 88.403 1.00 26.83 70 SER B N 1
ATOM 2916 C CA . SER B 1 70 ? 11.036 -23.770 89.218 1.00 27.67 70 SER B CA 1
ATOM 2917 C C . SER B 1 70 ? 9.962 -23.050 90.062 1.00 26.72 70 SER B C 1
ATOM 2918 O O . SER B 1 70 ? 10.104 -21.882 90.459 1.00 24.31 70 SER B O 1
ATOM 2921 N N . VAL B 1 71 ? 8.912 -23.821 90.320 1.00 24.52 71 VAL B N 1
ATOM 2922 C CA . VAL B 1 71 ? 7.621 -23.325 90.786 1.00 23.53 71 VAL B CA 1
ATOM 2923 C C . VAL B 1 71 ? 7.081 -24.338 91.800 1.00 23.10 71 VAL B C 1
ATOM 2924 O O . VAL B 1 71 ? 7.514 -25.521 91.801 1.00 20.50 71 VAL B O 1
ATOM 2928 N N . PRO B 1 72 ? 6.119 -23.920 92.652 1.00 21.79 72 PRO B N 1
ATOM 2929 C CA . PRO B 1 72 ? 5.490 -24.830 93.560 1.00 22.62 72 PRO B CA 1
ATOM 2930 C C . PRO B 1 72 ? 4.895 -26.033 92.857 1.00 21.04 72 PRO B C 1
ATOM 2931 O O . PRO B 1 72 ? 4.306 -25.896 91.823 1.00 22.48 72 PRO B O 1
ATOM 2935 N N . HIS B 1 73 ? 5.084 -27.217 93.427 1.00 21.84 73 HIS B N 1
ATOM 2936 C CA . HIS B 1 73 ? 4.555 -28.457 92.897 1.00 20.72 73 HIS B CA 1
ATOM 2937 C C . HIS B 1 73 ? 5.149 -28.942 91.570 1.00 17.18 73 HIS B C 1
ATOM 2938 O O . HIS B 1 73 ? 4.657 -29.909 90.995 1.00 17.35 73 HIS B O 1
ATOM 2945 N N . HIS B 1 74 ? 6.211 -28.304 91.110 1.00 18.51 74 HIS B N 1
ATOM 2946 C CA . HIS B 1 74 ? 6.951 -28.733 89.901 1.00 17.62 74 HIS B CA 1
ATOM 2947 C C . HIS B 1 74 ? 6.144 -28.774 88.640 1.00 17.87 74 HIS B C 1
ATOM 2948 O O . HIS B 1 74 ? 6.474 -29.576 87.695 1.00 17.66 74 HIS B O 1
ATOM 2955 N N . ILE B 1 75 ? 5.086 -27.933 88.586 1.00 18.40 75 ILE B N 1
ATOM 2956 C CA . ILE B 1 75 ? 4.073 -28.008 87.548 1.00 20.18 75 ILE B CA 1
ATOM 2957 C C . ILE B 1 75 ? 4.650 -27.745 86.165 1.00 18.83 75 ILE B C 1
ATOM 2958 O O . ILE B 1 75 ? 4.156 -28.330 85.160 1.00 19.97 75 ILE B O 1
ATOM 2963 N N . ASN B 1 76 ? 5.666 -26.897 86.079 1.00 17.59 76 ASN B N 1
ATOM 2964 C CA . ASN B 1 76 ? 6.278 -26.527 84.758 1.00 18.09 76 ASN B CA 1
ATOM 2965 C C . ASN B 1 76 ? 7.317 -27.545 84.189 1.00 16.93 76 ASN B C 1
ATOM 2966 O O . ASN B 1 76 ? 7.876 -27.332 83.132 1.00 16.65 76 ASN B O 1
ATOM 2971 N N . TYR B 1 77 ? 7.528 -28.663 84.903 1.00 14.29 77 TYR B N 1
ATOM 2972 C CA . TYR B 1 77 ? 8.253 -29.786 84.363 1.00 14.64 77 TYR B CA 1
ATOM 2973 C C . TYR B 1 77 ? 7.398 -31.037 84.343 1.00 14.46 77 TYR B C 1
ATOM 2974 O O . TYR B 1 77 ? 7.871 -32.142 84.205 1.00 13.59 77 TYR B O 1
ATOM 2983 N N . SER B 1 78 ? 6.081 -30.865 84.450 1.00 14.06 78 SER B N 1
ATOM 2984 C CA . SER B 1 78 ? 5.230 -31.988 84.170 1.00 14.63 78 SER B CA 1
ATOM 2985 C C . SER B 1 78 ? 5.403 -32.429 82.742 1.00 13.54 78 SER B C 1
ATOM 2986 O O . SER B 1 78 ? 5.693 -31.610 81.830 1.00 13.48 78 SER B O 1
ATOM 2989 N N . LYS B 1 79 ? 5.147 -33.718 82.508 1.00 13.48 79 LYS B N 1
ATOM 2990 C CA . LYS B 1 79 ? 5.180 -34.233 81.113 1.00 13.37 79 LYS B CA 1
ATOM 2991 C C . LYS B 1 79 ? 4.165 -33.536 80.227 1.00 14.91 79 LYS B C 1
ATOM 2992 O O . LYS B 1 79 ? 4.421 -33.347 79.024 1.00 13.71 79 LYS B O 1
ATOM 2998 N N . ARG B 1 80 ? 3.038 -33.125 80.810 1.00 14.70 80 ARG B N 1
ATOM 2999 C CA . ARG B 1 80 ? 2.032 -32.377 80.037 1.00 15.14 80 ARG B CA 1
ATOM 3000 C C . ARG B 1 80 ? 2.630 -31.077 79.446 1.00 14.86 80 ARG B C 1
ATOM 3001 O O . ARG B 1 80 ? 2.525 -30.837 78.226 1.00 14.06 80 ARG B O 1
ATOM 3009 N N . VAL B 1 81 ? 3.294 -30.313 80.294 1.00 15.00 81 VAL B N 1
ATOM 3010 C CA . VAL B 1 81 ? 3.876 -29.015 79.901 1.00 15.25 81 VAL B CA 1
ATOM 3011 C C . VAL B 1 81 ? 5.047 -29.246 78.929 1.00 14.94 81 VAL B C 1
ATOM 3012 O O . VAL B 1 81 ? 5.199 -28.531 77.905 1.00 16.25 81 VAL B O 1
ATOM 3016 N N . MET B 1 82 ? 5.875 -30.239 79.246 1.00 14.21 82 MET B N 1
ATOM 3017 C CA . MET B 1 82 ? 7.070 -30.516 78.437 1.00 14.14 82 MET B CA 1
ATOM 3018 C C . MET B 1 82 ? 6.680 -31.037 77.082 1.00 13.87 82 MET B C 1
ATOM 3019 O O . MET B 1 82 ? 7.317 -30.685 76.096 1.00 15.79 82 MET B O 1
ATOM 3024 N N . ALA B 1 83 ? 5.585 -31.812 76.993 1.00 13.48 83 ALA B N 1
ATOM 3025 C CA . ALA B 1 83 ? 5.008 -32.247 75.727 1.00 13.39 83 ALA B CA 1
ATOM 3026 C C . ALA B 1 83 ? 4.384 -31.095 74.935 1.00 14.14 83 ALA B C 1
ATOM 3027 O O . ALA B 1 83 ? 4.527 -31.054 73.716 1.00 14.03 83 ALA B O 1
ATOM 3029 N N . GLN B 1 84 ? 3.737 -30.189 75.629 1.00 13.52 84 GLN B N 1
ATOM 3030 C CA . GLN B 1 84 ? 3.066 -29.048 74.969 1.00 14.83 84 GLN B CA 1
ATOM 3031 C C . GLN B 1 84 ? 4.097 -28.225 74.206 1.00 14.11 84 GLN B C 1
ATOM 3032 O O . GLN B 1 84 ? 3.832 -27.806 73.079 1.00 16.42 84 GLN B O 1
ATOM 3038 N N . ASP B 1 85 ? 5.286 -28.020 74.761 1.00 14.48 85 ASP B N 1
ATOM 3039 C CA . ASP B 1 85 ? 6.340 -27.288 74.049 1.00 13.75 85 ASP B CA 1
ATOM 3040 C C . ASP B 1 85 ? 6.604 -27.952 72.719 1.00 13.41 85 ASP B C 1
ATOM 3041 O O . ASP B 1 85 ? 6.791 -27.272 71.681 1.00 15.00 85 ASP B O 1
ATOM 3046 N N . GLN B 1 86 ? 6.707 -29.277 72.754 1.00 13.57 86 GLN B N 1
ATOM 3047 C CA . GLN B 1 86 ? 7.101 -30.025 71.589 1.00 14.64 86 GLN B CA 1
ATOM 3048 C C . GLN B 1 86 ? 6.044 -30.027 70.484 1.00 15.21 86 GLN B C 1
ATOM 3049 O O . GLN B 1 86 ? 6.348 -29.921 69.283 1.00 13.16 86 GLN B O 1
ATOM 3055 N N . VAL B 1 87 ? 4.774 -30.104 70.863 1.00 14.53 87 VAL B N 1
ATOM 3056 C CA . VAL B 1 87 ? 3.694 -29.929 69.937 1.00 15.32 87 VAL B CA 1
ATOM 3057 C C . VAL B 1 87 ? 3.747 -28.559 69.217 1.00 14.64 87 VAL B C 1
ATOM 3058 O O . VAL B 1 87 ? 3.606 -28.489 67.985 1.00 16.39 87 VAL B O 1
ATOM 3062 N N . GLU B 1 88 ? 4.004 -27.523 69.980 1.00 15.27 88 GLU B N 1
ATOM 3063 C CA . GLU B 1 88 ? 4.179 -26.166 69.448 1.00 15.44 88 GLU B CA 1
ATOM 3064 C C . GLU B 1 88 ? 5.366 -26.013 68.480 1.00 15.27 88 GLU B C 1
ATOM 3065 O O . GLU B 1 88 ? 5.239 -25.314 67.473 1.00 16.00 88 GLU B O 1
ATOM 3071 N N . VAL B 1 89 ? 6.495 -26.648 68.763 1.00 15.23 89 VAL B N 1
ATOM 3072 C CA . VAL B 1 89 ? 7.585 -26.741 67.820 1.00 14.26 89 VAL B CA 1
ATOM 3073 C C . VAL B 1 89 ? 7.135 -27.365 66.496 1.00 15.19 89 VAL B C 1
ATOM 3074 O O . VAL B 1 89 ? 7.362 -26.801 65.422 1.00 15.33 89 VAL B O 1
ATOM 3078 N N . MET B 1 90 ? 6.509 -28.535 66.547 1.00 14.58 90 MET B N 1
ATOM 3079 C CA . MET B 1 90 ? 6.096 -29.184 65.345 1.00 14.57 90 MET B CA 1
ATOM 3080 C C . MET B 1 90 ? 5.086 -28.312 64.578 1.00 17.47 90 MET B C 1
ATOM 3081 O O . MET B 1 90 ? 5.184 -28.202 63.365 1.00 16.73 90 MET B O 1
ATOM 3086 N N . SER B 1 91 ? 4.148 -27.695 65.286 1.00 17.02 91 SER B N 1
ATOM 3087 C CA . SER B 1 91 ? 3.194 -26.790 64.598 1.00 19.20 91 SER B CA 1
ATOM 3088 C C . SER B 1 91 ? 3.942 -25.635 63.914 1.00 20.53 91 SER B C 1
ATOM 3089 O O . SER B 1 91 ? 3.609 -25.284 62.771 1.00 20.94 91 SER B O 1
ATOM 3092 N N . LYS B 1 92 ? 4.929 -25.059 64.611 1.00 19.73 92 LYS B N 1
ATOM 3093 C CA . LYS B 1 92 ? 5.748 -23.957 64.083 1.00 21.52 92 LYS B CA 1
ATOM 3094 C C . LYS B 1 92 ? 6.424 -24.352 62.752 1.00 20.19 92 LYS B C 1
ATOM 3095 O O . LYS B 1 92 ? 6.478 -23.611 61.787 1.00 19.86 92 LYS B O 1
ATOM 3101 N N . LEU B 1 93 ? 6.856 -25.566 62.700 1.00 17.94 93 LEU B N 1
ATOM 3102 C CA . LEU B 1 93 ? 7.477 -26.155 61.493 1.00 18.11 93 LEU B CA 1
ATOM 3103 C C . LEU B 1 93 ? 6.557 -26.692 60.422 1.00 18.98 93 LEU B C 1
ATOM 3104 O O . LEU B 1 93 ? 7.057 -27.230 59.417 1.00 20.66 93 LEU B O 1
ATOM 3109 N N . GLY B 1 94 ? 5.251 -26.587 60.614 1.00 18.92 94 GLY B N 1
ATOM 3110 C CA . GLY B 1 94 ? 4.284 -26.928 59.618 1.00 20.19 94 GLY B CA 1
ATOM 3111 C C . GLY B 1 94 ? 3.656 -28.313 59.799 1.00 19.63 94 GLY B C 1
ATOM 3112 O O . GLY B 1 94 ? 2.983 -28.806 58.876 1.00 19.42 94 GLY B O 1
ATOM 3113 N N . TYR B 1 95 ? 3.892 -28.951 60.940 1.00 18.41 95 TYR B N 1
ATOM 3114 C CA . TYR B 1 95 ? 3.479 -30.356 61.132 1.00 17.47 95 TYR B CA 1
ATOM 3115 C C . TYR B 1 95 ? 2.439 -30.490 62.230 1.00 18.64 95 TYR B C 1
ATOM 3116 O O . TYR B 1 95 ? 2.751 -30.360 63.429 1.00 19.19 95 TYR B O 1
ATOM 3125 N N . GLU B 1 96 ? 1.182 -30.731 61.833 1.00 19.22 96 GLU B N 1
ATOM 3126 C CA . GLU B 1 96 ? 0.112 -30.874 62.811 1.00 19.43 96 GLU B CA 1
ATOM 3127 C C . GLU B 1 96 ? -0.078 -32.330 63.255 1.00 20.10 96 GLU B C 1
ATOM 3128 O O . GLU B 1 96 ? -0.808 -32.583 64.236 1.00 21.49 96 GLU B O 1
ATOM 3134 N N . GLN B 1 97 ? 0.487 -33.264 62.484 1.00 19.69 97 GLN B N 1
ATOM 3135 C CA . GLN B 1 97 ? 0.564 -34.695 62.833 1.00 19.45 97 GLN B CA 1
ATOM 3136 C C . GLN B 1 97 ? 1.944 -35.165 62.493 1.00 19.93 97 GLN B C 1
ATOM 3137 O O . GLN B 1 97 ? 2.564 -34.653 61.535 1.00 20.40 97 GLN B O 1
ATOM 3143 N N . PHE B 1 98 ? 2.422 -36.125 63.273 1.00 17.23 98 PHE B N 1
ATOM 3144 C CA . PHE B 1 98 ? 3.795 -36.612 63.105 1.00 16.72 98 PHE B CA 1
ATOM 3145 C C . PHE B 1 98 ? 3.993 -37.929 63.834 1.00 16.00 98 PHE B C 1
ATOM 3146 O O . PHE B 1 98 ? 3.153 -38.322 64.685 1.00 17.31 98 PHE B O 1
ATOM 3154 N N . TYR B 1 99 ? 5.132 -38.573 63.576 1.00 15.81 99 TYR B N 1
ATOM 3155 C CA . TYR B 1 99 ? 5.586 -39.703 64.345 1.00 16.49 99 TYR B CA 1
ATOM 3156 C C . TYR B 1 99 ? 6.486 -39.214 65.512 1.00 16.46 99 TYR B C 1
ATOM 3157 O O . TYR B 1 99 ? 7.125 -38.142 65.405 1.00 17.21 99 TYR B O 1
ATOM 3166 N N . VAL B 1 100 ? 6.477 -39.960 66.623 1.00 15.83 100 VAL B N 1
ATOM 3167 C CA . VAL B 1 100 ? 7.304 -39.608 67.794 1.00 16.02 100 VAL B CA 1
ATOM 3168 C C . VAL B 1 100 ? 8.060 -40.845 68.258 1.00 15.97 100 VAL B C 1
ATOM 3169 O O . VAL B 1 100 ? 7.494 -41.934 68.484 1.00 18.34 100 VAL B O 1
ATOM 3173 N N . VAL B 1 101 ? 9.362 -40.664 68.458 1.00 13.89 101 VAL B N 1
ATOM 3174 C CA . VAL B 1 101 ? 10.229 -41.652 69.098 1.00 14.81 101 VAL B CA 1
ATOM 3175 C C . VAL B 1 101 ? 10.882 -40.951 70.320 1.00 15.14 101 VAL B C 1
ATOM 3176 O O . VAL B 1 101 ? 11.537 -39.924 70.174 1.00 17.31 101 VAL B O 1
ATOM 3180 N N . GLY B 1 102 ? 10.685 -41.533 71.496 1.00 15.36 102 GLY B N 1
ATOM 3181 C CA . GLY B 1 102 ? 11.287 -41.057 72.752 1.00 14.12 102 GLY B CA 1
ATOM 3182 C C . GLY B 1 102 ? 1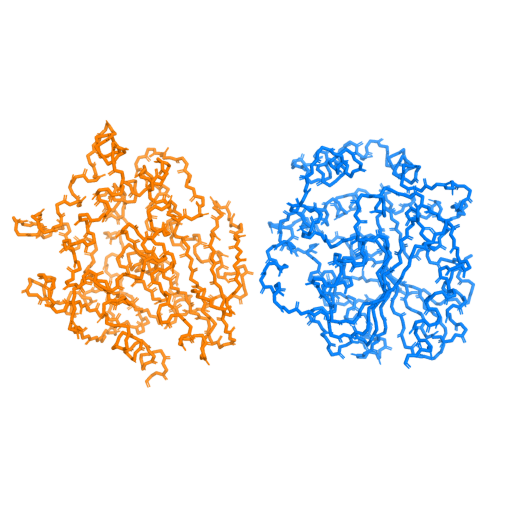2.134 -42.092 73.423 1.00 15.58 102 GLY B C 1
ATOM 3183 O O . GLY B 1 102 ? 11.878 -43.317 73.300 1.00 14.82 102 GLY B O 1
ATOM 3184 N N . HIS B 1 103 ? 13.182 -41.614 74.089 1.00 14.25 103 HIS B N 1
ATOM 3185 C CA . HIS B 1 103 ? 14.079 -42.440 74.906 1.00 14.24 103 HIS B CA 1
ATOM 3186 C C . HIS B 1 103 ? 14.087 -41.876 76.320 1.00 13.23 103 HIS B C 1
ATOM 3187 O O . HIS B 1 103 ? 14.243 -40.667 76.519 1.00 12.47 103 HIS B O 1
ATOM 3194 N N . ASP B 1 104 ? 13.932 -42.726 77.313 1.00 13.55 104 ASP B N 1
ATOM 3195 C CA . ASP B 1 104 ? 14.108 -42.311 78.732 1.00 13.25 104 ASP B CA 1
ATOM 3196 C C . ASP B 1 104 ? 13.145 -41.200 79.036 1.00 12.98 104 ASP B C 1
ATOM 3197 O O . ASP B 1 104 ? 11.911 -41.332 78.712 1.00 14.03 104 ASP B O 1
ATOM 3202 N N . ARG B 1 105 ? 13.584 -40.036 79.529 1.00 12.68 105 ARG B N 1
ATOM 3203 C CA . ARG B 1 105 ? 12.642 -38.964 79.773 1.00 13.10 105 ARG B CA 1
ATOM 3204 C C . ARG B 1 105 ? 11.752 -38.606 78.573 1.00 12.52 105 ARG B C 1
ATOM 3205 O O . ARG B 1 105 ? 10.535 -38.269 78.750 1.00 14.20 105 ARG B O 1
ATOM 3213 N N . GLY B 1 106 ? 12.362 -38.610 77.370 1.00 13.16 106 GLY B N 1
ATOM 3214 C CA . GLY B 1 106 ? 11.688 -38.331 76.126 1.00 13.98 106 GLY B CA 1
ATOM 3215 C C . GLY B 1 106 ? 10.524 -39.237 75.851 1.00 12.56 106 GLY B C 1
ATOM 3216 O O . GLY B 1 106 ? 9.513 -38.823 75.242 1.00 13.91 106 GLY B O 1
ATOM 3217 N N . ALA B 1 107 ? 10.679 -40.486 76.226 1.00 12.78 107 ALA B N 1
ATOM 3218 C CA . ALA B 1 107 ? 9.589 -41.485 76.115 1.00 13.09 107 ALA B CA 1
ATOM 3219 C C . ALA B 1 107 ? 8.444 -41.187 77.070 1.00 10.99 107 ALA B C 1
ATOM 3220 O O . ALA B 1 107 ? 7.260 -41.404 76.743 1.00 12.87 107 ALA B O 1
ATOM 3222 N N . ARG B 1 108 ? 8.761 -40.654 78.264 1.00 12.67 108 ARG B N 1
ATOM 3223 C CA . ARG B 1 108 ? 7.737 -40.266 79.210 1.00 13.40 108 ARG B CA 1
ATOM 3224 C C . ARG B 1 108 ? 6.984 -39.035 78.724 1.00 14.08 108 ARG B C 1
ATOM 3225 O O . ARG B 1 108 ? 5.776 -38.966 78.807 1.00 13.72 108 ARG B O 1
ATOM 3233 N N . VAL B 1 109 ? 7.719 -38.094 78.164 1.00 14.42 109 VAL B N 1
ATOM 3234 C CA . VAL B 1 109 ? 7.112 -36.957 77.453 1.00 15.29 109 VAL B CA 1
ATOM 3235 C C . VAL B 1 109 ? 6.215 -37.394 76.308 1.00 14.13 109 VAL B C 1
ATOM 3236 O O . VAL B 1 109 ? 5.039 -37.005 76.231 1.00 13.60 109 VAL B O 1
ATOM 3240 N N . ALA B 1 110 ? 6.721 -38.330 75.505 1.00 14.14 110 ALA B N 1
ATOM 3241 C CA . ALA B 1 110 ? 6.027 -38.818 74.317 1.00 14.08 110 ALA B CA 1
ATOM 3242 C C . ALA B 1 110 ? 4.731 -39.554 74.691 1.00 14.34 110 ALA B C 1
ATOM 3243 O O . ALA B 1 110 ? 3.719 -39.411 74.013 1.00 14.37 110 ALA B O 1
ATOM 3245 N N . HIS B 1 111 ? 4.777 -40.331 75.781 1.00 12.73 111 HIS B N 1
ATOM 3246 C CA . HIS B 1 111 ? 3.593 -41.064 76.293 1.00 13.78 111 HIS B CA 1
ATOM 3247 C C . HIS B 1 111 ? 2.492 -40.088 76.595 1.00 14.98 111 HIS B C 1
ATOM 3248 O O . HIS B 1 111 ? 1.334 -40.180 76.086 1.00 14.98 111 HIS B O 1
ATOM 3255 N N . ARG B 1 112 ? 2.801 -39.093 77.432 1.00 14.11 112 ARG B N 1
ATOM 3256 C CA . ARG B 1 112 ? 1.829 -38.055 77.745 1.00 14.81 112 ARG B CA 1
ATOM 3257 C C . ARG B 1 112 ? 1.421 -37.195 76.501 1.00 14.37 112 ARG B C 1
ATOM 3258 O O . ARG B 1 112 ? 0.250 -36.779 76.357 1.00 13.13 112 ARG B O 1
ATOM 3266 N N . LEU B 1 113 ? 2.375 -36.926 75.600 1.00 13.26 113 LEU B N 1
ATOM 3267 C CA . LEU B 1 113 ? 2.056 -36.235 74.374 1.00 14.84 113 LEU B CA 1
ATOM 3268 C C . LEU B 1 113 ? 0.970 -36.954 73.567 1.00 14.41 113 LEU B C 1
ATOM 3269 O O . LEU B 1 113 ? -0.018 -36.354 73.114 1.00 15.01 113 LEU B O 1
ATOM 3274 N N . ALA B 1 114 ? 1.124 -38.272 73.407 1.00 15.41 114 ALA B N 1
ATOM 3275 C CA . ALA B 1 114 ? 0.114 -39.052 72.693 1.00 14.82 114 ALA B CA 1
ATOM 3276 C C . ALA B 1 114 ? -1.223 -39.093 73.430 1.00 15.89 114 ALA B C 1
ATOM 3277 O O . ALA B 1 114 ? -2.243 -39.050 72.772 1.00 16.36 114 ALA B O 1
ATOM 3279 N N . LEU B 1 115 ? -1.237 -39.121 74.761 1.00 14.97 115 LEU B N 1
ATOM 3280 C CA . LEU B 1 115 ? -2.499 -39.078 75.530 1.00 15.88 115 LEU B CA 1
ATOM 3281 C C . LEU B 1 115 ? -3.186 -37.736 75.437 1.00 16.73 115 LEU B C 1
ATOM 3282 O O . LEU B 1 115 ? -4.423 -37.669 75.280 1.00 16.82 115 LEU B O 1
ATOM 3287 N N . ASP B 1 116 ? -2.422 -36.658 75.465 1.00 16.00 116 ASP B N 1
ATOM 3288 C CA . ASP B 1 116 ? -3.001 -35.304 75.466 1.00 17.69 116 ASP B CA 1
ATOM 3289 C C . ASP B 1 116 ? -3.363 -34.816 74.059 1.00 18.26 116 ASP B C 1
ATOM 3290 O O . ASP B 1 116 ? -4.195 -33.879 73.927 1.00 16.86 116 ASP B O 1
ATOM 3295 N N . HIS B 1 117 ? -2.666 -35.350 73.058 1.00 15.54 117 HIS B N 1
ATOM 3296 C CA . HIS B 1 117 ? -2.773 -34.887 71.652 1.00 16.78 117 HIS B CA 1
ATOM 3297 C C . HIS B 1 117 ? -2.926 -36.096 70.737 1.00 16.63 117 HIS B C 1
ATOM 3298 O O . HIS B 1 117 ? -2.128 -36.332 69.845 1.00 17.37 117 HIS B O 1
ATOM 3305 N N . PRO B 1 118 ? -3.977 -36.916 70.941 1.00 17.77 118 PRO B N 1
ATOM 3306 C CA . PRO B 1 118 ? -3.994 -38.184 70.219 1.00 17.68 118 PRO B CA 1
ATOM 3307 C C . PRO B 1 118 ? -4.114 -38.024 68.701 1.00 19.13 118 PRO B C 1
ATOM 3308 O O . PRO B 1 118 ? -3.612 -38.915 67.967 1.00 20.61 118 PRO B O 1
ATOM 3312 N N . HIS B 1 119 ? -4.713 -36.920 68.253 1.00 18.07 119 HIS B N 1
ATOM 3313 C CA . HIS B 1 119 ? -4.879 -36.646 66.808 1.00 20.13 119 HIS B CA 1
ATOM 3314 C C . HIS B 1 119 ? -3.548 -36.309 66.103 1.00 20.27 119 HIS B C 1
ATOM 3315 O O . HIS B 1 119 ? -3.413 -36.425 64.856 1.00 21.37 119 HIS B O 1
ATOM 3322 N N . ARG B 1 120 ? -2.569 -35.940 66.907 1.00 18.39 120 ARG B N 1
ATOM 3323 C CA . ARG B 1 120 ? -1.273 -35.479 66.416 1.00 17.89 120 ARG B CA 1
ATOM 3324 C C . ARG B 1 120 ? -0.274 -36.582 66.317 1.00 18.32 120 ARG B C 1
ATOM 3325 O O . ARG B 1 120 ? 0.625 -36.502 65.459 1.00 19.86 120 ARG B O 1
ATOM 3333 N N . VAL B 1 121 ? -0.446 -37.670 67.081 1.00 18.31 121 VAL B N 1
ATOM 3334 C CA . VAL B 1 121 ? 0.538 -38.686 67.121 1.00 18.37 121 VAL B CA 1
ATOM 3335 C C . VAL B 1 121 ? 0.140 -39.851 66.257 1.00 18.54 121 VAL B C 1
ATOM 3336 O O . VAL B 1 121 ? -0.731 -40.648 66.615 1.00 19.44 121 VAL B O 1
ATOM 3340 N N . LYS B 1 122 ? 0.773 -39.937 65.101 1.00 18.87 122 LYS B N 1
ATOM 3341 C CA . LYS B 1 122 ? 0.420 -41.012 64.166 1.00 19.77 122 LYS B CA 1
ATOM 3342 C C . LYS B 1 122 ? 0.948 -42.373 64.516 1.00 18.39 122 LYS B C 1
ATOM 3343 O O . LYS B 1 122 ? 0.273 -43.401 64.288 1.00 17.46 122 LYS B O 1
ATOM 3349 N N . LYS B 1 123 ? 2.199 -42.434 64.963 1.00 17.33 123 LYS B N 1
ATOM 3350 C CA . LYS B 1 123 ? 2.788 -43.638 65.528 1.00 18.25 123 LYS B CA 1
ATOM 3351 C C . LYS B 1 123 ? 3.730 -43.220 66.670 1.00 17.84 123 LYS B C 1
ATOM 3352 O O . LYS B 1 123 ? 4.278 -42.136 66.642 1.00 15.93 123 LYS B O 1
ATOM 3358 N N . LEU B 1 124 ? 3.918 -44.119 67.625 1.00 17.17 124 LEU B N 1
ATOM 3359 C CA . LEU B 1 124 ? 4.692 -43.811 68.829 1.00 17.12 124 LEU B CA 1
ATOM 3360 C C . LEU B 1 124 ? 5.665 -44.908 69.090 1.00 16.19 124 LEU B C 1
ATOM 3361 O O . LEU B 1 124 ? 5.280 -46.097 69.153 1.00 16.92 124 LEU B O 1
ATOM 3366 N N . ALA B 1 125 ? 6.934 -44.553 69.302 1.00 15.24 125 ALA B N 1
ATOM 3367 C CA . ALA B 1 125 ? 7.945 -45.519 69.753 1.00 14.86 125 ALA B CA 1
ATOM 3368 C C . ALA B 1 125 ? 8.588 -45.053 71.047 1.00 15.61 125 ALA B C 1
ATOM 3369 O O . ALA B 1 125 ? 8.939 -43.873 71.181 1.00 16.44 125 ALA B O 1
ATOM 3371 N N . LEU B 1 126 ? 8.727 -46.009 71.959 1.00 15.34 126 LEU B N 1
ATOM 3372 C CA . LEU B 1 126 ? 9.180 -45.801 73.348 1.00 15.04 126 LEU B CA 1
ATOM 3373 C C . LEU B 1 126 ? 10.428 -46.690 73.566 1.00 14.82 126 LEU B C 1
ATOM 3374 O O . LEU B 1 126 ? 10.332 -47.926 73.483 1.00 15.53 126 LEU B O 1
ATOM 3379 N N . LEU B 1 127 ? 11.581 -46.059 73.855 1.00 13.62 127 LEU B N 1
ATOM 3380 C CA . LEU B 1 127 ? 12.812 -46.787 74.050 1.00 15.14 127 LEU B CA 1
ATOM 3381 C C . LEU B 1 127 ? 13.254 -46.867 75.538 1.00 15.32 127 LEU B C 1
ATOM 3382 O O . LEU B 1 127 ? 13.530 -45.842 76.180 1.00 16.14 127 LEU B O 1
ATOM 3387 N N . ASP B 1 128 ? 13.365 -48.109 75.979 1.00 15.48 128 ASP B N 1
ATOM 3388 C CA . ASP B 1 128 ? 13.865 -48.523 77.298 1.00 16.92 128 ASP B CA 1
ATOM 3389 C C . ASP B 1 128 ? 13.158 -47.907 78.482 1.00 17.58 128 ASP B C 1
ATOM 3390 O O . ASP B 1 128 ? 13.809 -47.547 79.468 1.00 17.78 128 ASP B O 1
ATOM 3395 N N . ILE B 1 129 ? 11.820 -47.865 78.451 1.00 16.40 129 ILE B N 1
ATOM 3396 C CA . ILE B 1 129 ? 11.063 -47.481 79.607 1.00 16.29 129 ILE B CA 1
ATOM 3397 C C . ILE B 1 129 ? 9.833 -48.390 79.823 1.00 18.01 129 ILE B C 1
ATOM 3398 O O . ILE B 1 129 ? 9.295 -48.959 78.870 1.00 16.78 129 ILE B O 1
ATOM 3403 N N . ALA B 1 130 ? 9.415 -48.438 81.089 1.00 16.44 130 ALA B N 1
ATOM 3404 C CA . ALA B 1 130 ? 8.058 -48.855 81.428 1.00 15.81 130 ALA B CA 1
ATOM 3405 C C . ALA B 1 130 ? 7.383 -47.566 81.942 1.00 15.37 130 ALA B C 1
ATOM 3406 O O . ALA B 1 130 ? 8.083 -46.545 82.248 1.00 17.35 130 ALA B O 1
ATOM 3408 N N . PRO B 1 131 ? 6.058 -47.549 82.017 1.00 16.46 131 PRO B N 1
ATOM 3409 C CA . PRO B 1 131 ? 5.339 -46.357 82.403 1.00 16.95 131 PRO B CA 1
ATOM 3410 C C . PRO B 1 131 ? 5.713 -45.869 83.786 1.00 16.41 131 PRO B C 1
ATOM 3411 O O . PRO B 1 131 ? 5.904 -46.674 84.723 1.00 15.81 131 PRO B O 1
ATOM 3415 N N . THR B 1 132 ? 5.811 -44.540 83.948 1.00 16.23 132 THR B N 1
ATOM 3416 C CA . THR B 1 132 ? 6.169 -43.962 85.223 1.00 15.85 132 THR B CA 1
ATOM 3417 C C . THR B 1 132 ? 5.341 -44.445 86.393 1.00 16.22 132 THR B C 1
ATOM 3418 O O . THR B 1 132 ? 5.879 -44.759 87.460 1.00 16.46 132 THR B O 1
ATOM 3422 N N . HIS B 1 133 ? 4.024 -44.434 86.183 1.00 17.16 133 HIS B N 1
ATOM 3423 C CA . HIS B 1 133 ? 3.095 -44.792 87.243 1.00 17.34 133 HIS B CA 1
ATOM 3424 C C . HIS B 1 133 ? 3.340 -46.224 87.701 1.00 17.16 133 HIS B C 1
ATOM 3425 O O . HIS B 1 133 ? 3.471 -46.484 88.920 1.00 18.01 133 HIS B O 1
ATOM 3432 N N . LYS B 1 134 ? 3.463 -47.132 86.756 1.00 17.71 134 LYS B N 1
ATOM 3433 C CA . LYS B 1 134 ? 3.814 -48.538 87.085 1.00 18.62 134 LYS B CA 1
ATOM 3434 C C . LYS B 1 134 ? 5.141 -48.601 87.856 1.00 17.84 134 LYS B C 1
ATOM 3435 O O . LYS B 1 134 ? 5.249 -49.276 88.875 1.00 17.13 134 LYS B O 1
ATOM 3441 N N . MET B 1 135 ? 6.167 -47.916 87.379 1.00 17.82 135 MET B N 1
ATOM 3442 C CA A MET B 1 135 ? 7.477 -48.041 88.029 0.50 17.20 135 MET B CA 1
ATOM 3443 C CA B MET B 1 135 ? 7.500 -48.012 88.008 0.50 18.02 135 MET B CA 1
ATOM 3444 C C . MET B 1 135 ? 7.415 -47.571 89.497 1.00 17.46 135 MET B C 1
ATOM 3445 O O . MET B 1 135 ? 7.930 -48.265 90.402 1.00 17.75 135 MET B O 1
ATOM 3454 N N . TYR B 1 136 ? 6.780 -46.426 89.770 1.00 15.72 136 TYR B N 1
ATOM 3455 C CA . TYR B 1 136 ? 6.738 -45.971 91.141 1.00 16.05 136 TYR B CA 1
ATOM 3456 C C . TYR B 1 136 ? 5.819 -46.823 91.967 1.00 17.53 136 TYR B C 1
ATOM 3457 O O . TYR B 1 136 ? 6.104 -47.065 93.123 1.00 17.79 136 TYR B O 1
ATOM 3466 N N . ARG B 1 137 ? 4.693 -47.247 91.384 1.00 18.31 137 ARG B N 1
ATOM 3467 C CA . ARG B 1 137 ? 3.693 -47.982 92.167 1.00 20.73 137 ARG B CA 1
ATOM 3468 C C . ARG B 1 137 ? 4.140 -49.388 92.474 1.00 20.47 137 ARG B C 1
ATOM 3469 O O . ARG B 1 137 ? 3.656 -49.981 93.469 1.00 22.76 137 ARG B O 1
ATOM 3477 N N . THR B 1 138 ? 5.094 -49.915 91.742 1.00 20.55 138 THR B N 1
ATOM 3478 C CA . THR B 1 138 ? 5.620 -51.207 92.013 1.00 21.05 138 THR B CA 1
ATOM 3479 C C . THR B 1 138 ? 7.081 -51.200 92.552 1.00 20.58 138 THR B C 1
ATOM 3480 O O . THR B 1 138 ? 7.724 -52.247 92.532 1.00 20.95 138 THR B O 1
ATOM 3484 N N . THR B 1 139 ? 7.565 -50.042 93.000 1.00 22.00 139 THR B N 1
ATOM 3485 C CA . THR B 1 139 ? 8.924 -49.875 93.639 1.00 21.92 139 THR B CA 1
ATOM 3486 C C . THR B 1 139 ? 9.160 -51.008 94.653 1.00 21.58 139 THR B C 1
ATOM 3487 O O . THR B 1 139 ? 8.286 -51.278 95.500 1.00 21.05 139 THR B O 1
ATOM 3491 N N . ASP B 1 140 ? 10.311 -51.653 94.535 1.00 21.27 140 ASP B N 1
ATOM 3492 C CA . ASP B 1 140 ? 10.801 -52.611 95.479 1.00 21.02 140 ASP B CA 1
ATOM 3493 C C . ASP B 1 140 ? 12.326 -52.389 95.630 1.00 19.71 140 ASP B C 1
ATOM 3494 O O . ASP B 1 140 ? 12.875 -51.420 95.046 1.00 17.63 140 ASP B O 1
ATOM 3499 N N . GLN B 1 141 ? 12.963 -53.228 96.442 1.00 17.87 141 GLN B N 1
ATOM 3500 C CA . GLN B 1 141 ? 14.372 -53.051 96.729 1.00 17.12 141 GLN B CA 1
ATOM 3501 C C . GLN B 1 141 ? 15.206 -53.083 95.454 1.00 17.73 141 GLN B C 1
ATOM 3502 O O . GLN B 1 141 ? 16.086 -52.239 95.264 1.00 17.37 141 GLN B O 1
ATOM 3508 N N . GLU B 1 142 ? 14.927 -54.043 94.565 1.00 18.70 142 GLU B N 1
ATOM 3509 C CA . GLU B 1 142 ? 15.673 -54.142 93.337 1.00 19.90 142 GLU B CA 1
ATOM 3510 C C . GLU B 1 142 ? 15.485 -52.944 92.416 1.00 19.98 142 GLU B C 1
ATOM 3511 O O . GLU B 1 142 ? 16.500 -52.419 91.905 1.00 19.34 142 GLU B O 1
ATOM 3517 N N . PHE B 1 143 ? 14.246 -52.479 92.227 1.00 18.68 143 PHE B N 1
ATOM 3518 C CA . PHE B 1 143 ? 14.052 -51.281 91.420 1.00 19.70 143 PHE B CA 1
ATOM 3519 C C . PHE B 1 143 ? 14.688 -50.042 92.024 1.00 18.62 143 PHE B C 1
ATOM 3520 O O . PHE B 1 143 ? 15.298 -49.245 91.308 1.00 18.68 143 PHE B O 1
ATOM 3528 N N . ALA B 1 144 ? 14.527 -49.866 93.341 1.00 16.46 144 ALA B N 1
ATOM 3529 C CA . ALA B 1 144 ? 15.018 -48.655 93.984 1.00 15.58 144 ALA B CA 1
ATOM 3530 C C . ALA B 1 144 ? 16.553 -48.634 93.951 1.00 15.67 144 ALA B C 1
ATOM 3531 O O . ALA B 1 144 ? 17.134 -47.561 93.979 1.00 16.61 144 ALA B O 1
ATOM 3533 N N . THR B 1 145 ? 17.174 -49.806 93.923 1.00 15.19 145 THR B N 1
ATOM 3534 C CA . THR B 1 145 ? 18.671 -49.906 93.842 1.00 14.94 145 THR B CA 1
ATOM 3535 C C . THR B 1 145 ? 19.116 -49.586 92.438 1.00 15.43 145 THR B C 1
ATOM 3536 O O . THR B 1 145 ? 19.991 -48.732 92.210 1.00 16.01 145 THR B O 1
ATOM 3540 N N . ALA B 1 146 ? 18.451 -50.189 91.460 1.00 15.34 146 ALA B N 1
ATOM 3541 C CA . ALA B 1 146 ? 18.840 -49.988 90.036 1.00 15.92 146 ALA B CA 1
ATOM 3542 C C . ALA B 1 146 ? 18.542 -48.592 89.583 1.00 16.40 146 ALA B C 1
ATOM 3543 O O . ALA B 1 146 ? 19.279 -48.009 88.774 1.00 18.31 146 ALA B O 1
ATOM 3545 N N . TYR B 1 147 ? 17.412 -48.089 90.038 1.00 14.97 147 TYR B N 1
ATOM 3546 C CA . TYR B 1 147 ? 16.917 -46.732 89.678 1.00 14.79 147 TYR B CA 1
ATOM 3547 C C . TYR B 1 147 ? 16.923 -45.796 90.896 1.00 14.70 147 TYR B C 1
ATOM 3548 O O . TYR B 1 147 ? 15.972 -45.065 91.137 1.00 15.12 147 TYR B O 1
ATOM 3557 N N . TYR B 1 148 ? 18.026 -45.791 91.638 1.00 13.86 148 TYR B N 1
ATOM 3558 C CA . TYR B 1 148 ? 18.132 -45.055 92.921 1.00 14.04 148 TYR B CA 1
ATOM 3559 C C . TYR B 1 148 ? 17.928 -43.558 92.633 1.00 13.76 148 TYR B C 1
ATOM 3560 O O . TYR B 1 148 ? 17.484 -42.776 93.486 1.00 13.58 148 TYR B O 1
ATOM 3569 N N . HIS B 1 149 ? 18.280 -43.129 91.426 1.00 14.61 149 HIS B N 1
ATOM 3570 C CA . HIS B 1 149 ? 18.150 -41.708 91.063 1.00 13.80 149 HIS B CA 1
ATOM 3571 C C . HIS B 1 149 ? 16.702 -41.186 91.034 1.00 13.54 149 HIS B C 1
ATOM 3572 O O . HIS B 1 149 ? 16.467 -40.006 91.235 1.00 15.07 149 HIS B O 1
ATOM 3579 N N . TRP B 1 150 ? 15.749 -42.096 90.900 1.00 14.05 150 TRP B N 1
ATOM 3580 C CA . TRP B 1 150 ? 14.339 -41.762 91.017 1.00 14.87 150 TRP B CA 1
ATOM 3581 C C . TRP B 1 150 ? 13.957 -41.374 92.482 1.00 16.69 150 TRP B C 1
ATOM 3582 O O . TRP B 1 150 ? 12.843 -40.911 92.731 1.00 18.04 150 TRP B O 1
ATOM 3593 N N . PHE B 1 151 ? 14.877 -41.583 93.427 1.00 13.88 151 PHE B N 1
ATOM 3594 C CA . PHE B 1 151 ? 14.684 -41.270 94.852 1.00 13.28 151 PHE B CA 1
ATOM 3595 C C . PHE B 1 151 ? 15.679 -40.205 95.331 1.00 14.59 151 PHE B C 1
ATOM 3596 O O . PHE B 1 151 ? 15.368 -39.379 96.175 1.00 16.38 151 PHE B O 1
ATOM 3604 N N . PHE B 1 152 ? 16.882 -40.224 94.771 1.00 14.95 152 PHE B N 1
ATOM 3605 C CA . PHE B 1 152 ? 17.928 -39.232 95.031 1.00 13.72 152 PHE B CA 1
ATOM 3606 C C . PHE B 1 152 ? 17.649 -37.872 94.380 1.00 13.05 152 PHE B C 1
ATOM 3607 O O . PHE B 1 152 ? 17.736 -36.832 95.052 1.00 14.61 152 PHE B O 1
ATOM 3615 N N . LEU B 1 153 ? 17.299 -37.863 93.111 1.00 12.93 153 LEU B N 1
ATOM 3616 C CA . LEU B 1 153 ? 17.099 -36.600 92.393 1.00 12.50 153 LEU B CA 1
ATOM 3617 C C . LEU B 1 153 ? 15.848 -35.822 92.808 1.00 15.25 153 LEU B C 1
ATOM 3618 O O . LEU B 1 153 ? 15.746 -34.621 92.512 1.00 16.79 153 LEU B O 1
ATOM 3623 N N . ILE B 1 154 ? 14.948 -36.484 93.568 1.00 15.69 154 ILE B N 1
ATOM 3624 C CA . ILE B 1 154 ? 13.712 -35.880 94.044 1.00 16.32 154 ILE B CA 1
ATOM 362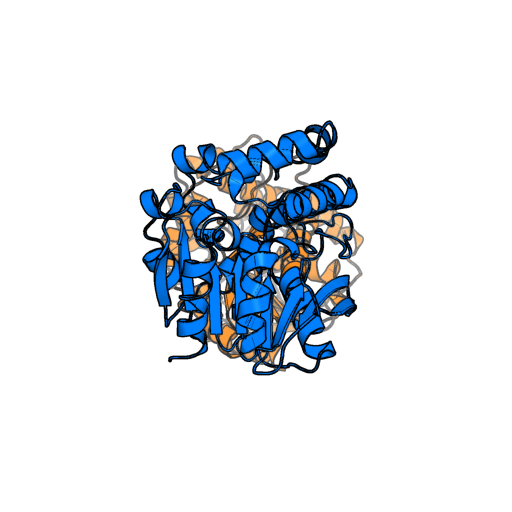5 C C . ILE B 1 154 ? 13.855 -35.356 95.483 1.00 17.40 154 ILE B C 1
ATOM 3626 O O . ILE B 1 154 ? 12.920 -34.734 96.010 1.00 17.98 154 ILE B O 1
ATOM 3631 N N . GLN B 1 155 ? 15.027 -35.528 96.107 1.00 15.49 155 GLN B N 1
ATOM 3632 C CA . GLN B 1 155 ? 15.199 -35.019 97.462 1.00 16.65 155 GLN B CA 1
ATOM 3633 C C . GLN B 1 155 ? 15.015 -33.499 97.486 1.00 18.22 155 GLN B C 1
ATOM 3634 O O . GLN B 1 155 ? 15.405 -32.800 96.519 1.00 18.36 155 GLN B O 1
ATOM 3640 N N . PRO B 1 156 ? 14.473 -32.975 98.579 1.00 20.19 156 PRO B N 1
ATOM 3641 C CA . PRO B 1 156 ? 14.292 -31.513 98.707 1.00 21.09 156 PRO B CA 1
ATOM 3642 C C . PRO B 1 156 ? 15.523 -30.708 99.155 1.00 22.45 156 PRO B C 1
ATOM 3643 O O . PRO B 1 156 ? 16.648 -31.231 99.281 1.00 22.38 156 PRO B O 1
ATOM 3647 N N . ASP B 1 157 ? 15.302 -29.399 99.371 1.00 22.65 157 ASP B N 1
ATOM 3648 C CA . ASP B 1 157 ? 16.303 -28.483 99.861 1.00 24.53 157 ASP B CA 1
ATOM 3649 C C . ASP B 1 157 ? 17.637 -28.488 99.077 1.00 23.06 157 ASP B C 1
ATOM 3650 O O . ASP B 1 157 ? 18.715 -28.374 99.674 1.00 22.84 157 ASP B O 1
ATOM 3655 N N . ASN B 1 158 ? 17.549 -28.607 97.751 1.00 22.77 158 ASN B N 1
ATOM 3656 C CA . ASN B 1 158 ? 18.734 -28.577 96.861 1.00 20.46 158 ASN B CA 1
ATOM 3657 C C . ASN B 1 158 ? 19.821 -29.623 97.141 1.00 19.17 158 ASN B C 1
ATOM 3658 O O . ASN B 1 158 ? 20.954 -29.437 96.748 1.00 18.04 158 ASN B O 1
ATOM 3663 N N . LEU B 1 159 ? 19.481 -30.753 97.768 1.00 17.26 159 LEU B N 1
ATOM 3664 C CA . LEU B 1 159 ? 20.472 -31.791 98.042 1.00 16.12 159 LEU B CA 1
ATOM 3665 C C . LEU B 1 159 ? 21.111 -32.345 96.749 1.00 16.12 159 LEU B C 1
ATOM 3666 O O . LEU B 1 159 ? 22.352 -32.336 96.623 1.00 15.40 159 LEU B O 1
ATOM 3671 N N . PRO B 1 160 ? 20.295 -32.891 95.784 1.00 15.42 160 PRO B N 1
ATOM 3672 C CA . PRO B 1 160 ? 21.005 -33.389 94.556 1.00 14.95 160 PRO B CA 1
ATOM 3673 C C . PRO B 1 160 ? 21.709 -32.317 93.748 1.00 15.09 160 PRO B C 1
ATOM 3674 O O . PRO B 1 160 ? 22.830 -32.562 93.273 1.00 15.63 160 PRO B O 1
ATOM 3678 N N . GLU B 1 161 ? 21.147 -31.097 93.663 1.00 15.03 161 GLU B N 1
ATOM 3679 C CA . GLU B 1 161 ? 21.795 -30.033 92.925 1.00 15.58 161 GLU B CA 1
ATOM 3680 C C . GLU B 1 161 ? 23.182 -29.775 93.513 1.00 17.34 161 GLU B C 1
ATOM 3681 O O . GLU B 1 161 ? 24.163 -29.577 92.772 1.00 16.94 161 GLU B O 1
ATOM 3687 N N . THR B 1 162 ? 23.259 -29.799 94.845 1.00 16.86 162 THR B N 1
ATOM 3688 C CA . THR B 1 162 ? 24.564 -29.527 95.515 1.00 17.40 162 THR B CA 1
ATOM 3689 C C . THR B 1 162 ? 25.531 -30.638 95.284 1.00 17.15 162 THR B C 1
ATOM 3690 O O . THR B 1 162 ? 26.698 -30.432 94.871 1.00 17.29 162 THR B O 1
ATOM 3694 N N . LEU B 1 163 ? 25.084 -31.861 95.523 1.00 17.84 163 LEU B N 1
ATOM 3695 C CA . LEU B 1 163 ? 25.972 -32.978 95.381 1.00 16.38 163 LEU B CA 1
ATOM 3696 C C . LEU B 1 163 ? 26.463 -33.190 93.937 1.00 16.77 163 LEU B C 1
ATOM 3697 O O . LEU B 1 163 ? 27.610 -33.600 93.694 1.00 15.92 163 LEU B O 1
ATOM 3702 N N . ILE B 1 164 ? 25.552 -33.030 92.971 1.00 15.41 164 ILE B N 1
ATOM 3703 C CA . ILE B 1 164 ? 25.901 -33.145 91.551 1.00 15.24 164 ILE B CA 1
ATOM 3704 C C . ILE B 1 164 ? 26.786 -31.989 91.125 1.00 15.95 164 ILE B C 1
ATOM 3705 O O . ILE B 1 164 ? 27.790 -32.183 90.439 1.00 16.64 164 ILE B O 1
ATOM 3710 N N . GLY B 1 165 ? 26.407 -30.803 91.564 1.00 16.32 165 GLY B N 1
ATOM 3711 C CA . GLY B 1 165 ? 27.055 -29.546 91.203 1.00 17.96 165 GLY B CA 1
ATOM 3712 C C . GLY B 1 165 ? 28.519 -29.525 91.557 1.00 18.44 165 GLY B C 1
ATOM 3713 O O . GLY B 1 165 ? 29.275 -28.866 90.869 1.00 18.30 165 GLY B O 1
ATOM 3714 N N . ALA B 1 166 ? 28.915 -30.234 92.624 1.00 17.80 166 ALA B N 1
ATOM 3715 C CA . ALA B 1 166 ? 30.344 -30.334 93.008 1.00 19.86 166 ALA B CA 1
ATOM 3716 C C . ALA B 1 166 ? 31.230 -30.933 91.923 1.00 19.63 166 ALA B C 1
ATOM 3717 O O . ALA B 1 166 ? 32.418 -30.534 91.791 1.00 18.84 166 ALA B O 1
ATOM 3719 N N . ASN B 1 167 ? 30.659 -31.813 91.102 1.00 18.74 167 ASN B N 1
ATOM 3720 C CA . ASN B 1 167 ? 31.346 -32.381 89.926 1.00 18.70 167 ASN B CA 1
ATOM 3721 C C . ASN B 1 167 ? 30.361 -32.989 88.931 1.00 17.67 167 ASN B C 1
ATOM 3722 O O . ASN B 1 167 ? 30.126 -34.211 89.036 1.00 15.14 167 ASN B O 1
ATOM 3727 N N . PRO B 1 168 ? 29.812 -32.169 88.013 1.00 16.76 168 PRO B N 1
ATOM 3728 C CA . PRO B 1 168 ? 28.678 -32.685 87.187 1.00 16.04 168 PRO B CA 1
ATOM 3729 C C . PRO B 1 168 ? 29.173 -33.754 86.252 1.00 15.25 168 PRO B C 1
ATOM 3730 O O . PRO B 1 168 ? 28.504 -34.800 86.057 1.00 15.16 168 PRO B O 1
ATOM 3734 N N . GLU B 1 169 ? 30.401 -33.574 85.736 1.00 14.92 169 GLU B N 1
ATOM 3735 C CA . GLU B 1 169 ? 30.944 -34.608 84.819 1.00 14.55 169 GLU B CA 1
ATOM 3736 C C . GLU B 1 169 ? 31.149 -35.957 85.505 1.00 14.77 169 GLU B C 1
ATOM 3737 O O . GLU B 1 169 ? 30.837 -36.993 84.906 1.00 14.32 169 GLU B O 1
ATOM 3743 N N . TYR B 1 170 ? 31.616 -35.993 86.762 1.00 13.10 170 TYR B N 1
ATOM 3744 C CA . TYR B 1 170 ? 31.750 -37.272 87.508 1.00 13.84 170 TYR B CA 1
ATOM 3745 C C . TYR B 1 170 ? 30.357 -38.002 87.533 1.00 14.36 170 TYR B C 1
ATOM 3746 O O . TYR B 1 170 ? 30.253 -39.208 87.268 1.00 14.85 170 TYR B O 1
ATOM 3755 N N . TYR B 1 171 ? 29.345 -37.237 87.926 1.00 14.90 171 TYR B N 1
ATOM 3756 C CA . TYR B 1 171 ? 27.993 -37.783 88.139 1.00 14.38 171 TYR B CA 1
ATOM 3757 C C . TYR B 1 171 ? 27.421 -38.310 86.851 1.00 12.63 171 TYR B C 1
ATOM 3758 O O . TYR B 1 171 ? 26.932 -39.447 86.757 1.00 14.58 171 TYR B O 1
ATOM 3767 N N . LEU B 1 172 ? 27.547 -37.506 85.829 1.00 13.36 172 LEU B N 1
ATOM 3768 C CA . LEU B 1 172 ? 27.147 -37.908 84.472 1.00 14.87 172 LEU B CA 1
ATOM 3769 C C . LEU B 1 172 ? 27.789 -39.235 84.023 1.00 15.47 172 LEU B C 1
ATOM 3770 O O . LEU B 1 172 ? 27.104 -40.131 83.552 1.00 14.10 172 LEU B O 1
ATOM 3775 N N . ARG B 1 173 ? 29.115 -39.306 84.115 1.00 15.51 173 ARG B N 1
ATOM 3776 C CA . ARG B 1 173 ? 29.795 -40.499 83.734 1.00 15.50 173 ARG B CA 1
ATOM 3777 C C . ARG B 1 173 ? 29.306 -41.712 84.546 1.00 14.88 173 ARG B C 1
ATOM 3778 O O . ARG B 1 173 ? 29.139 -42.808 83.963 1.00 16.37 173 ARG B O 1
ATOM 3786 N N . LYS B 1 174 ? 29.121 -41.567 85.862 1.00 16.76 174 LYS B N 1
ATOM 3787 C CA . LYS B 1 174 ? 28.651 -42.687 86.666 1.00 15.87 174 LYS B CA 1
ATOM 3788 C C . LYS B 1 174 ? 27.291 -43.195 86.178 1.00 16.18 174 LYS B C 1
ATOM 3789 O O . LYS B 1 174 ? 27.064 -44.425 86.138 1.00 16.91 174 LYS B O 1
ATOM 3795 N N . CYS B 1 175 ? 26.399 -42.285 85.832 1.00 17.12 175 CYS B N 1
ATOM 3796 C CA . CYS B 1 175 ? 25.111 -42.670 85.280 1.00 17.78 175 CYS B CA 1
ATOM 3797 C C . CYS B 1 175 ? 25.237 -43.444 83.943 1.00 16.10 175 CYS B C 1
ATOM 3798 O O . CYS B 1 175 ? 24.656 -44.547 83.765 1.00 16.22 175 CYS B O 1
ATOM 3801 N N . LEU B 1 176 ? 26.011 -42.881 82.997 1.00 13.88 176 LEU B N 1
ATOM 3802 C CA . LEU B 1 176 ? 26.194 -43.541 81.718 1.00 14.36 176 LEU B CA 1
ATOM 3803 C C . LEU B 1 176 ? 26.879 -44.917 81.896 1.00 15.39 176 LEU B C 1
ATOM 3804 O O . LEU B 1 176 ? 26.538 -45.886 81.197 1.00 15.80 176 LEU B O 1
ATOM 3809 N N . GLU B 1 177 ? 27.897 -44.979 82.771 1.00 15.79 177 GLU B N 1
ATOM 3810 C CA . GLU B 1 177 ? 28.567 -46.225 83.087 1.00 15.85 177 GLU B CA 1
ATOM 3811 C C . GLU B 1 177 ? 27.626 -47.287 83.658 1.00 16.53 177 GLU B C 1
ATOM 3812 O O . GLU B 1 177 ? 27.737 -48.464 83.315 1.00 17.68 177 GLU B O 1
ATOM 3818 N N . LYS B 1 178 ? 26.737 -46.893 84.538 1.00 15.41 178 LYS B N 1
ATOM 3819 C CA . LYS B 1 178 ? 25.856 -47.809 85.211 1.00 16.31 178 LYS B CA 1
ATOM 3820 C C . LYS B 1 178 ? 24.781 -48.346 84.296 1.00 17.40 178 LYS B C 1
ATOM 3821 O O . LYS B 1 178 ? 24.532 -49.580 84.250 1.00 18.14 178 LYS B O 1
ATOM 3827 N N . TRP B 1 179 ? 24.141 -47.449 83.550 1.00 16.43 179 TRP B N 1
ATOM 3828 C CA . TRP B 1 179 ? 22.958 -47.843 82.771 1.00 16.62 179 TRP B CA 1
ATOM 3829 C C . TRP B 1 179 ? 23.302 -48.445 81.414 1.00 16.76 179 TRP B C 1
ATOM 3830 O O . TRP B 1 179 ? 22.539 -49.270 80.883 1.00 16.92 179 TRP B O 1
ATOM 3841 N N . GLY B 1 180 ? 24.456 -48.082 80.865 1.00 15.96 180 GLY B N 1
ATOM 3842 C CA . GLY B 1 180 ? 24.923 -48.565 79.588 1.00 17.52 180 GLY B CA 1
ATOM 3843 C C . GLY B 1 180 ? 25.780 -49.813 79.803 1.00 19.63 180 GLY B C 1
ATOM 3844 O O . GLY B 1 180 ? 26.178 -50.117 80.921 1.00 20.04 180 GLY B O 1
ATOM 3845 N N . LYS B 1 181 ? 25.967 -50.572 78.750 1.00 18.92 181 LYS B N 1
ATOM 3846 C CA . LYS B 1 181 ? 26.811 -51.780 78.863 1.00 22.24 181 LYS B CA 1
ATOM 3847 C C . LYS B 1 181 ? 28.021 -51.765 77.946 1.00 24.00 181 LYS B C 1
ATOM 3848 O O . LYS B 1 181 ? 28.719 -52.790 77.816 1.00 26.86 181 LYS B O 1
ATOM 3854 N N . ASP B 1 182 ? 28.267 -50.659 77.288 1.00 22.23 182 ASP B N 1
ATOM 3855 C CA . ASP B 1 182 ? 29.457 -50.535 76.447 1.00 23.96 182 ASP B CA 1
ATOM 3856 C C . ASP B 1 182 ? 29.846 -49.069 76.335 1.00 21.75 182 ASP B C 1
ATOM 3857 O O . ASP B 1 182 ? 29.324 -48.317 75.505 1.00 21.59 182 ASP B O 1
ATOM 3862 N N . PHE B 1 183 ? 30.770 -48.629 77.183 1.00 21.27 183 PHE B N 1
ATOM 3863 C CA . PHE B 1 183 ? 31.069 -47.192 77.234 1.00 20.47 183 PHE B CA 1
ATOM 3864 C C . PHE B 1 183 ? 31.612 -46.659 75.900 1.00 20.18 183 PHE B C 1
ATOM 3865 O O . PHE B 1 183 ? 31.499 -45.458 75.580 1.00 18.75 183 PHE B O 1
ATOM 3873 N N . SER B 1 184 ? 32.236 -47.537 75.104 1.00 21.36 184 SER B N 1
ATOM 3874 C CA . SER B 1 184 ? 32.742 -47.198 73.791 1.00 23.39 184 SER B CA 1
ATOM 3875 C C . SER B 1 184 ? 31.623 -46.724 72.813 1.00 22.92 184 SER B C 1
ATOM 3876 O O . SER B 1 184 ? 31.904 -46.053 71.783 1.00 23.32 184 SER B O 1
ATOM 3879 N N . ALA B 1 185 ? 30.380 -47.040 73.147 1.00 22.39 185 ALA B N 1
ATOM 3880 C CA . ALA B 1 185 ? 29.177 -46.562 72.396 1.00 21.99 185 ALA B CA 1
ATOM 3881 C C . ALA B 1 185 ? 29.076 -45.033 72.329 1.00 22.40 185 ALA B C 1
ATOM 3882 O O . ALA B 1 185 ? 28.346 -44.490 71.499 1.00 23.06 185 ALA B O 1
ATOM 3884 N N . PHE B 1 186 ? 29.672 -44.344 73.302 1.00 19.00 186 PHE B N 1
ATOM 3885 C CA . PHE B 1 186 ? 29.565 -42.907 73.398 1.00 19.67 186 PHE B CA 1
ATOM 3886 C C . PHE B 1 186 ? 30.660 -42.221 72.608 1.00 20.26 186 PHE B C 1
ATOM 3887 O O . PHE B 1 186 ? 31.855 -42.280 72.957 1.00 21.65 186 PHE B O 1
ATOM 3895 N N . HIS B 1 187 ? 30.272 -41.586 71.517 1.00 18.98 187 HIS B N 1
ATOM 3896 C CA . HIS B 1 187 ? 31.233 -40.837 70.693 1.00 19.42 187 HIS B CA 1
ATOM 3897 C C . HIS B 1 187 ? 31.774 -39.713 71.540 1.00 20.31 187 HIS B C 1
ATOM 3898 O O . HIS B 1 187 ? 31.021 -39.024 72.232 1.00 18.52 187 HIS B O 1
ATOM 3905 N N . PRO B 1 188 ? 33.111 -39.484 71.505 1.00 19.57 188 PRO B N 1
ATOM 3906 C CA . PRO B 1 188 ? 33.637 -38.442 72.373 1.00 19.43 188 PRO B CA 1
ATOM 3907 C C . PRO B 1 188 ? 33.003 -37.032 72.165 1.00 18.78 188 PRO B C 1
ATOM 3908 O O . PRO B 1 188 ? 32.896 -36.281 73.125 1.00 20.00 188 PRO B O 1
ATOM 3912 N N . GLN B 1 189 ? 32.597 -36.664 70.966 1.00 18.62 189 GLN B N 1
ATOM 3913 C CA . GLN B 1 189 ? 31.962 -35.333 70.757 1.00 20.55 189 GLN B CA 1
ATOM 3914 C C . GLN B 1 189 ? 30.545 -35.319 71.361 1.00 19.76 189 GLN B C 1
ATOM 3915 O O . GLN B 1 189 ? 30.063 -34.278 71.789 1.00 18.78 189 GLN B O 1
ATOM 3921 N N . ALA B 1 190 ? 29.888 -36.495 71.369 1.00 18.78 190 ALA B N 1
ATOM 3922 C CA . ALA B 1 190 ? 28.541 -36.610 71.966 1.00 17.79 190 ALA B CA 1
ATOM 3923 C C . ALA B 1 190 ? 28.680 -36.467 73.491 1.00 17.07 190 ALA B C 1
ATOM 3924 O O . ALA B 1 190 ? 28.043 -35.644 74.115 1.00 16.25 190 ALA B O 1
ATOM 3926 N N . LEU B 1 191 ? 29.608 -37.220 74.077 1.00 17.13 191 LEU B N 1
ATOM 3927 C CA . LEU B 1 191 ? 29.902 -37.105 75.503 1.00 17.83 191 LEU B CA 1
ATOM 3928 C C . LEU B 1 191 ? 30.277 -35.666 75.926 1.00 16.58 191 LEU B C 1
ATOM 3929 O O . LEU B 1 191 ? 29.805 -35.193 76.938 1.00 15.57 191 LEU B O 1
ATOM 3934 N N . ALA B 1 192 ? 31.135 -34.986 75.149 1.00 16.22 192 ALA B N 1
ATOM 3935 C CA . ALA B 1 192 ? 31.539 -33.589 75.419 1.00 15.49 192 ALA B CA 1
ATOM 3936 C C . ALA B 1 192 ? 30.279 -32.688 75.442 1.00 15.77 192 ALA B C 1
ATOM 3937 O O . ALA B 1 192 ? 30.180 -31.802 76.291 1.00 15.13 192 ALA B O 1
ATOM 3939 N N . GLU B 1 193 ? 29.370 -32.914 74.487 1.00 16.10 193 GLU B N 1
ATOM 3940 C CA . GLU B 1 193 ? 28.088 -32.154 74.442 1.00 15.12 193 GLU B CA 1
ATOM 3941 C C . GLU B 1 193 ? 27.276 -32.413 75.716 1.00 15.72 193 GLU B C 1
ATOM 3942 O O . GLU B 1 193 ? 26.772 -31.471 76.324 1.00 14.40 193 GLU B O 1
ATOM 3948 N N . TYR B 1 194 ? 27.131 -33.665 76.120 1.00 14.79 194 TYR B N 1
ATOM 3949 C CA . TYR B 1 194 ? 26.293 -33.926 77.316 1.00 15.09 194 TYR B CA 1
ATOM 3950 C C . TYR B 1 194 ? 26.894 -33.252 78.526 1.00 15.46 194 TYR B C 1
ATOM 3951 O O . TYR B 1 194 ? 26.208 -32.656 79.358 1.00 14.87 194 TYR B O 1
ATOM 3960 N N . ILE B 1 195 ? 28.229 -33.306 78.616 1.00 14.11 195 ILE B N 1
ATOM 3961 C CA . ILE B 1 195 ? 28.925 -32.726 79.738 1.00 15.36 195 ILE B CA 1
ATOM 3962 C C . ILE B 1 195 ? 28.826 -31.205 79.728 1.00 14.14 195 ILE B C 1
ATOM 3963 O O . ILE B 1 195 ? 28.622 -30.584 80.780 1.00 16.13 195 ILE B O 1
ATOM 3968 N N . ARG B 1 196 ? 28.902 -30.613 78.548 1.00 14.50 196 ARG B N 1
ATOM 3969 C CA . ARG B 1 196 ? 28.808 -29.147 78.427 1.00 14.81 196 ARG 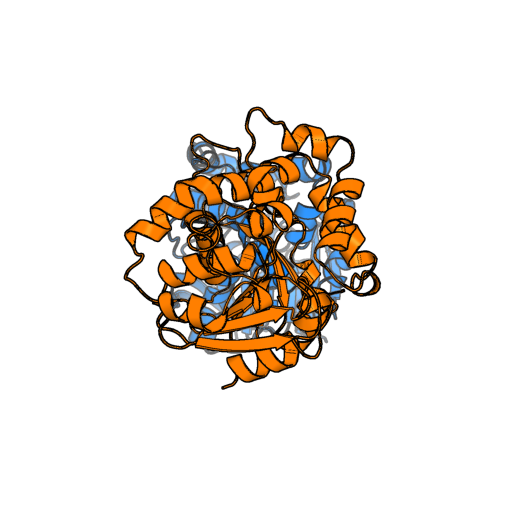B CA 1
ATOM 3970 C C . ARG B 1 196 ? 27.459 -28.661 78.951 1.00 14.78 196 ARG B C 1
ATOM 3971 O O . ARG B 1 196 ? 27.392 -27.663 79.699 1.00 16.43 196 ARG B O 1
ATOM 3979 N N . CYS B 1 197 ? 26.400 -29.335 78.539 1.00 15.02 197 CYS B N 1
ATOM 3980 C CA . CYS B 1 197 ? 25.044 -28.915 78.900 1.00 14.80 197 CYS B CA 1
ATOM 3981 C C . CYS B 1 197 ? 24.717 -29.265 80.359 1.00 15.90 197 CYS B C 1
ATOM 3982 O O . CYS B 1 197 ? 24.238 -28.425 81.082 1.00 15.45 197 CYS B O 1
ATOM 3985 N N . PHE B 1 198 ? 25.036 -30.477 80.801 1.00 14.29 198 PHE B N 1
ATOM 3986 C CA . PHE B 1 198 ? 24.738 -30.894 82.180 1.00 14.75 198 PHE B CA 1
ATOM 3987 C C . PHE B 1 198 ? 25.558 -30.144 83.227 1.00 16.55 198 PHE B C 1
ATOM 3988 O O . PHE B 1 198 ? 25.161 -30.063 84.381 1.00 16.97 198 PHE B O 1
ATOM 3996 N N . SER B 1 199 ? 26.717 -29.587 82.847 1.00 16.67 199 SER B N 1
ATOM 3997 C CA . SER B 1 199 ? 27.521 -28.914 83.790 1.00 17.45 199 SER B CA 1
ATOM 3998 C C . SER B 1 199 ? 26.921 -27.545 84.210 1.00 19.02 199 SER B C 1
ATOM 3999 O O . SER B 1 199 ? 27.373 -26.956 85.222 1.00 19.67 199 SER B O 1
ATOM 4002 N N . GLN B 1 200 ? 25.923 -27.060 83.479 1.00 18.82 200 GLN B N 1
ATOM 4003 C CA . GLN B 1 200 ? 25.290 -25.780 83.804 1.00 19.65 200 GLN B CA 1
ATOM 4004 C C . GLN B 1 200 ? 24.313 -25.978 85.001 1.00 18.24 200 GLN B C 1
ATOM 4005 O O . GLN B 1 200 ? 23.415 -26.821 84.934 1.00 17.09 200 GLN B O 1
ATOM 4011 N N . PRO B 1 201 ? 24.481 -25.203 86.092 1.00 19.48 201 PRO B N 1
ATOM 4012 C CA . PRO B 1 201 ? 23.592 -25.384 87.247 1.00 19.26 201 PRO B CA 1
ATOM 4013 C C . PRO B 1 201 ? 22.141 -25.299 86.934 1.00 18.39 201 PRO B C 1
ATOM 4014 O O . PRO B 1 201 ? 21.358 -26.017 87.572 1.00 16.85 201 PRO B O 1
ATOM 4018 N N . ALA B 1 202 ? 21.769 -24.482 85.952 1.00 17.06 202 ALA B N 1
ATOM 4019 C CA . ALA B 1 202 ? 20.321 -24.330 85.619 1.00 17.15 202 ALA B CA 1
ATOM 4020 C C . ALA B 1 202 ? 19.778 -25.636 85.068 1.00 15.24 202 ALA B C 1
ATOM 4021 O O . ALA B 1 202 ? 18.567 -25.935 85.234 1.00 15.24 202 ALA B O 1
ATOM 4023 N N . VAL B 1 203 ? 20.640 -26.395 84.392 1.00 15.45 203 VAL B N 1
ATOM 4024 C CA . VAL B 1 203 ? 20.241 -27.699 83.835 1.00 16.03 203 VAL B CA 1
ATOM 4025 C C . VAL B 1 203 ? 20.170 -28.764 84.974 1.00 16.34 203 VAL B C 1
ATOM 4026 O O . VAL B 1 203 ? 19.236 -29.561 85.032 1.00 15.35 203 VAL B O 1
ATOM 4030 N N . ILE B 1 204 ? 21.172 -28.802 85.842 1.00 14.29 204 ILE B N 1
ATOM 4031 C CA . ILE B 1 204 ? 21.162 -29.724 86.955 1.00 14.96 204 ILE B CA 1
ATOM 4032 C C . ILE B 1 204 ? 19.807 -29.530 87.746 1.00 15.09 204 ILE B C 1
ATOM 4033 O O . ILE B 1 204 ? 19.112 -30.512 88.056 1.00 15.15 204 ILE B O 1
ATOM 4038 N N . HIS B 1 205 ? 19.414 -28.271 88.022 1.00 13.72 205 HIS B N 1
ATOM 4039 C CA . HIS B 1 205 ? 18.202 -27.988 88.768 1.00 14.59 205 HIS B CA 1
ATOM 4040 C C . HIS B 1 205 ? 16.919 -28.354 87.969 1.00 13.98 205 HIS B C 1
ATOM 4041 O O . HIS B 1 205 ? 16.045 -28.998 88.518 1.00 15.17 205 HIS B O 1
ATOM 4048 N N . ALA B 1 206 ? 16.846 -27.985 86.679 1.00 13.97 206 ALA B N 1
ATOM 4049 C CA . ALA B 1 206 ? 15.644 -28.257 85.881 1.00 14.74 206 ALA B CA 1
ATOM 4050 C C . ALA B 1 206 ? 15.420 -29.744 85.659 1.00 14.55 206 ALA B C 1
ATOM 4051 O O . ALA B 1 206 ? 14.311 -30.232 85.776 1.00 15.59 206 ALA B O 1
ATOM 4053 N N . THR B 1 207 ? 16.511 -30.476 85.467 1.00 14.39 207 THR B N 1
ATOM 4054 C CA . THR B 1 207 ? 16.399 -31.921 85.309 1.00 14.48 207 THR B CA 1
ATOM 4055 C C . THR B 1 207 ? 15.973 -32.581 86.611 1.00 15.31 207 THR B C 1
ATOM 4056 O O . THR B 1 207 ? 15.101 -33.467 86.551 1.00 14.63 207 THR B O 1
ATOM 4060 N N . CYS B 1 208 ? 16.452 -32.099 87.784 1.00 14.98 208 CYS B N 1
ATOM 4061 C CA . CYS B 1 208 ? 15.895 -32.570 89.051 1.00 15.02 208 CYS B CA 1
ATOM 4062 C C . CYS B 1 208 ? 14.368 -32.274 89.132 1.00 14.72 208 CYS B C 1
ATOM 4063 O O . CYS B 1 208 ? 13.608 -33.086 89.650 1.00 14.89 208 CYS B O 1
ATOM 4066 N N . GLU B 1 209 ? 13.952 -31.092 88.679 1.00 13.60 209 GLU B N 1
ATOM 4067 C CA . GLU B 1 209 ? 12.525 -30.754 88.638 1.00 14.77 209 GLU B CA 1
ATOM 4068 C C . GLU B 1 209 ? 11.678 -31.719 87.806 1.00 14.08 209 GLU B C 1
ATOM 4069 O O . GLU B 1 209 ? 10.552 -32.051 88.205 1.00 16.57 209 GLU B O 1
ATOM 4075 N N . ASP B 1 210 ? 12.191 -32.127 86.657 1.00 15.10 210 ASP B N 1
ATOM 4076 C CA . ASP B 1 210 ? 11.583 -33.189 85.833 1.00 13.95 210 ASP B CA 1
ATOM 4077 C C . ASP B 1 210 ? 11.289 -34.431 86.696 1.00 14.40 210 ASP B C 1
ATOM 4078 O O . ASP B 1 210 ? 10.140 -34.910 86.820 1.00 14.92 210 ASP B O 1
ATOM 4083 N N . TYR B 1 211 ? 12.331 -34.902 87.345 1.00 13.95 211 TYR B N 1
ATOM 4084 C CA . TYR B 1 211 ? 12.202 -36.054 88.255 1.00 14.06 211 TYR B CA 1
ATOM 4085 C C . TYR B 1 211 ? 11.238 -35.782 89.387 1.00 14.22 211 TYR B C 1
ATOM 4086 O O . TYR B 1 211 ? 10.412 -36.665 89.712 1.00 15.51 211 TYR B O 1
ATOM 4095 N N . ARG B 1 212 ? 11.264 -34.583 89.975 1.00 13.36 212 ARG B N 1
ATOM 4096 C CA . ARG B 1 212 ? 10.354 -34.250 91.076 1.00 14.11 212 ARG B CA 1
ATOM 4097 C C . ARG B 1 212 ? 8.887 -34.271 90.602 1.00 15.50 212 ARG B C 1
ATOM 4098 O O . ARG B 1 212 ? 8.013 -34.739 91.326 1.00 15.33 212 ARG B O 1
ATOM 4106 N N . ALA B 1 213 ? 8.636 -33.744 89.388 1.00 12.96 213 ALA B N 1
ATOM 4107 C CA . ALA B 1 213 ? 7.322 -33.779 88.795 1.00 13.78 213 ALA B CA 1
ATOM 4108 C C . ALA B 1 213 ? 6.850 -35.201 88.544 1.00 13.72 213 ALA B C 1
ATOM 4109 O O . ALA B 1 213 ? 5.665 -35.547 88.738 1.00 15.34 213 ALA B O 1
ATOM 4111 N N . ALA B 1 214 ? 7.761 -36.048 88.124 1.00 14.06 214 ALA B N 1
ATOM 4112 C CA . ALA B 1 214 ? 7.406 -37.429 87.793 1.00 15.67 214 ALA B CA 1
ATOM 4113 C C . ALA B 1 214 ? 6.953 -38.217 89.020 1.00 15.92 214 ALA B C 1
ATOM 4114 O O . ALA B 1 214 ? 6.181 -39.149 88.883 1.00 17.58 214 ALA B O 1
ATOM 4116 N N . ALA B 1 215 ? 7.439 -37.843 90.181 1.00 14.67 215 ALA B N 1
ATOM 4117 C CA . ALA B 1 215 ? 7.067 -38.512 91.460 1.00 14.74 215 ALA B CA 1
ATOM 4118 C C . ALA B 1 215 ? 5.772 -37.949 92.027 1.00 15.57 215 ALA B C 1
ATOM 4119 O O . ALA B 1 215 ? 5.242 -38.486 93.037 1.00 16.16 215 ALA B O 1
ATOM 4121 N N . THR B 1 216 ? 5.314 -36.797 91.511 1.00 14.88 216 THR B N 1
ATOM 4122 C CA . THR B 1 216 ? 4.197 -36.081 92.063 1.00 15.62 216 THR B CA 1
ATOM 4123 C C . THR B 1 216 ? 3.096 -35.762 91.034 1.00 15.70 216 THR B C 1
ATOM 4124 O O . THR B 1 216 ? 2.230 -36.592 90.749 1.00 15.12 216 THR B O 1
ATOM 4128 N N . ILE B 1 217 ? 3.154 -34.568 90.432 1.00 15.35 217 ILE B N 1
ATOM 4129 C CA . ILE B 1 217 ? 2.127 -34.120 89.477 1.00 15.12 217 ILE B CA 1
ATOM 4130 C C . ILE B 1 217 ? 1.886 -35.031 88.299 1.00 13.44 217 ILE B C 1
ATOM 4131 O O . ILE B 1 217 ? 0.733 -35.235 87.921 1.00 14.72 217 ILE B O 1
ATOM 4136 N N . ASP B 1 218 ? 2.920 -35.656 87.728 1.00 13.44 218 ASP B N 1
ATOM 4137 C CA . ASP B 1 218 ? 2.732 -36.529 86.606 1.00 14.75 218 ASP B CA 1
ATOM 4138 C C . ASP B 1 218 ? 1.847 -37.738 86.986 1.00 15.01 218 ASP B C 1
ATOM 4139 O O . ASP B 1 218 ? 1.059 -38.217 86.163 1.00 13.77 218 ASP B O 1
ATOM 4144 N N . LEU B 1 219 ? 1.965 -38.216 88.215 1.00 14.78 219 LEU B N 1
ATOM 4145 C CA . LEU B 1 219 ? 1.186 -39.370 88.648 1.00 15.07 219 LEU B CA 1
ATOM 4146 C C . LEU B 1 219 ? -0.248 -38.965 88.832 1.00 15.55 219 LEU B C 1
ATOM 4147 O O . LEU B 1 219 ? -1.137 -39.778 88.573 1.00 17.15 219 LEU B O 1
ATOM 4152 N N . GLU B 1 220 ? -0.495 -37.711 89.229 1.00 15.91 220 GLU B N 1
ATOM 4153 C CA . GLU B 1 220 ? -1.852 -37.195 89.321 1.00 15.55 220 GLU B CA 1
ATOM 4154 C C . GLU B 1 220 ? -2.520 -37.197 87.901 1.00 16.31 220 GLU B C 1
ATOM 4155 O O . GLU B 1 220 ? -3.687 -37.645 87.676 1.00 15.17 220 GLU B O 1
ATOM 4161 N N . HIS B 1 221 ? -1.757 -36.703 86.934 1.00 15.13 221 HIS B N 1
ATOM 4162 C CA . HIS B 1 221 ? -2.219 -36.694 85.535 1.00 14.67 221 HIS B CA 1
ATOM 4163 C C . HIS B 1 221 ? -2.468 -38.051 85.037 1.00 15.09 221 HIS B C 1
ATOM 4164 O O . HIS B 1 221 ? -3.507 -38.280 84.413 1.00 14.75 221 HIS B O 1
ATOM 4171 N N . ASP B 1 222 ? -1.541 -38.982 85.302 1.00 14.40 222 ASP B N 1
ATOM 4172 C CA . ASP B 1 222 ? -1.685 -40.333 84.804 1.00 15.02 222 ASP B CA 1
ATOM 4173 C C . ASP B 1 222 ? -2.875 -41.063 85.437 1.00 16.14 222 ASP B C 1
ATOM 4174 O O . ASP B 1 222 ? -3.499 -41.885 84.764 1.00 14.90 222 ASP B O 1
ATOM 4179 N N . GLU B 1 223 ? -3.108 -40.853 86.724 1.00 16.34 223 GLU B N 1
ATOM 4180 C CA . GLU B 1 223 ? -4.291 -41.501 87.360 1.00 16.75 223 GLU B CA 1
ATOM 4181 C C . GLU B 1 223 ? -5.594 -41.019 86.742 1.00 16.59 223 GLU B C 1
ATOM 4182 O O . GLU B 1 223 ? -6.592 -41.798 86.607 1.00 16.74 223 GLU B O 1
ATOM 4188 N N . LEU B 1 224 ? -5.666 -39.755 86.366 1.00 14.79 224 LEU B N 1
ATOM 4189 C CA . LEU B 1 224 ? -6.939 -39.207 85.879 1.00 15.52 224 LEU B CA 1
ATOM 4190 C C . LEU B 1 224 ? -7.423 -39.897 84.625 1.00 16.99 224 LEU B C 1
ATOM 4191 O O . LEU B 1 224 ? -8.534 -40.288 84.571 1.00 17.73 224 LEU B O 1
ATOM 4196 N N . ASP B 1 225 ? -6.543 -40.090 83.656 1.00 15.15 225 ASP B N 1
ATOM 4197 C CA . ASP B 1 225 ? -6.944 -40.767 82.405 1.00 16.29 225 ASP B CA 1
ATOM 4198 C C . ASP B 1 225 ? -6.397 -42.165 82.261 1.00 16.10 225 ASP B C 1
ATOM 4199 O O . ASP B 1 225 ? -6.194 -42.643 81.137 1.00 16.61 225 ASP B O 1
ATOM 4204 N N . MET B 1 226 ? -6.217 -42.841 83.401 1.00 16.20 226 MET B N 1
ATOM 4205 C CA . MET B 1 226 ? -5.598 -44.170 83.405 1.00 16.98 226 MET B CA 1
ATOM 4206 C C . MET B 1 226 ? -6.402 -45.170 82.555 1.00 16.91 226 MET B C 1
ATOM 4207 O O . MET B 1 226 ? -5.837 -46.094 81.985 1.00 17.06 226 MET B O 1
ATOM 4212 N N . LYS B 1 227 ? -7.743 -45.029 82.460 1.00 17.95 227 LYS B N 1
ATOM 4213 C CA . LYS B 1 227 ? -8.502 -46.042 81.734 1.00 18.34 227 LYS B CA 1
ATOM 4214 C C . LYS B 1 227 ? -8.472 -45.783 80.234 1.00 19.24 227 LYS B C 1
ATOM 4215 O O . LYS B 1 227 ? -8.871 -46.649 79.465 1.00 18.71 227 LYS B O 1
ATOM 4221 N N . GLN B 1 228 ? -7.978 -44.605 79.832 1.00 17.64 228 GLN B N 1
ATOM 4222 C CA . GLN B 1 228 ? -7.768 -44.254 78.428 1.00 20.45 228 GLN B CA 1
ATOM 4223 C C . GLN B 1 228 ? -6.497 -44.942 77.880 1.00 22.20 228 GLN B C 1
ATOM 4224 O O . GLN B 1 228 ? -5.417 -44.953 78.541 1.00 22.45 228 GLN B O 1
ATOM 4230 N N . LYS B 1 229 ? -6.612 -45.622 76.755 1.00 21.16 229 LYS B N 1
ATOM 4231 C CA . LYS B 1 229 ? -5.395 -46.189 76.138 1.00 21.57 229 LYS B CA 1
ATOM 4232 C C . LYS B 1 229 ? -4.952 -45.352 74.906 1.00 23.63 229 LYS B C 1
ATOM 4233 O O . LYS B 1 229 ? -5.789 -44.756 74.228 1.00 24.55 229 LYS B O 1
ATOM 4239 N N . ILE B 1 230 ? -3.638 -45.344 74.628 1.00 22.88 230 ILE B N 1
ATOM 4240 C CA . ILE B 1 230 ? -3.108 -44.869 73.346 1.00 23.09 230 ILE B CA 1
ATOM 4241 C C . ILE B 1 230 ? -3.710 -45.734 72.247 1.00 22.42 230 ILE B C 1
ATOM 4242 O O . ILE B 1 230 ? -3.657 -46.932 72.317 1.00 21.29 230 ILE B O 1
ATOM 4247 N N . SER B 1 231 ? -4.197 -45.125 71.167 1.00 24.46 231 SER B N 1
ATOM 4248 C CA . SER B 1 231 ? -4.837 -45.862 70.103 1.00 26.65 231 SER B CA 1
ATOM 4249 C C . SER B 1 231 ? -3.973 -46.006 68.819 1.00 25.75 231 SER B C 1
ATOM 4250 O O . SER B 1 231 ? -4.211 -46.961 67.997 1.00 26.58 231 SER B O 1
ATOM 4253 N N . CYS B 1 232 ? -2.932 -45.155 68.661 1.00 22.60 232 CYS B N 1
ATOM 4254 C CA . CYS B 1 232 ? -2.055 -45.278 67.472 1.00 22.26 232 CYS B CA 1
ATOM 4255 C C . CYS B 1 232 ? -1.129 -46.497 67.662 1.00 20.52 232 CYS B C 1
ATOM 4256 O O . CYS B 1 232 ? -0.967 -46.950 68.794 1.00 20.16 232 CYS B O 1
ATOM 4259 N N . PRO B 1 233 ? -0.510 -47.019 66.579 1.00 19.96 233 PRO B N 1
ATOM 4260 C CA . PRO B 1 233 ? 0.500 -48.088 66.769 1.00 18.79 233 PRO B CA 1
ATOM 4261 C C . PRO B 1 233 ? 1.624 -47.620 67.728 1.00 18.41 233 PRO B C 1
ATOM 4262 O O . PRO B 1 233 ? 2.057 -46.448 67.632 1.00 17.87 233 PRO B O 1
ATOM 4266 N N . VAL B 1 234 ? 2.028 -48.521 68.620 1.00 15.88 234 VAL B N 1
ATOM 4267 C CA . VAL B 1 234 ? 3.113 -48.302 69.583 1.00 15.21 234 VAL B CA 1
ATOM 4268 C C . VAL B 1 234 ? 4.174 -49.362 69.402 1.00 16.94 234 VAL B C 1
ATOM 4269 O O . VAL B 1 234 ? 3.898 -50.586 69.326 1.00 16.31 234 VAL B O 1
ATOM 4273 N N . LEU B 1 235 ? 5.413 -48.893 69.340 1.00 16.87 235 LEU B N 1
ATOM 4274 C CA . LEU B 1 235 ? 6.581 -49.769 69.361 1.00 16.16 235 LEU B CA 1
ATOM 4275 C C . LEU B 1 235 ? 7.341 -49.544 70.660 1.00 17.87 235 LEU B C 1
ATOM 4276 O O . LEU B 1 235 ? 7.568 -48.388 71.070 1.00 17.33 235 LEU B O 1
ATOM 4281 N N . VAL B 1 236 ? 7.669 -50.628 71.344 1.00 17.91 236 VAL B N 1
ATOM 4282 C CA . VAL B 1 236 ? 8.452 -50.582 72.539 1.00 18.06 236 VAL B CA 1
ATOM 4283 C C . VAL B 1 236 ? 9.742 -51.401 72.317 1.00 18.39 236 VAL B C 1
ATOM 4284 O O . VAL B 1 236 ? 9.693 -52.613 72.068 1.00 17.65 236 VAL B O 1
ATOM 4288 N N . LEU B 1 237 ? 10.902 -50.740 72.454 1.00 16.43 237 LEU B N 1
ATOM 4289 C CA . LEU B 1 237 ? 12.181 -51.375 72.365 1.00 17.71 237 LEU B CA 1
ATOM 4290 C C . LEU B 1 237 ? 12.906 -51.213 73.699 1.00 19.62 237 LEU B C 1
ATOM 4291 O O . LEU B 1 237 ? 12.821 -50.151 74.343 1.00 19.25 237 LEU B O 1
ATOM 4296 N N . TRP B 1 238 ? 13.609 -52.260 74.138 1.00 18.00 238 TRP B N 1
ATOM 4297 C CA . TRP B 1 238 ? 14.312 -52.165 75.438 1.00 18.71 238 TRP B CA 1
ATOM 4298 C C . TRP B 1 238 ? 15.628 -52.902 75.358 1.00 18.19 238 TRP B C 1
ATOM 4299 O O . TRP B 1 238 ? 15.833 -53.770 74.479 1.00 18.58 238 TRP B O 1
ATOM 4310 N N . GLY B 1 239 ? 16.514 -52.586 76.282 1.00 19.69 239 GLY B N 1
ATOM 4311 C CA . GLY B 1 239 ? 17.810 -53.252 76.299 1.00 19.27 239 GLY B CA 1
ATOM 4312 C C . GLY B 1 239 ? 17.716 -54.575 77.072 1.00 21.89 239 GLY B C 1
ATOM 4313 O O . GLY B 1 239 ? 17.258 -54.599 78.211 1.00 19.95 239 GLY B O 1
ATOM 4314 N N . GLU B 1 240 ? 18.114 -55.675 76.412 1.00 24.19 240 GLU B N 1
ATOM 4315 C CA . GLU B 1 240 ? 18.150 -56.980 77.042 1.00 27.68 240 GLU B CA 1
ATOM 4316 C C . GLU B 1 240 ? 19.050 -57.035 78.284 1.00 29.51 240 GLU B C 1
ATOM 4317 O O . GLU B 1 240 ? 18.800 -57.800 79.198 1.00 30.88 240 GLU B O 1
ATOM 4323 N N . LYS B 1 241 ? 20.078 -56.199 78.341 1.00 31.25 241 LYS B N 1
ATOM 4324 C CA . LYS B 1 241 ? 21.033 -56.226 79.455 1.00 34.19 241 LYS B CA 1
ATOM 4325 C C . LYS B 1 241 ? 20.665 -55.435 80.726 1.00 36.17 241 LYS B C 1
ATOM 4326 O O . LYS B 1 241 ? 21.231 -55.686 81.769 1.00 39.06 241 LYS B O 1
ATOM 4332 N N . GLY B 1 242 ? 19.679 -54.557 80.683 1.00 38.60 242 GLY B N 1
ATOM 4333 C CA . GLY B 1 242 ? 19.107 -53.968 81.915 1.00 39.56 242 GLY B CA 1
ATOM 4334 C C . GLY B 1 242 ? 18.292 -54.994 82.691 1.00 41.03 242 GLY B C 1
ATOM 4335 O O . GLY B 1 242 ? 17.935 -56.020 82.130 1.00 40.44 242 GLY B O 1
ATOM 4336 N N . ILE B 1 243 ? 18.019 -54.748 83.979 1.00 41.56 243 ILE B N 1
ATOM 4337 C CA . ILE B 1 243 ? 17.023 -55.560 84.710 1.00 42.67 243 ILE B CA 1
ATOM 4338 C C . ILE B 1 243 ? 15.599 -55.249 84.168 1.00 42.24 243 ILE B C 1
ATOM 4339 O O . ILE B 1 243 ? 14.625 -55.957 84.457 1.00 42.56 243 ILE B O 1
ATOM 4344 N N . ILE B 1 244 ? 15.495 -54.202 83.357 1.00 41.53 244 ILE B N 1
ATOM 4345 C CA . ILE B 1 244 ? 14.192 -53.816 82.846 1.00 41.23 244 ILE B CA 1
ATOM 4346 C C . ILE B 1 244 ? 13.349 -54.969 82.252 1.00 42.36 244 ILE B C 1
ATOM 4347 O O . ILE B 1 244 ? 12.192 -55.129 82.618 1.00 40.62 244 ILE B O 1
ATOM 4352 N N . GLY B 1 245 ? 13.919 -55.744 81.322 1.00 43.66 245 GLY B N 1
ATOM 4353 C CA . GLY B 1 245 ? 13.172 -56.817 80.657 1.00 44.85 245 GLY B CA 1
ATOM 4354 C C . GLY B 1 245 ? 13.134 -58.116 81.450 1.00 45.90 245 GLY B C 1
ATOM 4355 O O . GLY B 1 245 ? 12.367 -59.032 81.103 1.00 46.86 245 GLY B O 1
ATOM 4356 N N . ARG B 1 246 ? 13.995 -58.219 82.469 1.00 47.27 246 ARG B N 1
ATOM 4357 C CA . ARG B 1 246 ? 14.069 -59.417 83.361 1.00 47.87 246 ARG B CA 1
ATOM 4358 C C . ARG B 1 246 ? 13.100 -59.277 84.492 1.00 47.03 246 ARG B C 1
ATOM 4359 O O . ARG B 1 246 ? 12.493 -60.257 84.920 1.00 47.68 246 ARG B O 1
ATOM 4367 N N . LYS B 1 247 ? 12.987 -58.050 85.001 1.00 45.32 247 LYS B N 1
ATOM 4368 C CA . LYS B 1 247 ? 12.084 -57.727 86.078 1.00 44.05 247 LYS B CA 1
ATOM 4369 C C . LYS B 1 247 ? 10.647 -57.527 85.629 1.00 42.64 247 LYS B C 1
ATOM 4370 O O . LYS B 1 247 ? 9.697 -57.927 86.324 1.00 41.95 247 LYS B O 1
ATOM 4376 N N . TYR B 1 248 ? 10.462 -56.884 84.474 1.00 40.89 248 TYR B N 1
ATOM 4377 C CA . TYR B 1 248 ? 9.118 -56.636 83.968 1.00 39.12 248 TYR B CA 1
ATOM 4378 C C . TYR B 1 248 ? 8.894 -57.382 82.606 1.00 36.38 248 TYR B C 1
ATOM 4379 O O . TYR B 1 248 ? 9.853 -57.696 81.865 1.00 33.35 248 TYR B O 1
ATOM 4388 N N . ASP B 1 249 ? 7.616 -57.661 82.336 1.00 33.80 249 ASP B N 1
ATOM 4389 C CA . ASP B 1 249 ? 7.157 -58.049 81.024 1.00 31.71 249 ASP B CA 1
ATOM 4390 C C . ASP B 1 249 ? 6.751 -56.741 80.348 1.00 29.26 249 ASP B C 1
ATOM 4391 O O . ASP B 1 249 ? 5.618 -56.260 80.502 1.00 26.83 249 ASP B O 1
ATOM 4396 N N . VAL B 1 250 ? 7.694 -56.224 79.598 1.00 27.46 250 VAL B N 1
ATOM 4397 C CA . VAL B 1 250 ? 7.629 -54.851 79.075 1.00 27.47 250 VAL B CA 1
ATOM 4398 C C . VAL B 1 250 ? 6.428 -54.692 78.113 1.00 26.85 250 VAL B C 1
ATOM 4399 O O . VAL B 1 250 ? 5.623 -53.714 78.204 1.00 27.74 250 VAL B O 1
ATOM 4403 N N . LEU B 1 251 ? 6.306 -55.617 77.165 1.00 26.40 251 LEU B N 1
ATOM 4404 C CA . LEU B 1 251 ? 5.172 -55.562 76.252 1.00 26.25 251 LEU B CA 1
ATOM 4405 C C . LEU B 1 251 ? 3.805 -55.659 76.944 1.00 26.49 251 LEU B C 1
ATOM 4406 O O . LEU B 1 251 ? 2.925 -54.886 76.630 1.00 24.45 251 LEU B O 1
ATOM 4411 N N . ALA B 1 252 ? 3.621 -56.595 77.876 1.00 26.58 252 ALA B N 1
ATOM 4412 C CA . ALA B 1 252 ? 2.388 -56.590 78.661 1.00 27.44 252 ALA B CA 1
ATOM 4413 C C . ALA B 1 252 ? 2.169 -55.320 79.466 1.00 26.21 252 ALA B C 1
ATOM 4414 O O . ALA B 1 252 ? 1.012 -54.865 79.569 1.00 27.85 252 ALA B O 1
ATOM 4416 N N . THR B 1 253 ? 3.214 -54.742 80.002 1.00 26.61 253 THR B N 1
ATOM 4417 C CA . THR B 1 253 ? 3.074 -53.478 80.735 1.00 27.58 253 THR B CA 1
ATOM 4418 C C . THR B 1 253 ? 2.513 -52.398 79.815 1.00 24.79 253 THR B C 1
ATOM 4419 O O . THR B 1 253 ? 1.634 -51.673 80.218 1.00 26.06 253 THR B O 1
ATOM 4423 N N . TRP B 1 254 ? 2.963 -52.348 78.582 1.00 21.38 254 TRP B N 1
ATOM 4424 C CA . TRP B 1 254 ? 2.480 -51.317 77.672 1.00 20.43 254 TRP B CA 1
ATOM 4425 C C . TRP B 1 254 ? 1.100 -51.597 77.091 1.00 20.45 254 TRP B C 1
ATOM 4426 O O . TRP B 1 254 ? 0.323 -50.670 76.816 1.00 19.92 254 TRP B O 1
ATOM 4437 N N . ARG B 1 255 ? 0.753 -52.876 77.015 1.00 22.17 255 ARG B N 1
ATOM 4438 C CA . ARG B 1 255 ? -0.591 -53.220 76.615 1.00 24.52 255 ARG B CA 1
ATOM 4439 C C . ARG B 1 255 ? -1.702 -52.796 77.609 1.00 24.70 255 ARG B C 1
ATOM 4440 O O . ARG B 1 255 ? -2.868 -52.737 77.210 1.00 24.96 255 ARG B O 1
ATOM 4448 N N . GLU B 1 256 ? -1.361 -52.465 78.862 1.00 26.42 256 GLU B N 1
ATOM 4449 C CA . GLU B 1 256 ? -2.301 -51.842 79.824 1.00 27.04 256 GLU B CA 1
ATOM 4450 C C . GLU B 1 256 ? -2.557 -50.386 79.442 1.00 26.97 256 GLU B C 1
ATOM 4451 O O . GLU B 1 256 ? -3.527 -49.761 79.896 1.00 26.22 256 GLU B O 1
ATOM 4457 N N . ARG B 1 257 ? -1.684 -49.828 78.617 1.00 24.05 257 ARG B N 1
ATOM 4458 C CA . ARG B 1 257 ? -1.721 -48.407 78.322 1.00 23.55 257 ARG B CA 1
ATOM 4459 C C . ARG B 1 257 ? -2.032 -48.081 76.896 1.00 20.66 257 ARG B C 1
ATOM 4460 O O . ARG B 1 257 ? -2.114 -46.904 76.547 1.00 20.31 257 ARG B O 1
ATOM 4468 N N . ALA B 1 258 ? -2.066 -49.100 76.067 1.00 21.48 258 ALA B N 1
ATOM 4469 C CA . ALA B 1 258 ? -2.063 -48.962 74.633 1.00 20.39 258 ALA B CA 1
ATOM 4470 C C . ALA B 1 258 ? -2.683 -50.192 74.014 1.00 21.40 258 ALA B C 1
ATOM 4471 O O . ALA B 1 258 ? -2.409 -51.337 74.406 1.00 21.88 258 ALA B O 1
ATOM 4473 N N . ILE B 1 259 ? -3.498 -49.931 72.995 1.00 23.39 259 ILE B N 1
ATOM 4474 C CA . ILE B 1 259 ? -4.231 -51.005 72.310 1.00 25.10 259 ILE B CA 1
ATOM 4475 C C . ILE B 1 259 ? -3.406 -51.817 71.320 1.00 25.00 259 ILE B C 1
ATOM 4476 O O . ILE B 1 259 ? -3.636 -53.003 71.168 1.00 27.22 259 ILE B O 1
ATOM 4481 N N . ASP B 1 260 ? -2.421 -51.214 70.682 1.00 22.26 260 ASP B N 1
ATOM 4482 C CA . ASP B 1 260 ? -1.712 -51.835 69.557 1.00 22.61 260 ASP B CA 1
ATOM 4483 C C . ASP B 1 260 ? -0.196 -51.716 69.793 1.00 23.24 260 ASP B C 1
ATOM 4484 O O . ASP B 1 260 ? 0.387 -50.719 69.376 1.00 21.60 260 ASP B O 1
ATOM 4489 N N . VAL B 1 261 ? 0.403 -52.726 70.422 1.00 22.32 261 VAL B N 1
ATOM 4490 C CA . VAL B 1 261 ? 1.760 -52.654 70.890 1.00 22.72 261 VAL B CA 1
ATOM 4491 C C . VAL B 1 261 ? 2.565 -53.763 70.269 1.00 23.54 261 VAL B C 1
ATOM 4492 O O . VAL B 1 261 ? 2.127 -54.905 70.265 1.00 24.12 261 VAL B O 1
ATOM 4496 N N . SER B 1 262 ? 3.763 -53.426 69.793 1.00 22.74 262 SER B N 1
ATOM 4497 C CA . SER B 1 262 ? 4.725 -54.380 69.293 1.00 22.14 262 SER B CA 1
ATOM 4498 C C . SER B 1 262 ? 6.098 -53.982 69.796 1.00 22.32 262 SER B C 1
ATOM 4499 O O . SER B 1 262 ? 6.252 -52.865 70.280 1.00 20.25 262 SER B O 1
ATOM 4502 N N . GLY B 1 263 ? 7.073 -54.864 69.675 1.00 20.46 263 GLY B N 1
ATOM 4503 C CA . GLY B 1 263 ? 8.452 -54.498 70.071 1.00 21.04 263 GLY B CA 1
ATOM 4504 C C . GLY B 1 263 ? 9.310 -55.677 70.406 1.00 21.27 263 GLY B C 1
ATOM 4505 O O . GLY B 1 263 ? 8.891 -56.836 70.231 1.00 20.71 263 GLY B O 1
ATOM 4506 N N . GLN B 1 264 ? 10.497 -55.411 70.938 1.00 20.00 264 GLN B N 1
ATOM 4507 C CA . GLN B 1 264 ? 11.448 -56.465 71.184 1.00 20.93 264 GLN B CA 1
ATOM 4508 C C . GLN B 1 264 ? 12.619 -55.921 72.036 1.00 21.43 264 GLN B C 1
ATOM 4509 O O . GLN B 1 264 ? 12.854 -54.703 72.096 1.00 19.26 264 GLN B O 1
ATOM 4515 N N . SER B 1 265 ? 13.348 -56.832 72.642 1.00 19.74 265 SER B N 1
ATOM 4516 C CA . SER B 1 265 ? 14.622 -56.470 73.237 1.00 21.44 265 SER B CA 1
ATOM 4517 C C . SER B 1 265 ? 15.702 -56.304 72.166 1.00 21.27 265 SER B C 1
ATOM 4518 O O . SER B 1 265 ? 15.628 -56.859 71.060 1.00 20.76 265 SER B O 1
ATOM 4521 N N . LEU B 1 266 ? 16.689 -55.486 72.499 1.00 19.81 266 LEU B N 1
ATOM 4522 C CA . LEU B 1 266 ? 17.927 -55.322 71.721 1.00 20.09 266 LEU B CA 1
ATOM 4523 C C . LEU B 1 266 ? 19.125 -55.698 72.582 1.00 22.04 266 LEU B C 1
ATOM 4524 O O . LEU B 1 266 ? 19.095 -55.575 73.841 1.00 21.36 266 LEU B O 1
ATOM 4529 N N . PRO B 1 267 ? 20.234 -56.117 71.916 1.00 23.31 267 PRO B N 1
ATOM 4530 C CA . PRO B 1 267 ? 21.332 -56.688 72.679 1.00 24.46 267 PRO B CA 1
ATOM 4531 C C . PRO B 1 267 ? 22.269 -55.622 73.305 1.00 24.55 267 PRO B C 1
ATOM 4532 O O . PRO B 1 267 ? 23.436 -55.528 72.901 1.00 26.26 267 PRO B O 1
ATOM 4536 N N . CYS B 1 268 ? 21.760 -54.822 74.234 1.00 21.98 268 CYS B N 1
ATOM 4537 C CA . CYS B 1 268 ? 22.523 -53.686 74.766 1.00 20.48 268 CYS B CA 1
ATOM 4538 C C . CYS B 1 268 ? 21.903 -53.297 76.102 1.00 20.22 268 CYS B C 1
ATOM 4539 O O . CYS B 1 268 ? 20.893 -53.885 76.533 1.00 21.07 268 CYS B O 1
ATOM 4542 N N . GLY B 1 269 ? 22.509 -52.299 76.756 1.00 18.78 269 GLY B N 1
ATOM 4543 C CA . GLY B 1 269 ? 21.993 -51.669 77.910 1.00 18.11 269 GLY B CA 1
ATOM 4544 C C . GLY B 1 269 ? 20.907 -50.610 77.573 1.00 19.06 269 GLY B C 1
ATOM 4545 O O . GLY B 1 269 ? 20.157 -50.735 76.633 1.00 17.59 269 GLY B O 1
ATOM 4546 N N . HIS B 1 270 ? 20.869 -49.562 78.382 1.00 16.63 270 HIS B N 1
ATOM 4547 C CA . HIS B 1 270 ? 19.831 -48.549 78.307 1.00 16.21 270 HIS B CA 1
ATOM 4548 C C . HIS B 1 270 ? 19.885 -47.679 77.064 1.00 16.05 270 HIS B C 1
ATOM 4549 O O . HIS B 1 270 ? 18.827 -47.229 76.598 1.00 13.82 270 HIS B O 1
ATOM 4556 N N . PHE B 1 271 ? 21.077 -47.392 76.551 1.00 14.26 271 PHE B N 1
ATOM 4557 C CA . PHE B 1 271 ? 21.278 -46.329 75.523 1.00 14.92 271 PHE B CA 1
ATOM 4558 C C . PHE B 1 271 ? 21.144 -46.867 74.079 1.00 14.29 271 PHE B C 1
ATOM 4559 O O . PHE B 1 271 ? 22.090 -46.883 73.344 1.00 15.87 271 PHE B O 1
ATOM 4567 N N . LEU B 1 272 ? 19.929 -47.331 73.726 1.00 14.22 272 LEU B N 1
ATOM 4568 C CA . LEU B 1 272 ? 19.729 -48.072 72.523 1.00 15.40 272 LEU B CA 1
ATOM 4569 C C . LEU B 1 272 ? 20.325 -47.447 71.261 1.00 16.36 272 LEU B C 1
ATOM 4570 O O . LEU B 1 272 ? 21.019 -48.168 70.511 1.00 15.30 272 LEU B O 1
ATOM 4575 N N . PRO B 1 273 ? 20.037 -46.130 71.002 1.00 16.22 273 PRO B N 1
ATOM 4576 C CA . PRO B 1 273 ? 20.464 -45.522 69.765 1.00 16.55 273 PRO B CA 1
ATOM 4577 C C . PRO B 1 273 ? 21.979 -45.331 69.655 1.00 16.48 273 PRO B C 1
ATOM 4578 O O . PRO B 1 273 ? 22.465 -45.074 68.580 1.00 16.77 273 PRO B O 1
ATOM 4582 N N . GLU B 1 274 ? 22.677 -45.400 70.771 1.00 15.26 274 GLU B N 1
ATOM 4583 C CA . GLU B 1 274 ? 24.148 -45.325 70.830 1.00 15.72 274 GLU B CA 1
ATOM 4584 C C . GLU B 1 274 ? 24.812 -46.692 70.924 1.00 16.05 274 GLU B C 1
ATOM 4585 O O . GLU B 1 274 ? 25.808 -46.943 70.210 1.00 18.30 274 GLU B O 1
ATOM 4591 N N . GLU B 1 275 ? 24.266 -47.561 71.772 1.00 16.02 275 GLU B N 1
ATOM 4592 C CA . GLU B 1 275 ? 24.821 -48.919 71.958 1.00 17.72 275 GLU B CA 1
ATOM 4593 C C . GLU B 1 275 ? 24.478 -49.897 70.813 1.00 18.41 275 GLU B C 1
ATOM 4594 O O . GLU B 1 275 ? 25.295 -50.774 70.469 1.00 19.52 275 GLU B O 1
ATOM 4600 N N . ALA B 1 276 ? 23.272 -49.785 70.269 1.00 17.30 276 ALA B N 1
ATOM 4601 C CA . ALA B 1 276 ? 22.785 -50.705 69.205 1.00 18.42 276 ALA B CA 1
ATOM 4602 C C . ALA B 1 276 ? 22.139 -49.892 68.077 1.00 17.70 276 ALA B C 1
ATOM 4603 O O . ALA B 1 276 ? 20.927 -50.033 67.855 1.00 18.20 276 ALA B O 1
ATOM 4605 N N . PRO B 1 277 ? 22.890 -49.008 67.417 1.00 16.20 277 PRO B N 1
ATOM 4606 C CA . PRO B 1 277 ? 22.293 -48.043 66.442 1.00 16.47 277 PRO B CA 1
ATOM 4607 C C . PRO B 1 277 ? 21.670 -48.762 65.237 1.00 17.73 277 PRO B C 1
ATOM 4608 O O . PRO B 1 277 ? 20.550 -48.481 64.892 1.00 17.14 277 PRO B O 1
ATOM 4612 N N . GLU B 1 278 ? 22.360 -49.784 64.724 1.00 19.12 278 GLU B N 1
ATOM 4613 C CA . GLU B 1 278 ? 21.848 -50.510 63.516 1.00 21.88 278 GLU B CA 1
ATOM 4614 C C . GLU B 1 278 ? 20.534 -51.196 63.851 1.00 19.71 278 GLU B C 1
ATOM 4615 O O . GLU B 1 278 ? 19.559 -51.088 63.079 1.00 18.82 278 GLU B O 1
ATOM 4621 N N . GLU B 1 279 ? 20.479 -51.905 64.984 1.00 19.40 279 GLU B N 1
ATOM 4622 C CA A GLU B 1 279 ? 19.290 -52.675 65.329 0.50 19.03 279 GLU B CA 1
ATOM 4623 C CA B GLU B 1 279 ? 19.251 -52.694 65.289 0.50 20.13 279 GLU B CA 1
ATOM 4624 C C . GLU B 1 279 ? 18.143 -51.732 65.654 1.00 18.80 279 GLU B C 1
ATOM 4625 O O . GLU B 1 279 ? 17.001 -52.001 65.339 1.00 17.89 279 GLU B O 1
ATOM 4636 N N . THR B 1 280 ? 18.498 -50.624 66.310 1.00 17.80 280 THR B N 1
ATOM 4637 C CA . THR B 1 280 ? 17.528 -49.630 66.726 1.00 17.43 280 THR B CA 1
ATOM 4638 C C . THR B 1 280 ? 16.916 -48.937 65.491 1.00 17.69 280 THR B C 1
ATOM 4639 O O . THR B 1 280 ? 15.672 -48.820 65.356 1.00 16.85 280 THR B O 1
ATOM 4643 N N . TYR B 1 281 ? 17.807 -48.472 64.612 1.00 17.69 281 TYR B N 1
ATOM 4644 C CA . TYR B 1 281 ? 17.405 -47.912 63.319 1.00 16.19 281 TYR B CA 1
ATOM 4645 C C . TYR B 1 281 ? 16.484 -48.852 62.537 1.00 17.28 281 TYR B C 1
ATOM 4646 O O . TYR B 1 281 ? 15.405 -48.448 62.089 1.00 16.36 281 TYR B O 1
ATOM 4655 N N . GLN B 1 282 ? 16.882 -50.110 62.383 1.00 18.22 282 GLN B N 1
ATOM 4656 C CA . GLN B 1 282 ? 16.083 -51.046 61.544 1.00 19.11 282 GLN B CA 1
ATOM 4657 C C . GLN B 1 282 ? 14.707 -51.298 62.127 1.00 18.70 282 GLN B C 1
ATOM 4658 O O . GLN B 1 282 ? 13.720 -51.245 61.430 1.00 19.89 282 GLN B O 1
ATOM 4664 N N . ALA B 1 283 ? 14.615 -51.472 63.445 1.00 17.22 283 ALA B N 1
ATOM 4665 C CA . ALA B 1 283 ? 13.342 -51.646 64.121 1.00 17.75 283 ALA B CA 1
ATOM 4666 C C . ALA B 1 283 ? 12.452 -50.436 63.948 1.00 17.16 283 ALA B C 1
ATOM 4667 O O . ALA B 1 283 ? 11.232 -50.541 63.724 1.00 16.04 283 ALA B O 1
ATOM 4669 N N . ILE B 1 284 ? 13.037 -49.236 64.158 1.00 18.42 284 ILE B N 1
ATOM 4670 C CA . ILE B 1 284 ? 12.228 -48.003 64.005 1.00 17.19 284 ILE B CA 1
ATOM 4671 C C . ILE B 1 284 ? 11.760 -47.843 62.551 1.00 16.85 284 ILE B C 1
ATOM 4672 O O . ILE B 1 284 ? 10.581 -47.510 62.274 1.00 17.25 284 ILE B O 1
ATOM 4677 N N . TYR B 1 285 ? 12.681 -48.066 61.617 1.00 16.54 285 TYR B N 1
ATOM 4678 C CA . TYR B 1 285 ? 12.334 -47.896 60.200 1.00 17.62 285 TYR B CA 1
ATOM 4679 C C . TYR B 1 285 ? 11.178 -48.834 59.802 1.00 18.21 285 TYR B C 1
ATOM 4680 O O . TYR B 1 285 ? 10.224 -48.423 59.156 1.00 19.65 285 TYR B O 1
ATOM 4689 N N . ASN B 1 286 ? 11.297 -50.094 60.191 1.00 18.93 286 ASN B N 1
ATOM 4690 C CA . ASN B 1 286 ? 10.293 -51.097 59.813 1.00 19.14 286 ASN B CA 1
ATOM 4691 C C . ASN B 1 286 ? 8.916 -50.771 60.407 1.00 20.06 286 ASN B C 1
ATOM 4692 O O . ASN B 1 286 ? 7.892 -50.863 59.760 1.00 19.89 286 ASN B O 1
ATOM 4697 N N . PHE B 1 287 ? 8.938 -50.293 61.636 1.00 18.85 287 PHE B N 1
ATOM 4698 C CA . PHE B 1 287 ? 7.720 -49.822 62.322 1.00 19.55 287 PHE B CA 1
ATOM 4699 C C . PHE B 1 287 ? 7.073 -48.639 61.655 1.00 18.50 287 PHE B C 1
ATOM 4700 O O . PHE B 1 287 ? 5.822 -48.618 61.455 1.00 19.38 287 PHE B O 1
ATOM 4708 N N . LEU B 1 288 ? 7.868 -47.622 61.299 1.00 19.57 288 LEU B N 1
ATOM 4709 C CA . LEU B 1 288 ? 7.274 -46.403 60.726 1.00 20.42 288 LEU B CA 1
ATOM 4710 C C . LEU B 1 288 ? 6.813 -46.611 59.262 1.00 23.89 288 LEU B C 1
ATOM 4711 O O . LEU B 1 288 ? 5.945 -45.917 58.794 1.00 22.75 288 LEU B O 1
ATOM 4716 N N . THR B 1 289 ? 7.415 -47.572 58.562 1.00 25.77 289 THR B N 1
ATOM 4717 C CA . THR B 1 289 ? 7.127 -47.780 57.156 1.00 28.97 289 THR B CA 1
ATOM 4718 C C . THR B 1 289 ? 6.022 -48.895 56.973 1.00 35.21 289 THR B C 1
ATOM 4719 O O . THR B 1 289 ? 5.407 -48.946 55.902 1.00 36.86 289 THR B O 1
ATOM 4723 N N . HIS B 1 290 ? 5.747 -49.673 58.047 1.00 39.35 290 HIS B N 1
ATOM 4724 C CA . HIS B 1 290 ? 4.686 -50.779 58.247 1.00 43.88 290 HIS B CA 1
ATOM 4725 C C . HIS B 1 290 ? 5.261 -52.166 57.943 1.00 45.16 290 HIS B C 1
ATOM 4726 O O . HIS B 1 290 ? 5.749 -52.417 56.818 1.00 46.83 290 HIS B O 1
#

Sequence (581 aa):
MFTNFEQTIVDTTEEARINLVKAGHGAPLLLLHGYPQTHVMWHKIAPLLANNFTVVATDLRGYGDSSRPASVPHHINYSKRVMAQDQVEVMSKLGYEQFYVVGHDRGARVAHRLALDHPHHRVKKLALLDIAPTHKMYRTTDQEFATAYYHWFFLIQPDNLPETLIGANPEYYLRKCLEKWGKDFSAFHPQALAEYIRCFSQPAVIHATCEDYRAAATIDLEHDELDMKQKISCPVLVLWGEKGIIGRKYDVLATWRERRAIDVSGQSLPCGHFLPEEAPEETYQQAIYNFLTHCMFTNFEQTIVDTTEARINLVKAGHGAPLLLLHGYPQTHVMWHKIAPLLANNFTVVATDLRGYGDSSRPASVPHHINYSKRVMAQDQVEVMSKLGYEQFYVVGHDRGARVAHRLALDHPHRVKKLALLDIAPTHKMMYRTTDQEFATAYYHWFFLIQPDNLPETLIGANPEYYLRKCLEKWGKDFSAFHPQALAEYIRCFSQPAVIHATCEDYRAAATIDLEHDELDMKQKISCPVLVLWGEKGIIGRKYDVLATWRERAIDVSGQSLPCGHFLPEEAPEEETYQAIYNFLTH

Secondary structure (DSSP, 8-state):
--TTPEEEEEE-SS-EEEEEEE--SSEEEEE--TT--GGGGTTTHHHHTTTSEEEEEPPTTSTTS--PPP-GGGGGGSHHHHHHHHHHHHHHTT-SSEEEEEETHHHHHHHHHHHH-TTTEEEEEEES---HHHHHHT--HHHHHHTTHHHHTT-STTHHHHHHHT-HHHHHHHHHHHH-S-GGGS-HHHHHHHHHHHTSHHHHHHHHHHHHHHTTHHHHHHHTTTT--B-S-EEEEEETTSSHHHHS-HHHHHHTTBSSEEEEEESSSS-HHHHSHHHHHHHHHHHHH--/--TT-EEEEEE-SS-EEEEEEE-SSEEEEEE--TT--GGGGTTTHHHHTTTEEEEEEPPTTSTTS--PPP-GGGGGGSHHHHHHHHHHHHHHTT-SSEEEEEETHHHHHHHHHHHH-TTTEEEEEEES---HHHHHHT--HHHHHHTTHHHHTT-STTHHHHHHHT-HHHHHHHHHHHH-S-GGGS-HHHHHHHHHHHTSHHHHHHHHHHHHHHTTHHHHHHHHTTT--B-S-EEEEEETTSSHHHHS-HHHHHHTTBSSEEEEEESSSS-HHHHSHHHHHHHHHHHHH-

CATH classification: 3.40.50.1820